Protein AF-A0A0G4FDH0-F1 (afdb_monomer)

Secondary structure (DSSP, 8-state):
---PPP--TTGGGS----------SSHHHHHHTT------HHHHHH-TTTEEEEEETTTTEEEEEESSPPPHHHHHHHHHH-TTT----SGGGTTTSS-EETTTEE-SEEEEEEESSHHHHHHSSSS-HHHHHHHHHHHTTS-SEEEEEEEETTTTEEEEEEEEEE-SHHHHHTT-S---S-EETTTTHHHHHHHT--EEEEE-HHHHHHHHHHBTTTBTT--EEEEEEE--S--B-TTHHHHHHHHTT--GGGEEEEESSBSSSS-EEEEEEETTS-EEEEEHHHHHH-SSTTS-TT--B-HHHHT-S-SS-TTSSEEEEE--GGG-PPPGGG--GGGGGGGG--EEEEE-SHHHHHHHHHHHHTTSEEE-GGG---HHHHHHH-HHHHHHHHHHHHHHHHHHHTTPPPPPPPPSSSTTGGG-----------

Radius of gyration: 21.49 Å; Cα contacts (8 Å, |Δi|>4): 899; chains: 1; bounding box: 55×59×64 Å

InterPro domains:
  IPR007516 Coenzyme F420 hydrogenase/dehydrogenase beta subunit, N-terminal [PF04422] (110-186)
  IPR007525 Coenzyme F420 hydrogenase/dehydrogenase beta subunit, C-terminal [PF04432] (199-371)
  IPR045220 Oxidoreductase FRHB/FDHB/HCAR-like [PTHR31332] (26-366)

Structure (mmCIF, N/CA/C/O backbone):
data_AF-A0A0G4FDH0-F1
#
_entry.id   AF-A0A0G4FDH0-F1
#
loop_
_atom_site.group_PDB
_atom_site.id
_atom_site.type_symbol
_atom_site.label_atom_id
_atom_site.label_alt_id
_atom_site.label_comp_id
_atom_site.label_asym_id
_atom_site.label_entity_id
_atom_site.label_seq_id
_atom_site.pdbx_PDB_ins_code
_atom_site.Cartn_x
_atom_site.Cartn_y
_atom_site.Cartn_z
_atom_site.occupancy
_atom_site.B_iso_or_equiv
_atom_site.auth_seq_id
_atom_site.auth_comp_id
_atom_site.auth_asym_id
_atom_site.auth_atom_id
_atom_site.pdbx_PDB_model_num
ATOM 1 N N . MET A 1 1 ? -11.238 37.321 -39.133 1.00 40.09 1 MET A N 1
ATOM 2 C CA . MET A 1 1 ? -10.818 36.558 -37.938 1.00 40.09 1 MET A CA 1
ATOM 3 C C . MET A 1 1 ? -11.557 35.235 -37.957 1.00 40.09 1 MET A C 1
ATOM 5 O O . MET A 1 1 ? -12.693 35.167 -37.505 1.00 40.09 1 MET A O 1
ATOM 9 N N . GLU A 1 2 ? -10.959 34.228 -38.586 1.00 30.53 2 GLU A N 1
ATOM 10 C CA . GLU A 1 2 ? -11.517 32.877 -38.632 1.00 30.53 2 GLU A CA 1
ATOM 11 C C . GLU A 1 2 ? -11.527 32.276 -37.223 1.00 30.53 2 GLU A C 1
ATOM 13 O O . GLU A 1 2 ? -10.532 32.328 -36.496 1.00 30.53 2 GLU A O 1
ATOM 18 N N . LYS A 1 3 ? -12.687 31.753 -36.818 1.00 33.53 3 LYS A N 1
ATOM 19 C CA . LYS A 1 3 ? -12.841 30.980 -35.588 1.00 33.53 3 LYS A CA 1
ATOM 20 C C . LYS A 1 3 ? -12.056 29.681 -35.770 1.00 33.53 3 LYS A C 1
ATOM 22 O O . LYS A 1 3 ? -12.441 28.863 -36.595 1.00 33.53 3 LYS A O 1
ATOM 27 N N . LYS A 1 4 ? -10.978 29.492 -35.004 1.00 33.50 4 LYS A N 1
ATOM 28 C CA . LYS A 1 4 ? -10.358 28.170 -34.849 1.00 33.50 4 LYS A CA 1
ATOM 29 C C . LYS A 1 4 ? -11.406 27.222 -34.266 1.00 33.50 4 LYS A C 1
ATOM 31 O O . LYS A 1 4 ? -11.895 27.463 -33.162 1.00 33.50 4 LYS A O 1
ATOM 36 N N . GLU A 1 5 ? -11.755 26.190 -35.022 1.00 34.03 5 GLU A N 1
ATOM 37 C CA . GLU A 1 5 ? -12.520 25.051 -34.523 1.00 34.03 5 GLU A CA 1
ATOM 38 C C . GLU A 1 5 ? -11.777 24.408 -33.337 1.00 34.03 5 GLU A C 1
ATOM 40 O O . GLU A 1 5 ? -10.538 24.430 -33.298 1.00 34.03 5 GLU A O 1
ATOM 45 N N . PRO A 1 6 ? -12.498 23.893 -32.326 1.00 35.50 6 PRO A N 1
ATOM 46 C CA . PRO A 1 6 ? -11.872 23.169 -31.233 1.00 35.50 6 PRO A CA 1
ATOM 47 C C . PRO A 1 6 ? -11.185 21.929 -31.808 1.00 35.50 6 PRO A C 1
ATOM 49 O O . PRO A 1 6 ? -11.806 21.153 -32.522 1.00 35.50 6 PRO A O 1
ATOM 52 N N . CYS A 1 7 ? -9.895 21.768 -31.512 1.00 33.84 7 CYS A N 1
ATOM 53 C CA . CYS A 1 7 ? -9.134 20.572 -31.856 1.00 33.84 7 CYS A CA 1
ATOM 54 C C . CYS A 1 7 ? -9.855 19.356 -31.258 1.00 33.84 7 CYS A C 1
ATOM 56 O O . CYS A 1 7 ? -9.921 19.219 -30.033 1.00 33.84 7 CYS A O 1
ATOM 58 N N . ASP A 1 8 ? -10.446 18.531 -32.124 1.00 35.34 8 ASP A N 1
ATOM 59 C CA . ASP A 1 8 ? -11.110 17.291 -31.746 1.00 35.34 8 ASP A CA 1
ATOM 60 C C . ASP A 1 8 ? -10.075 16.401 -31.043 1.00 35.34 8 ASP A C 1
ATOM 62 O O . ASP A 1 8 ? -9.034 16.053 -31.602 1.00 35.34 8 ASP A O 1
ATOM 66 N N . ILE A 1 9 ? -10.336 16.048 -29.782 1.00 39.31 9 ILE A N 1
ATOM 67 C CA . ILE A 1 9 ? -9.462 15.174 -28.980 1.00 39.31 9 ILE A CA 1
ATOM 68 C C . ILE A 1 9 ? -9.271 13.808 -29.670 1.00 39.31 9 ILE A C 1
ATOM 70 O O . ILE A 1 9 ? -8.259 13.147 -29.443 1.00 39.31 9 ILE A O 1
ATOM 74 N N . GLU A 1 10 ? -10.202 13.412 -30.545 1.00 34.97 10 GLU A N 1
ATOM 75 C CA . GLU A 1 10 ? -10.106 12.215 -31.387 1.00 34.97 10 GLU A CA 1
ATOM 76 C C . GLU A 1 10 ? -8.971 12.305 -32.427 1.00 34.97 10 GLU A C 1
ATOM 78 O O . GLU A 1 10 ? -8.273 11.312 -32.631 1.00 34.97 10 GLU A O 1
ATOM 83 N N . ASP A 1 11 ? -8.685 13.479 -33.000 1.00 32.25 11 ASP A N 1
ATOM 84 C CA . ASP A 1 11 ? -7.648 13.633 -34.037 1.00 32.25 11 ASP A CA 1
ATOM 85 C C . ASP A 1 11 ? -6.218 13.546 -33.477 1.00 32.25 11 ASP A C 1
ATOM 87 O O . ASP A 1 11 ? -5.291 13.120 -34.169 1.00 32.25 11 ASP A O 1
ATOM 91 N N . LEU A 1 12 ? -6.028 13.856 -32.189 1.00 36.91 12 LEU A N 1
ATOM 92 C CA . LEU A 1 12 ? -4.751 13.659 -31.488 1.00 36.91 12 LEU A CA 1
ATOM 93 C C . LEU A 1 12 ? -4.456 12.181 -31.168 1.00 36.91 12 LEU A C 1
ATOM 95 O O . LEU A 1 12 ? -3.330 11.852 -30.790 1.00 36.91 12 LEU A O 1
ATOM 99 N N . LEU A 1 13 ? -5.442 11.288 -31.310 1.00 39.12 13 LEU A N 1
ATOM 100 C CA . LEU A 1 13 ? -5.341 9.873 -30.936 1.00 39.12 13 LEU A CA 1
ATOM 101 C C . LEU A 1 13 ? -5.079 8.934 -32.131 1.00 39.12 13 LEU A C 1
ATOM 103 O O . LEU A 1 13 ? -4.803 7.754 -31.915 1.00 39.12 13 LEU A O 1
ATOM 107 N N . VAL A 1 14 ? -5.124 9.427 -33.378 1.00 35.28 14 VAL A N 1
ATOM 108 C CA . VAL A 1 14 ? -5.119 8.579 -34.594 1.00 35.28 14 VAL A CA 1
ATOM 109 C C . VAL A 1 14 ? -3.732 8.354 -35.219 1.00 35.28 14 VAL A C 1
ATOM 111 O O . VAL A 1 14 ? -3.574 7.470 -36.059 1.00 35.28 14 VAL A O 1
ATOM 114 N N . GLN A 1 15 ? -2.670 9.028 -34.775 1.00 33.00 15 GLN A N 1
ATOM 115 C CA . GLN A 1 15 ? -1.314 8.726 -35.263 1.00 33.00 15 GLN A CA 1
ATOM 116 C C . GLN A 1 15 ? -0.586 7.742 -34.336 1.00 33.00 15 GLN A C 1
ATOM 118 O O . GLN A 1 15 ? 0.333 8.102 -33.603 1.00 33.00 15 GLN A O 1
ATOM 123 N N . SER A 1 16 ? -0.991 6.466 -34.360 1.00 42.12 16 SER A N 1
ATOM 124 C CA . SER A 1 16 ? -0.258 5.398 -33.671 1.00 42.12 16 SER A CA 1
ATOM 125 C C . SER A 1 16 ? 1.023 5.050 -34.440 1.00 42.12 16 SER A C 1
ATOM 127 O O . SER A 1 16 ? 1.071 4.079 -35.199 1.00 42.12 16 SER A O 1
ATOM 129 N N . ALA A 1 17 ? 2.085 5.829 -34.242 1.00 39.44 17 ALA A N 1
ATOM 130 C CA . ALA A 1 17 ? 3.428 5.320 -34.483 1.00 39.44 17 ALA A CA 1
ATOM 131 C C . ALA A 1 17 ? 3.608 4.046 -33.635 1.00 39.44 17 ALA A C 1
ATOM 133 O O . ALA A 1 17 ? 3.237 4.019 -32.457 1.00 39.44 17 ALA A O 1
ATOM 134 N N . ALA A 1 18 ? 4.111 2.966 -34.236 1.00 45.34 18 ALA A N 1
ATOM 135 C CA . ALA A 1 18 ? 4.403 1.734 -33.513 1.00 45.34 18 ALA A CA 1
ATOM 136 C C . ALA A 1 18 ? 5.355 2.059 -32.350 1.00 45.34 18 ALA A C 1
ATOM 138 O O . ALA A 1 18 ? 6.485 2.484 -32.583 1.00 45.34 18 ALA A O 1
ATOM 139 N N . MET A 1 19 ? 4.895 1.905 -31.100 1.00 53.84 19 MET A N 1
ATOM 140 C CA . MET A 1 19 ? 5.760 2.154 -29.945 1.00 53.84 19 MET A CA 1
ATOM 141 C C . MET A 1 19 ? 6.961 1.197 -29.995 1.00 53.84 19 MET A C 1
ATOM 143 O O . MET A 1 19 ? 6.745 -0.005 -30.197 1.00 53.84 19 MET A O 1
ATOM 147 N N . PRO A 1 20 ? 8.194 1.677 -29.748 1.00 50.84 20 PRO A N 1
ATOM 148 C CA . PRO A 1 20 ? 9.354 0.807 -29.576 1.00 50.84 20 PRO A CA 1
ATOM 149 C C . PRO A 1 20 ? 9.032 -0.252 -28.514 1.00 50.84 20 PRO A C 1
ATOM 151 O O . PRO A 1 20 ? 8.584 0.075 -27.425 1.00 50.84 20 PRO A O 1
ATOM 154 N N . SER A 1 21 ? 9.159 -1.537 -28.831 1.00 58.28 21 SER A N 1
ATOM 155 C CA . SER A 1 21 ? 8.437 -2.607 -28.123 1.00 58.28 21 SER A CA 1
ATOM 156 C C . SER A 1 21 ? 9.218 -3.298 -27.003 1.00 58.28 21 SER A C 1
ATOM 158 O O . SER A 1 21 ? 8.852 -4.404 -26.600 1.00 58.28 21 SER A O 1
ATOM 160 N N . ARG A 1 22 ? 10.314 -2.714 -26.514 1.00 76.88 22 ARG A N 1
ATOM 161 C CA . ARG A 1 22 ? 11.180 -3.391 -25.544 1.00 76.88 22 ARG A CA 1
ATOM 162 C C . ARG A 1 22 ? 10.830 -2.980 -24.112 1.00 76.88 22 ARG A C 1
ATOM 164 O O . ARG A 1 22 ? 10.960 -1.818 -23.738 1.00 76.88 22 ARG A O 1
ATOM 171 N N . GLY A 1 23 ? 10.360 -3.947 -23.323 1.00 83.12 23 GLY A N 1
ATOM 172 C CA . GLY A 1 23 ? 10.324 -3.837 -21.862 1.00 83.12 23 GLY A CA 1
ATOM 173 C C . GLY A 1 23 ? 11.724 -4.019 -21.258 1.00 83.12 23 GLY A C 1
ATOM 174 O O . GLY A 1 23 ? 12.644 -4.397 -21.981 1.00 83.12 23 GLY A O 1
ATOM 175 N N . PRO A 1 24 ? 11.903 -3.768 -19.952 1.00 90.31 24 PRO A N 1
ATOM 176 C CA . PRO A 1 24 ? 13.207 -3.915 -19.308 1.00 90.31 24 PRO A CA 1
ATOM 177 C C . PRO A 1 24 ? 13.675 -5.380 -19.328 1.00 90.31 24 PRO A C 1
ATOM 179 O O . PRO A 1 24 ? 12.889 -6.284 -19.040 1.00 90.31 24 PRO A O 1
ATOM 182 N N . GLU A 1 25 ? 14.953 -5.608 -19.634 1.00 91.31 25 GLU A N 1
ATOM 183 C CA . GLU A 1 25 ? 15.584 -6.939 -19.685 1.00 91.31 25 GLU A CA 1
ATOM 184 C C . GLU A 1 25 ? 16.365 -7.295 -18.416 1.00 91.31 25 GLU A C 1
ATOM 186 O O . GLU A 1 25 ? 16.729 -8.456 -18.221 1.00 91.31 25 GLU A O 1
ATOM 191 N N . SER A 1 26 ? 16.589 -6.327 -17.524 1.00 95.12 26 SER A N 1
ATOM 192 C CA . SER A 1 26 ? 17.181 -6.559 -16.206 1.00 95.12 26 SER A CA 1
ATOM 193 C C . SER A 1 26 ? 16.546 -5.699 -15.115 1.00 95.12 26 SER A C 1
ATOM 195 O O . SER A 1 26 ? 15.910 -4.671 -15.375 1.00 95.12 26 SER A O 1
ATOM 197 N N . LEU A 1 27 ? 16.715 -6.112 -13.858 1.00 96.19 27 LEU A N 1
ATOM 198 C CA . LEU A 1 27 ? 16.288 -5.337 -12.697 1.00 96.19 27 LEU A CA 1
ATOM 199 C C . LEU A 1 27 ? 17.055 -4.008 -12.593 1.00 96.19 27 LEU A C 1
ATOM 201 O O . LEU A 1 27 ? 16.482 -2.998 -12.188 1.00 96.19 27 LEU A O 1
ATOM 205 N N . GLU A 1 28 ? 18.320 -3.982 -13.002 1.00 95.62 28 GLU A N 1
ATOM 206 C CA . GLU A 1 28 ? 19.133 -2.774 -13.123 1.00 95.62 28 GLU A CA 1
ATOM 207 C C . GLU A 1 28 ? 18.498 -1.792 -14.115 1.00 95.62 28 GLU A C 1
ATOM 209 O O . GLU A 1 28 ? 18.380 -0.611 -13.796 1.00 95.62 28 GLU A O 1
ATOM 214 N N . GLU A 1 29 ? 18.003 -2.274 -15.264 1.00 93.69 29 GLU A N 1
ATOM 215 C CA . GLU A 1 29 ? 17.314 -1.452 -16.269 1.00 93.69 29 GLU A CA 1
ATOM 216 C C . GLU A 1 29 ? 16.002 -0.864 -15.721 1.00 93.69 29 GLU A C 1
ATOM 218 O O . GLU A 1 29 ? 15.688 0.304 -15.961 1.00 93.69 29 GLU A O 1
ATOM 223 N N . VAL A 1 30 ? 15.258 -1.628 -14.907 1.00 94.50 30 VAL A N 1
ATOM 224 C CA . VAL A 1 30 ? 14.073 -1.124 -14.183 1.00 94.50 30 VAL A CA 1
ATOM 225 C C . VAL A 1 30 ? 14.446 0.037 -13.254 1.00 94.50 30 VAL A C 1
ATOM 227 O O . VAL A 1 30 ? 13.693 1.008 -13.130 1.00 94.50 30 VAL A O 1
ATOM 230 N N . VAL A 1 31 ? 15.577 -0.060 -12.555 1.00 93.88 31 VAL A N 1
ATOM 231 C CA . VAL A 1 31 ? 16.018 0.959 -11.593 1.00 93.88 31 VAL A CA 1
ATOM 232 C C . VAL A 1 31 ? 16.540 2.198 -12.309 1.00 93.88 31 VAL A C 1
ATOM 234 O O . VAL A 1 31 ? 16.057 3.296 -12.019 1.00 93.88 31 VAL A O 1
ATOM 237 N N . SER A 1 32 ? 17.470 2.029 -13.252 1.00 92.06 32 SER A N 1
ATOM 238 C CA . SER A 1 32 ? 18.110 3.127 -13.987 1.00 92.06 32 SER A CA 1
ATOM 239 C C . SER A 1 32 ? 17.118 3.913 -14.845 1.00 92.06 32 SER A C 1
ATOM 241 O O . SER A 1 32 ? 17.263 5.121 -15.001 1.00 92.06 32 SER A O 1
ATOM 243 N N . SER A 1 33 ? 16.047 3.262 -15.305 1.00 91.00 33 SER A N 1
ATOM 244 C CA . SER A 1 33 ? 14.969 3.895 -16.081 1.00 91.00 33 SER A CA 1
ATOM 245 C C . SER A 1 33 ? 13.869 4.504 -15.209 1.00 91.00 33 SER A C 1
ATOM 247 O O . SER A 1 33 ? 12.824 4.936 -15.690 1.00 91.00 33 SER A O 1
ATOM 249 N N . GLY A 1 34 ? 14.066 4.530 -13.888 1.00 90.31 34 GLY A N 1
ATOM 250 C CA . GLY A 1 34 ? 13.120 5.132 -12.955 1.00 90.31 34 GLY A CA 1
ATOM 251 C C . GLY A 1 34 ? 11.785 4.390 -12.865 1.00 90.31 34 GLY A C 1
ATOM 252 O O . GLY A 1 34 ? 10.801 4.988 -12.428 1.00 90.31 34 GLY A O 1
ATOM 253 N N . LEU A 1 35 ? 11.743 3.109 -13.251 1.00 92.38 35 LEU A N 1
ATOM 254 C CA . LEU A 1 35 ? 10.552 2.258 -13.231 1.00 92.38 35 LEU A CA 1
ATOM 255 C C . LEU A 1 35 ? 10.384 1.502 -11.904 1.00 92.38 35 LEU A C 1
ATOM 257 O O . LEU A 1 35 ? 9.320 0.942 -11.654 1.00 92.38 35 LEU A O 1
ATOM 261 N N . CYS A 1 36 ? 11.376 1.477 -11.015 1.00 93.94 36 CYS A N 1
ATOM 262 C CA . CYS A 1 36 ? 11.242 0.820 -9.710 1.00 93.94 36 CYS A CA 1
ATOM 263 C C . CYS A 1 36 ? 10.171 1.501 -8.825 1.00 93.94 36 CYS A C 1
ATOM 265 O O . CYS A 1 36 ? 10.196 2.718 -8.634 1.00 93.94 36 CYS A O 1
ATOM 267 N N . SER A 1 37 ? 9.245 0.712 -8.261 1.00 91.25 37 SER A N 1
ATOM 268 C CA . SER A 1 37 ? 8.183 1.178 -7.348 1.00 91.25 37 SER A CA 1
ATOM 269 C C . SER A 1 37 ? 8.516 1.030 -5.859 1.00 91.25 37 SER A C 1
ATOM 271 O O . SER A 1 37 ? 7.721 1.442 -5.019 1.00 91.25 37 SER A O 1
ATOM 273 N N . SER A 1 38 ? 9.692 0.498 -5.515 1.00 92.62 38 SER A N 1
ATOM 274 C CA . SER A 1 38 ? 10.130 0.230 -4.130 1.00 92.62 38 SER A CA 1
ATOM 275 C C . SER A 1 38 ? 9.380 -0.898 -3.395 1.00 92.62 38 SER A C 1
ATOM 277 O O . SER A 1 38 ? 9.448 -0.947 -2.180 1.00 92.62 38 SER A O 1
ATOM 279 N N . CYS A 1 39 ? 8.694 -1.823 -4.082 1.00 93.75 39 CYS A N 1
ATOM 280 C CA . CYS A 1 39 ? 7.846 -2.833 -3.413 1.00 93.75 39 CYS A CA 1
ATOM 281 C C . CYS A 1 39 ? 8.595 -3.865 -2.539 1.00 93.75 39 CYS A C 1
ATOM 283 O O . CYS A 1 39 ? 7.991 -4.433 -1.637 1.00 93.75 39 CYS A O 1
ATOM 285 N N . GLY A 1 40 ? 9.888 -4.117 -2.788 1.00 94.56 40 GLY A N 1
ATOM 286 C CA . GLY A 1 40 ? 10.702 -5.093 -2.039 1.00 94.56 40 GLY A CA 1
ATOM 287 C C . GLY A 1 40 ? 10.653 -6.537 -2.540 1.00 94.56 40 GLY A C 1
ATOM 288 O O . GLY A 1 40 ? 11.379 -7.387 -2.038 1.00 94.56 40 GLY A O 1
ATOM 289 N N . ALA A 1 41 ? 9.863 -6.827 -3.575 1.00 95.75 41 ALA A N 1
ATOM 290 C CA . ALA A 1 41 ? 9.663 -8.199 -4.040 1.00 95.75 41 ALA A CA 1
ATOM 291 C C . ALA A 1 41 ? 10.942 -8.878 -4.578 1.00 95.75 41 ALA A C 1
ATOM 293 O O . ALA A 1 41 ? 11.080 -10.093 -4.494 1.00 95.75 41 ALA A O 1
ATOM 294 N N . CYS A 1 42 ? 11.889 -8.107 -5.123 1.00 97.00 42 CYS A N 1
ATOM 295 C CA . CYS A 1 42 ? 13.158 -8.642 -5.629 1.00 97.00 42 CYS A CA 1
ATOM 296 C C . CYS A 1 42 ? 14.052 -9.207 -4.514 1.00 97.00 42 CYS A C 1
ATOM 298 O O . CYS A 1 42 ? 14.565 -10.311 -4.675 1.00 97.00 42 CYS A O 1
ATOM 300 N N . GLU A 1 43 ? 14.177 -8.504 -3.385 1.00 95.94 43 GLU A N 1
ATOM 301 C CA . GLU A 1 43 ? 14.879 -9.000 -2.194 1.00 95.94 43 GLU A CA 1
ATOM 302 C C . GLU A 1 43 ? 14.203 -10.261 -1.654 1.00 95.94 43 GLU A C 1
ATOM 304 O O . GLU A 1 43 ? 14.874 -11.257 -1.413 1.00 95.94 43 GLU A O 1
ATOM 309 N N . ALA A 1 44 ? 12.871 -10.273 -1.550 1.00 95.19 44 ALA A N 1
ATOM 310 C CA . ALA A 1 44 ? 12.152 -11.448 -1.062 1.00 95.19 44 ALA A CA 1
ATOM 311 C C . ALA A 1 44 ? 12.376 -12.703 -1.929 1.00 95.19 44 ALA A C 1
ATOM 313 O O . ALA A 1 44 ? 12.448 -13.813 -1.406 1.00 95.19 44 ALA A O 1
ATOM 314 N N . VAL A 1 45 ? 12.503 -12.546 -3.251 1.00 95.62 45 VAL A N 1
ATOM 315 C CA . VAL A 1 45 ? 12.707 -13.671 -4.180 1.00 95.62 45 VAL A CA 1
ATOM 316 C C . VAL A 1 45 ? 14.149 -14.162 -4.243 1.00 95.62 45 VAL A C 1
ATOM 318 O O . VAL A 1 45 ? 14.362 -15.357 -4.472 1.00 95.62 45 VAL A O 1
ATOM 321 N N . LEU A 1 46 ? 15.115 -13.248 -4.150 1.00 96.38 46 LEU A N 1
ATOM 322 C CA . LEU A 1 46 ? 16.534 -13.535 -4.383 1.00 96.38 46 LEU A CA 1
ATOM 323 C C . LEU A 1 46 ? 17.350 -13.668 -3.091 1.00 96.38 46 LEU A C 1
ATOM 325 O O . LEU A 1 46 ? 18.451 -14.212 -3.130 1.00 96.38 46 LEU A O 1
ATOM 329 N N . GLY A 1 47 ? 16.814 -13.193 -1.967 1.00 95.12 47 GLY A N 1
ATOM 330 C CA . GLY A 1 47 ? 17.512 -13.089 -0.693 1.00 95.12 47 GLY A CA 1
ATOM 331 C C . GLY A 1 47 ? 18.390 -11.837 -0.591 1.00 95.12 47 GLY A C 1
ATOM 332 O O . GLY A 1 47 ? 18.885 -11.310 -1.594 1.00 95.12 47 GLY A O 1
ATOM 333 N N . SER A 1 48 ? 18.619 -11.399 0.650 1.00 93.75 48 SER A N 1
ATOM 334 C CA . SER A 1 48 ? 19.428 -10.219 0.991 1.00 93.75 48 SER A CA 1
ATOM 335 C C . SER A 1 48 ? 20.875 -10.312 0.510 1.00 93.75 48 SER A C 1
ATOM 337 O O . SER A 1 48 ? 21.467 -9.283 0.210 1.00 93.75 48 SER A O 1
ATOM 339 N N . GLU A 1 49 ? 21.420 -11.525 0.375 1.00 95.19 49 GLU A N 1
ATOM 340 C CA . GLU A 1 49 ? 22.780 -11.782 -0.129 1.00 95.19 49 GLU A CA 1
ATOM 341 C C . GLU A 1 49 ? 22.944 -11.463 -1.621 1.00 95.19 49 GLU A C 1
ATOM 343 O O . GLU A 1 49 ? 24.055 -11.272 -2.111 1.00 95.19 49 GLU A O 1
ATOM 348 N N . ALA A 1 50 ? 21.845 -11.440 -2.378 1.00 96.75 50 ALA A N 1
ATOM 349 C CA . ALA A 1 50 ? 21.857 -11.077 -3.790 1.00 96.75 50 ALA A CA 1
ATOM 350 C C . ALA A 1 50 ? 21.446 -9.616 -3.977 1.00 96.75 50 ALA A C 1
ATOM 352 O O . ALA A 1 50 ? 22.125 -8.850 -4.667 1.00 96.75 50 ALA A O 1
ATOM 353 N N . VAL A 1 51 ? 20.324 -9.244 -3.356 1.00 96.75 51 VAL A N 1
ATOM 354 C CA . VAL A 1 51 ? 19.722 -7.919 -3.456 1.00 96.75 51 VAL A CA 1
ATOM 355 C C . VAL A 1 51 ? 19.115 -7.543 -2.116 1.00 96.75 51 VAL A C 1
ATOM 357 O O . VAL A 1 51 ? 18.278 -8.272 -1.597 1.00 96.75 51 VAL A O 1
ATOM 360 N N . SER A 1 52 ? 19.446 -6.358 -1.611 1.00 94.75 52 SER A N 1
ATOM 361 C CA . SER A 1 52 ? 18.778 -5.781 -0.439 1.00 94.75 52 SER A CA 1
ATOM 362 C C . SER A 1 52 ? 18.204 -4.410 -0.764 1.00 94.75 52 SER A C 1
ATOM 364 O O . SER A 1 52 ? 18.870 -3.600 -1.409 1.00 94.75 52 SER A O 1
ATOM 366 N N . MET A 1 53 ? 17.005 -4.111 -0.288 1.00 92.88 53 MET A N 1
ATOM 367 C CA . MET A 1 53 ? 16.391 -2.797 -0.393 1.00 92.88 53 MET A CA 1
ATOM 368 C C . MET A 1 53 ? 17.084 -1.823 0.565 1.00 92.88 53 MET A C 1
ATOM 370 O O . MET A 1 53 ? 17.004 -1.972 1.783 1.00 92.88 53 MET A O 1
ATOM 374 N N . GLN A 1 54 ? 17.742 -0.806 0.011 1.00 90.88 54 GLN A N 1
ATOM 375 C CA . GLN A 1 54 ? 18.480 0.213 0.761 1.00 90.88 54 GLN A CA 1
ATOM 376 C C . GLN A 1 54 ? 18.076 1.621 0.321 1.00 90.88 54 GLN A C 1
ATOM 378 O O . GLN A 1 54 ? 17.579 1.822 -0.793 1.00 90.88 54 GLN A O 1
ATOM 383 N N . PHE A 1 55 ? 18.272 2.600 1.202 1.00 88.44 55 PHE A N 1
ATOM 384 C CA . PHE A 1 55 ? 18.108 4.006 0.848 1.00 88.44 55 PHE A CA 1
ATOM 385 C C . PHE A 1 55 ? 19.216 4.430 -0.109 1.00 88.44 55 PHE A C 1
ATOM 387 O O . PHE A 1 55 ? 20.388 4.135 0.111 1.00 88.44 55 PHE A O 1
ATOM 394 N N . GLN A 1 56 ? 18.829 5.105 -1.187 1.00 87.69 56 GLN A N 1
ATOM 395 C CA . GLN A 1 56 ? 19.757 5.643 -2.171 1.00 87.69 56 GLN A CA 1
ATOM 396 C C . GLN A 1 56 ? 19.638 7.162 -2.255 1.00 87.69 56 GLN A C 1
ATOM 398 O O . GLN A 1 56 ? 18.559 7.712 -2.519 1.00 87.69 56 GLN A O 1
ATOM 403 N N . GLU A 1 57 ? 20.782 7.814 -2.074 1.00 86.56 57 GLU A N 1
ATOM 404 C CA . GLU A 1 57 ? 20.973 9.247 -2.272 1.00 86.56 57 GLU A CA 1
ATOM 405 C C . GLU A 1 57 ? 20.907 9.641 -3.760 1.00 86.56 57 GLU A C 1
ATOM 407 O O . GLU A 1 57 ? 21.122 8.798 -4.637 1.00 86.56 57 GLU A O 1
ATOM 412 N N . PRO A 1 58 ? 20.576 10.906 -4.095 1.00 83.75 58 PRO A N 1
ATOM 413 C CA . PRO A 1 58 ? 20.300 12.041 -3.197 1.00 83.75 58 PRO A CA 1
ATOM 414 C C . PRO A 1 58 ? 18.826 12.167 -2.757 1.00 83.75 58 PRO A C 1
ATOM 416 O O . PRO A 1 58 ? 18.416 13.181 -2.205 1.00 83.75 58 PRO A O 1
ATOM 419 N N . HIS A 1 59 ? 17.977 11.188 -3.092 1.00 84.12 59 HIS A N 1
ATOM 420 C CA . HIS A 1 59 ? 16.519 11.287 -2.906 1.00 84.12 59 HIS A CA 1
ATOM 421 C C . HIS A 1 59 ? 15.987 10.380 -1.786 1.00 84.12 59 HIS A C 1
ATOM 423 O O . HIS A 1 59 ? 14.770 10.174 -1.687 1.00 84.12 59 HIS A O 1
ATOM 429 N N . SER A 1 60 ? 16.891 9.758 -1.022 1.00 85.75 60 SER A N 1
ATOM 430 C CA . SER A 1 60 ? 16.612 8.755 0.010 1.00 85.75 60 SER A CA 1
ATOM 431 C C . SER A 1 60 ? 15.577 7.694 -0.421 1.00 85.75 60 SER A C 1
ATOM 433 O O . SER A 1 60 ? 14.704 7.244 0.323 1.00 85.75 60 SER A O 1
ATOM 435 N N . ARG A 1 61 ? 15.599 7.305 -1.703 1.00 87.44 61 ARG A N 1
ATOM 436 C CA . ARG A 1 61 ? 14.611 6.365 -2.253 1.00 87.44 61 ARG A CA 1
ATOM 437 C C . ARG A 1 61 ? 15.001 4.956 -1.862 1.00 87.44 61 ARG A C 1
ATOM 439 O O . ARG A 1 61 ? 16.139 4.559 -2.070 1.00 87.44 61 ARG A O 1
ATOM 446 N N . LEU A 1 62 ? 14.031 4.167 -1.413 1.00 89.31 62 LEU A N 1
ATOM 447 C CA . LEU A 1 62 ? 14.255 2.746 -1.196 1.00 89.31 62 LEU A CA 1
ATOM 448 C C . LEU A 1 62 ? 14.376 2.028 -2.553 1.00 89.31 62 LEU A C 1
ATOM 450 O O . LEU A 1 62 ? 13.445 2.041 -3.368 1.00 89.31 62 LEU A O 1
ATOM 454 N N . ARG A 1 63 ? 15.545 1.454 -2.834 1.00 93.38 63 ARG A N 1
ATOM 455 C CA . ARG A 1 63 ? 15.895 0.817 -4.112 1.00 93.38 63 ARG A CA 1
ATOM 456 C C . ARG A 1 63 ? 16.705 -0.458 -3.873 1.00 93.38 63 ARG A C 1
ATOM 458 O O . ARG A 1 63 ? 17.359 -0.563 -2.840 1.00 93.38 63 ARG A O 1
ATOM 465 N N . PRO A 1 64 ? 16.664 -1.427 -4.800 1.00 95.19 64 PRO A N 1
ATOM 466 C CA . PRO A 1 64 ? 17.522 -2.597 -4.698 1.00 95.19 64 PRO A CA 1
ATOM 467 C C . PRO A 1 64 ? 18.994 -2.180 -4.819 1.00 95.19 64 PRO A C 1
ATOM 469 O O . PRO A 1 64 ? 19.390 -1.511 -5.775 1.00 95.19 64 PRO A O 1
ATOM 472 N N . CYS A 1 65 ? 19.785 -2.574 -3.829 1.00 95.88 65 CYS A N 1
ATOM 473 C CA . CYS A 1 65 ? 21.239 -2.580 -3.848 1.00 95.88 65 CYS A CA 1
ATOM 474 C C . CYS A 1 65 ? 21.695 -3.998 -4.209 1.00 95.88 65 CYS A C 1
ATOM 476 O O . CYS A 1 65 ? 21.218 -4.962 -3.608 1.00 95.88 65 CYS A O 1
ATOM 478 N N . PHE A 1 66 ? 22.561 -4.120 -5.214 1.00 96.62 66 PHE A N 1
ATOM 479 C CA . PHE A 1 66 ? 23.009 -5.398 -5.764 1.00 96.62 66 PHE A CA 1
ATOM 480 C C . PHE A 1 66 ? 24.353 -5.776 -5.143 1.00 96.62 66 PHE A C 1
ATOM 482 O O . PHE A 1 66 ? 25.328 -5.044 -5.303 1.00 96.62 66 PHE A O 1
ATOM 489 N N . HIS A 1 67 ? 24.417 -6.928 -4.479 1.00 97.12 67 HIS A N 1
ATOM 490 C CA . HIS A 1 67 ? 25.647 -7.416 -3.830 1.00 97.12 67 HIS A CA 1
ATOM 491 C C . HIS A 1 67 ? 26.456 -8.349 -4.724 1.00 97.12 67 HIS A C 1
ATOM 493 O O . HIS A 1 67 ? 27.644 -8.576 -4.512 1.00 97.12 67 HIS A O 1
ATOM 499 N N . ARG A 1 68 ? 25.813 -8.870 -5.769 1.00 95.94 68 ARG A N 1
ATOM 500 C CA . ARG A 1 68 ? 26.446 -9.629 -6.842 1.00 95.94 68 ARG A CA 1
ATOM 501 C C . ARG A 1 68 ? 25.669 -9.462 -8.134 1.00 95.94 68 ARG A C 1
ATOM 503 O O . ARG A 1 68 ? 24.513 -9.041 -8.145 1.00 95.94 68 ARG A O 1
ATOM 510 N N . ARG A 1 69 ? 26.295 -9.881 -9.231 1.00 96.06 69 ARG A N 1
ATOM 511 C CA . ARG A 1 69 ? 25.608 -10.002 -10.513 1.00 96.06 69 ARG A CA 1
ATOM 512 C C . ARG A 1 69 ? 24.531 -11.087 -10.425 1.00 96.06 69 ARG A C 1
ATOM 514 O O . ARG A 1 69 ? 24.797 -12.195 -9.953 1.00 96.06 69 ARG A O 1
ATOM 521 N N . LEU A 1 70 ? 23.332 -10.760 -10.898 1.00 97.50 70 LEU A N 1
ATOM 522 C CA . LEU A 1 70 ? 22.237 -11.719 -11.028 1.00 97.50 70 LEU A CA 1
ATOM 523 C C . LEU A 1 70 ? 22.414 -12.568 -12.289 1.00 97.50 70 LEU A C 1
ATOM 525 O O . LEU A 1 70 ? 22.820 -12.054 -13.338 1.00 97.50 70 LEU A O 1
ATOM 529 N N . THR A 1 71 ? 22.097 -13.857 -12.199 1.00 97.69 71 THR A N 1
ATOM 530 C CA . THR A 1 71 ? 22.099 -14.750 -13.365 1.00 97.69 71 THR A CA 1
ATOM 531 C C . THR A 1 71 ? 20.931 -14.426 -14.308 1.00 97.69 71 THR A C 1
ATOM 533 O O . THR A 1 71 ? 19.944 -13.812 -13.884 1.00 97.69 71 THR A O 1
ATOM 536 N N . PRO A 1 72 ? 20.981 -14.841 -15.588 1.00 97.25 72 PRO A N 1
ATOM 537 C CA . PRO A 1 72 ? 19.848 -14.685 -16.504 1.00 97.25 72 PRO A CA 1
ATOM 538 C C . PRO A 1 72 ? 18.536 -15.283 -15.965 1.00 97.25 72 PRO A C 1
ATOM 540 O O . PRO A 1 72 ? 17.462 -14.704 -16.137 1.00 97.25 72 PRO A O 1
ATOM 543 N N . GLU A 1 73 ? 18.610 -16.414 -15.264 1.00 96.81 73 GLU A N 1
ATOM 544 C CA . GLU A 1 73 ? 17.460 -17.078 -14.646 1.00 96.81 73 GLU A CA 1
ATOM 545 C C . GLU A 1 73 ? 16.879 -16.248 -13.498 1.00 96.81 73 GLU A C 1
ATOM 547 O O . GLU A 1 73 ? 15.658 -16.108 -13.394 1.00 96.81 73 GLU A O 1
ATOM 552 N N . GLU A 1 74 ? 17.738 -15.664 -12.660 1.00 97.19 74 GLU A N 1
ATOM 553 C CA . GLU A 1 74 ? 17.332 -14.776 -11.570 1.00 97.19 74 GLU A CA 1
ATOM 554 C C . GLU A 1 74 ? 16.670 -13.510 -12.102 1.00 97.19 74 GLU A C 1
ATOM 556 O O . GLU A 1 74 ? 15.581 -13.166 -11.643 1.00 97.19 74 GLU A O 1
ATOM 561 N N . GLN A 1 75 ? 17.268 -12.877 -13.119 1.00 97.31 75 GLN A N 1
ATOM 562 C CA . GLN A 1 75 ? 16.705 -11.712 -13.808 1.00 97.31 75 GLN A CA 1
ATOM 563 C C . GLN A 1 75 ? 15.311 -12.022 -14.355 1.00 97.31 75 GLN A C 1
ATOM 565 O O . GLN A 1 75 ? 14.344 -11.319 -14.057 1.00 97.31 75 GLN A O 1
ATOM 570 N N . LYS A 1 76 ? 15.164 -13.137 -15.081 1.00 94.50 76 LYS A N 1
ATOM 571 C CA . LYS A 1 76 ? 13.870 -13.583 -15.611 1.00 94.50 76 LYS A CA 1
ATOM 572 C C . LYS A 1 76 ? 12.847 -13.825 -14.498 1.00 94.50 76 LYS A C 1
ATOM 574 O O . LYS A 1 76 ? 11.685 -13.439 -14.640 1.00 94.50 76 LYS A O 1
ATOM 579 N N . LYS A 1 77 ? 13.263 -14.448 -13.391 1.00 95.00 77 LYS A N 1
ATOM 580 C CA . LYS A 1 77 ? 12.399 -14.736 -12.237 1.00 95.00 77 LYS A CA 1
ATOM 581 C C . LYS A 1 77 ? 11.886 -13.449 -11.585 1.00 95.00 77 LYS A C 1
ATOM 583 O O . LYS A 1 77 ? 10.683 -13.343 -11.355 1.00 95.00 77 LYS A O 1
ATOM 588 N N . VAL A 1 78 ? 12.754 -12.466 -11.322 1.00 96.00 78 VAL A N 1
ATOM 589 C CA . VAL A 1 78 ? 12.333 -11.202 -10.690 1.00 96.00 78 VAL A CA 1
ATOM 590 C C . VAL A 1 78 ? 11.571 -10.284 -11.633 1.00 96.00 78 VAL A C 1
ATOM 592 O O . VAL A 1 78 ? 10.604 -9.657 -11.206 1.00 96.00 78 VAL A O 1
ATOM 595 N N . LEU A 1 79 ? 11.929 -10.222 -12.917 1.00 94.50 79 LEU A N 1
ATOM 596 C CA . LEU A 1 79 ? 11.197 -9.410 -13.892 1.00 94.50 79 LEU A CA 1
ATOM 597 C C . LEU A 1 79 ? 9.772 -9.911 -14.103 1.00 94.50 79 LEU A C 1
ATOM 599 O O . LEU A 1 79 ? 8.874 -9.095 -14.286 1.00 94.50 79 LEU A O 1
ATOM 603 N N . LYS A 1 80 ? 9.540 -11.226 -13.991 1.00 92.50 80 LYS A N 1
ATOM 604 C CA . LYS A 1 80 ? 8.192 -11.803 -14.061 1.00 92.50 80 LYS A CA 1
ATOM 605 C C . LYS A 1 80 ? 7.250 -11.219 -13.008 1.00 92.50 80 LYS A C 1
ATOM 607 O O . LYS A 1 80 ? 6.070 -11.047 -13.289 1.00 92.50 80 LYS A O 1
ATOM 612 N N . ILE A 1 81 ? 7.762 -10.917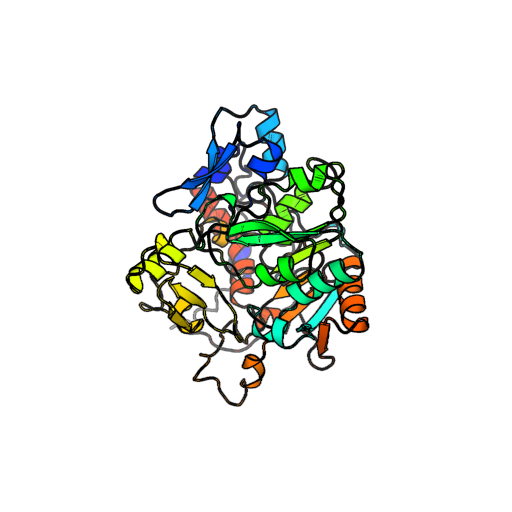 -11.815 1.00 94.38 81 ILE A N 1
ATOM 613 C CA . ILE A 1 81 ? 6.960 -10.348 -10.725 1.00 94.38 81 ILE A CA 1
ATOM 614 C C . ILE A 1 81 ? 7.071 -8.828 -10.625 1.00 94.38 81 ILE A C 1
ATOM 616 O O . ILE A 1 81 ? 6.227 -8.189 -10.007 1.00 94.38 81 ILE A O 1
ATOM 620 N N . CYS A 1 82 ? 8.101 -8.226 -11.219 1.00 95.25 82 CYS A N 1
ATOM 621 C CA . CYS A 1 82 ? 8.392 -6.817 -11.032 1.00 95.25 82 CYS A CA 1
ATOM 622 C C . CYS A 1 82 ? 7.282 -5.950 -11.645 1.00 95.25 82 CYS A C 1
ATOM 624 O O . CYS A 1 82 ? 7.115 -5.935 -12.868 1.00 95.25 82 CYS A O 1
ATOM 626 N N . PRO A 1 83 ? 6.590 -5.118 -10.844 1.00 93.12 83 PRO A N 1
ATOM 627 C CA . PRO A 1 83 ? 5.547 -4.249 -11.364 1.00 93.12 83 PRO A CA 1
ATOM 628 C C . PRO A 1 83 ? 6.141 -3.189 -12.296 1.00 93.12 83 PRO A C 1
ATOM 630 O O . PRO A 1 83 ? 5.398 -2.545 -13.017 1.00 93.12 83 PRO A O 1
ATOM 633 N N . GLY A 1 84 ? 7.457 -2.933 -12.250 1.00 92.62 84 GLY A N 1
ATOM 634 C CA . GLY A 1 84 ? 8.164 -2.047 -13.185 1.00 92.62 84 GLY A CA 1
ATOM 635 C C . GLY A 1 84 ? 8.435 -2.659 -14.554 1.00 92.62 84 GLY A C 1
ATOM 636 O O . GLY A 1 84 ? 8.707 -1.910 -15.481 1.00 92.62 84 GLY A O 1
ATOM 637 N N . ALA A 1 85 ? 8.321 -3.978 -14.686 1.00 90.62 85 ALA A N 1
ATOM 638 C CA . ALA A 1 85 ? 8.440 -4.680 -15.957 1.00 90.62 85 ALA A CA 1
ATOM 639 C C . ALA A 1 85 ? 7.061 -4.995 -16.547 1.00 90.62 85 ALA A C 1
ATOM 641 O O . ALA A 1 85 ? 6.824 -4.777 -17.735 1.00 90.62 85 ALA A O 1
ATOM 642 N N . PHE A 1 86 ? 6.126 -5.453 -15.710 1.00 86.75 86 PHE A N 1
ATOM 643 C CA . PHE A 1 86 ? 4.809 -5.888 -16.157 1.00 86.75 86 PHE A CA 1
ATOM 644 C C . PHE A 1 86 ? 3.707 -5.576 -15.138 1.00 86.75 86 PHE A C 1
ATOM 646 O O . PHE A 1 86 ? 3.880 -5.757 -13.934 1.00 86.75 86 PHE A O 1
ATOM 653 N N . VAL A 1 87 ? 2.554 -5.132 -15.638 1.00 85.88 87 VAL A N 1
ATOM 654 C CA . VAL A 1 87 ? 1.316 -4.957 -14.870 1.00 85.88 87 VAL A CA 1
ATOM 655 C C . VAL A 1 87 ? 0.191 -5.586 -15.680 1.00 85.88 87 VAL A C 1
ATOM 657 O O . VAL A 1 87 ? -0.051 -5.175 -16.812 1.00 85.88 87 VAL A O 1
ATOM 660 N N . GLY A 1 88 ? -0.458 -6.606 -15.118 1.00 77.00 88 GLY A N 1
ATOM 661 C CA . GLY A 1 88 ? -1.594 -7.266 -15.760 1.00 77.00 88 GLY A CA 1
ATOM 662 C C . GLY A 1 88 ? -2.816 -6.353 -15.875 1.00 77.00 88 GLY A C 1
ATOM 663 O O . GLY A 1 88 ? -2.908 -5.328 -15.197 1.00 77.00 88 GLY A O 1
ATOM 664 N N . GLY A 1 89 ? -3.750 -6.724 -16.749 1.00 75.62 89 GLY A N 1
ATOM 665 C CA . GLY A 1 89 ? -5.097 -6.166 -16.752 1.00 75.62 89 GLY A CA 1
ATOM 666 C C . GLY A 1 89 ? -6.080 -7.080 -16.016 1.00 75.62 89 GLY A C 1
ATOM 667 O O . GLY A 1 89 ? -5.701 -8.073 -15.392 1.00 75.62 89 GLY A O 1
ATOM 668 N N . GLN A 1 90 ? -7.365 -6.740 -16.118 1.00 73.75 90 GLN A N 1
ATOM 669 C CA . GLN A 1 90 ? -8.473 -7.480 -15.506 1.00 73.75 90 GLN A CA 1
ATOM 670 C C . GLN A 1 90 ? -9.103 -8.499 -16.477 1.00 73.75 90 GLN A C 1
ATOM 672 O O . GLN A 1 90 ? -10.291 -8.798 -16.378 1.00 73.75 90 GLN A O 1
ATOM 677 N N . GLU A 1 91 ? -8.352 -9.029 -17.449 1.00 67.25 91 GLU A N 1
ATOM 678 C CA . GLU A 1 91 ? -8.899 -9.904 -18.503 1.00 67.25 91 GLU A CA 1
ATOM 679 C C . GLU A 1 91 ? -9.559 -11.168 -17.934 1.00 67.25 91 GLU A C 1
ATOM 681 O O . GLU A 1 91 ? -10.571 -11.629 -18.458 1.00 67.25 91 GLU A O 1
ATOM 686 N N . GLY A 1 92 ? -9.020 -11.702 -16.833 1.00 64.94 92 GLY A N 1
ATOM 687 C CA . GLY A 1 92 ? -9.576 -12.866 -16.135 1.00 64.94 92 GLY A CA 1
ATOM 688 C C . GLY A 1 92 ? -10.877 -12.593 -15.371 1.00 64.94 92 GLY A C 1
ATOM 689 O O . GLY A 1 92 ? -11.504 -13.538 -14.909 1.00 64.94 92 GLY A O 1
ATOM 690 N N . MET A 1 93 ? -11.291 -11.327 -15.243 1.00 66.00 93 MET A N 1
ATOM 691 C CA . MET A 1 93 ? -12.507 -10.908 -14.530 1.00 66.00 93 MET A CA 1
ATOM 692 C C . MET A 1 93 ? -13.711 -10.719 -15.471 1.00 66.00 93 MET A C 1
ATOM 694 O O . MET A 1 93 ? -14.768 -10.233 -15.058 1.00 66.00 93 MET A O 1
ATOM 698 N N . ALA A 1 94 ? -13.567 -11.077 -16.752 1.00 61.12 94 ALA A N 1
ATOM 699 C CA . ALA A 1 94 ? -14.634 -10.974 -17.739 1.00 61.12 94 ALA A CA 1
ATOM 700 C C . ALA A 1 94 ? -15.883 -11.766 -17.301 1.00 61.12 94 ALA A C 1
ATOM 702 O O . ALA A 1 94 ? -15.797 -12.941 -16.953 1.00 61.12 94 ALA A O 1
ATOM 703 N N . GLY A 1 95 ? -17.049 -11.112 -17.314 1.00 61.75 95 GLY A N 1
ATOM 704 C CA . GLY A 1 95 ? -18.326 -11.708 -16.897 1.00 61.75 95 GLY A CA 1
ATOM 705 C C . GLY A 1 95 ? -18.584 -11.719 -15.385 1.00 61.75 95 GLY A C 1
ATOM 706 O O . GLY A 1 95 ? -19.696 -12.038 -14.981 1.00 61.75 95 GLY A O 1
ATOM 707 N N . MET A 1 96 ? -17.604 -11.337 -14.557 1.00 65.25 96 MET A N 1
ATOM 708 C CA . MET A 1 96 ? -17.772 -11.194 -13.101 1.00 65.25 96 MET A CA 1
ATOM 709 C C . MET A 1 96 ? -18.003 -9.742 -12.671 1.00 65.25 96 MET A C 1
ATOM 711 O O . MET A 1 96 ? -18.465 -9.502 -11.563 1.00 65.25 96 MET A O 1
ATOM 715 N N . VAL A 1 97 ? -17.678 -8.779 -13.537 1.00 69.62 97 VAL A N 1
ATOM 716 C CA . VAL A 1 97 ? -17.763 -7.338 -13.264 1.00 69.62 97 VAL A CA 1
ATOM 717 C C . VAL A 1 97 ? -18.947 -6.703 -13.990 1.00 69.62 97 VAL A C 1
ATOM 719 O O . VAL A 1 97 ? -19.249 -7.070 -15.126 1.00 69.62 97 VAL A O 1
ATOM 722 N N . HIS A 1 98 ? -19.599 -5.727 -13.354 1.00 60.00 98 HIS A N 1
ATOM 723 C CA . HIS A 1 98 ? -20.814 -5.086 -13.878 1.00 60.00 98 HIS A CA 1
ATOM 724 C C . HIS A 1 98 ? -20.590 -4.354 -15.202 1.00 60.00 98 HIS A C 1
ATOM 726 O O . HIS A 1 98 ? -21.462 -4.317 -16.067 1.00 60.00 98 HIS A O 1
ATOM 732 N N . THR A 1 99 ? -19.425 -3.739 -15.341 1.00 62.78 99 THR A N 1
ATOM 733 C CA . THR A 1 99 ? -19.115 -2.763 -16.382 1.00 62.78 99 THR A CA 1
ATOM 734 C C . THR A 1 99 ? -17.603 -2.581 -16.435 1.00 62.78 99 THR A C 1
ATOM 736 O O . THR A 1 99 ? -16.908 -2.855 -15.458 1.00 62.78 99 THR A O 1
ATOM 739 N N . ASN A 1 100 ? -17.072 -2.128 -17.570 1.00 64.00 100 ASN A N 1
ATOM 740 C CA . ASN A 1 100 ? -15.642 -1.864 -17.703 1.00 64.00 100 ASN A CA 1
ATOM 741 C C . ASN A 1 100 ? -15.403 -0.422 -18.142 1.00 64.00 100 ASN A C 1
ATOM 743 O O . ASN A 1 100 ? -15.410 -0.100 -19.331 1.00 64.00 100 ASN A O 1
ATOM 747 N N . ASP A 1 101 ? -15.278 0.455 -17.151 1.00 80.94 101 ASP A N 1
ATOM 748 C CA . ASP A 1 101 ? -14.955 1.857 -17.362 1.00 80.94 101 ASP A CA 1
ATOM 749 C C . ASP A 1 101 ? -13.461 2.021 -17.677 1.00 80.94 101 ASP A C 1
ATOM 751 O O . ASP A 1 101 ? -12.627 1.487 -16.946 1.00 80.94 101 ASP A O 1
ATOM 755 N N . PRO A 1 102 ? -13.084 2.792 -18.710 1.00 75.38 102 PRO A N 1
ATOM 756 C CA . PRO A 1 102 ? -11.687 2.918 -19.130 1.00 75.38 102 PRO A CA 1
ATOM 757 C C . PRO A 1 102 ? -10.779 3.618 -18.106 1.00 75.38 102 PRO A C 1
ATOM 759 O O . PRO A 1 102 ? -9.558 3.549 -18.238 1.00 75.38 102 PRO A O 1
ATOM 762 N N . VAL A 1 103 ? -11.343 4.322 -17.121 1.00 81.50 103 VAL A N 1
ATOM 763 C CA . VAL A 1 103 ? -10.592 5.012 -16.066 1.00 81.50 103 VAL A CA 1
ATOM 764 C C . VAL A 1 103 ? -10.643 4.225 -14.765 1.00 81.50 103 VAL A C 1
ATOM 766 O O . VAL A 1 103 ? -9.610 4.069 -14.110 1.00 81.50 103 VAL A O 1
ATOM 769 N N . VAL A 1 104 ? -11.840 3.785 -14.375 1.00 84.75 104 VAL A N 1
ATOM 770 C CA . VAL A 1 104 ? -12.108 3.166 -13.073 1.00 84.75 104 VAL A CA 1
ATOM 771 C C . VAL A 1 104 ? -11.831 1.662 -13.080 1.00 84.75 104 VAL A C 1
ATOM 773 O O . VAL A 1 104 ? -11.488 1.105 -12.034 1.00 84.75 104 VAL A O 1
ATOM 776 N N . GLY A 1 105 ? -11.917 1.015 -14.243 1.00 85.81 105 GLY A N 1
ATOM 777 C CA . GLY A 1 105 ? -11.817 -0.433 -14.412 1.00 85.81 105 GLY A CA 1
ATOM 778 C C . GLY A 1 105 ? -13.088 -1.169 -13.984 1.00 85.81 105 GLY A C 1
ATOM 779 O O . GLY A 1 105 ? -14.060 -0.568 -13.523 1.00 85.81 105 GLY A O 1
ATOM 780 N N . GLY A 1 106 ? -13.066 -2.493 -14.107 1.00 87.38 106 GLY A N 1
ATOM 781 C CA . GLY A 1 106 ? -14.159 -3.368 -13.698 1.00 87.38 106 GLY A CA 1
ATOM 782 C C . GLY A 1 106 ? -14.270 -3.540 -12.186 1.00 87.38 106 GLY A C 1
ATOM 783 O O . GLY A 1 106 ? -13.265 -3.533 -11.464 1.00 87.38 106 GLY A O 1
ATOM 784 N N . TYR A 1 107 ? -15.503 -3.697 -11.706 1.00 90.06 107 TYR A N 1
ATOM 785 C CA . TYR A 1 107 ? -15.829 -3.959 -10.306 1.00 90.06 107 TYR A CA 1
ATOM 786 C C . TYR A 1 107 ? -17.054 -4.876 -10.169 1.00 90.06 107 TYR A C 1
ATOM 788 O O . TYR A 1 107 ? -17.886 -4.956 -11.076 1.00 90.06 107 TYR A O 1
ATOM 796 N N . VAL A 1 108 ? -17.165 -5.535 -9.015 1.00 92.25 108 VAL A N 1
ATOM 797 C CA . VAL A 1 108 ? -18.312 -6.360 -8.600 1.00 92.25 108 VAL A CA 1
ATOM 798 C C . VAL A 1 108 ? -19.261 -5.585 -7.700 1.00 92.25 108 VAL A C 1
ATOM 800 O O . VAL A 1 108 ? -20.462 -5.723 -7.820 1.00 92.25 108 VAL A O 1
ATOM 803 N N . SER A 1 109 ? -18.764 -4.735 -6.806 1.00 93.00 109 SER A N 1
ATOM 804 C CA . SER A 1 109 ? -19.639 -3.830 -6.057 1.00 93.00 109 SER A CA 1
ATOM 805 C C . SER A 1 109 ? -18.897 -2.569 -5.641 1.00 93.00 109 SER A C 1
ATOM 807 O O . SER A 1 109 ? -17.674 -2.577 -5.482 1.00 93.00 109 SER A O 1
ATOM 809 N N . MET A 1 110 ? -19.641 -1.485 -5.463 1.00 94.50 110 MET A N 1
ATOM 810 C CA . MET A 1 110 ? -19.136 -0.207 -4.978 1.00 94.50 110 MET A CA 1
ATOM 811 C C . MET A 1 110 ? -19.984 0.247 -3.808 1.00 94.50 110 MET A C 1
ATOM 813 O O . MET A 1 110 ? -21.202 0.154 -3.870 1.00 94.50 110 MET A O 1
ATOM 817 N N . HIS A 1 111 ? -19.335 0.757 -2.770 1.00 96.56 111 HIS A N 1
ATOM 818 C CA . HIS A 1 111 ? -19.992 1.172 -1.539 1.00 96.56 111 HIS A CA 1
ATOM 819 C C . HIS A 1 111 ? -19.367 2.453 -1.004 1.00 96.56 111 HIS A C 1
ATOM 821 O O . HIS A 1 111 ? -18.203 2.749 -1.282 1.00 96.56 111 HIS A O 1
ATOM 827 N N . CYS A 1 112 ? -20.130 3.191 -0.207 1.00 96.56 112 CYS A N 1
ATOM 828 C CA . CYS A 1 112 ? -19.630 4.277 0.624 1.00 96.56 112 CYS A CA 1
ATOM 829 C C . CYS A 1 112 ? -19.790 3.861 2.083 1.00 96.56 112 CYS A C 1
ATOM 831 O O . CYS A 1 112 ? -20.848 3.356 2.443 1.00 96.56 112 CYS A O 1
ATOM 833 N N . GLY A 1 113 ? -18.771 4.048 2.918 1.00 96.38 113 GLY A N 1
ATOM 834 C CA . GLY A 1 113 ? -18.848 3.591 4.302 1.00 96.38 113 GLY A CA 1
ATOM 835 C C . GLY A 1 113 ? -17.665 3.986 5.174 1.00 96.38 113 GLY A C 1
ATOM 836 O O . GLY A 1 113 ? -16.785 4.747 4.762 1.00 96.38 113 GLY A O 1
ATOM 837 N N . HIS A 1 114 ? -17.649 3.467 6.397 1.00 97.12 114 HIS A N 1
ATOM 838 C CA . HIS A 1 114 ? -16.586 3.678 7.378 1.00 97.12 114 HIS A CA 1
ATOM 839 C C . HIS A 1 114 ? -16.487 2.512 8.374 1.00 97.12 114 HIS A C 1
ATOM 841 O O . HIS A 1 114 ? -17.384 1.682 8.477 1.00 97.12 114 HIS A O 1
ATOM 847 N N . ALA A 1 115 ? -15.393 2.453 9.133 1.00 97.44 115 ALA A N 1
ATOM 848 C CA . ALA A 1 115 ? -15.217 1.530 10.247 1.00 97.44 115 ALA A CA 1
ATOM 849 C C . ALA A 1 115 ? -16.277 1.783 11.324 1.00 97.44 115 ALA A C 1
ATOM 851 O O . ALA A 1 115 ? -16.510 2.937 11.694 1.00 97.44 115 ALA A O 1
ATOM 852 N N . ALA A 1 116 ? -16.894 0.721 11.838 1.00 97.50 116 ALA A N 1
ATOM 853 C CA . ALA A 1 116 ? -17.930 0.839 12.860 1.00 97.50 116 ALA A CA 1
ATOM 854 C C . ALA A 1 116 ? -17.378 1.327 14.208 1.00 97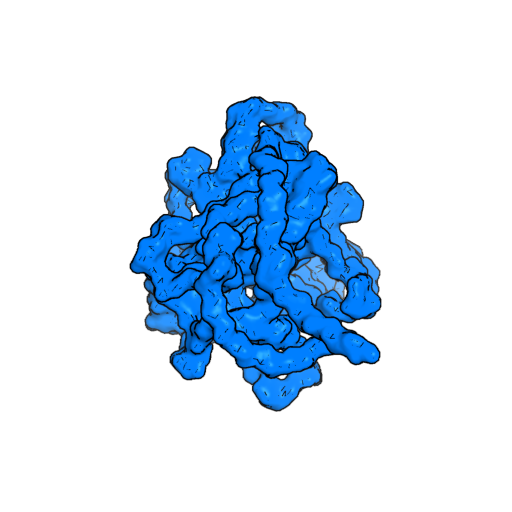.50 116 ALA A C 1
ATOM 856 O O . ALA A 1 116 ? -18.031 2.111 14.891 1.00 97.50 116 ALA A O 1
ATOM 857 N N . ASP A 1 117 ? -16.159 0.906 14.567 1.00 96.31 117 ASP A N 1
ATOM 858 C CA . ASP A 1 117 ? -15.457 1.371 15.765 1.00 96.31 117 ASP A CA 1
ATOM 859 C C . ASP A 1 117 ? -15.071 2.862 15.608 1.00 96.31 117 ASP A C 1
ATOM 861 O O . ASP A 1 117 ? -14.247 3.197 14.744 1.00 96.31 117 ASP A O 1
ATOM 865 N N . PRO A 1 118 ? -15.618 3.776 16.438 1.00 94.25 118 PRO A N 1
ATOM 866 C CA . PRO A 1 118 ? -15.340 5.208 16.324 1.00 94.25 118 PRO A CA 1
ATOM 867 C C . PRO A 1 118 ? -13.869 5.566 16.568 1.00 94.25 118 PRO A C 1
ATOM 869 O O . PRO A 1 118 ? -13.359 6.522 15.984 1.00 94.25 118 PRO A O 1
ATOM 872 N N . GLY A 1 119 ? -13.165 4.798 17.404 1.00 93.56 119 GLY A N 1
ATOM 873 C CA . GLY A 1 119 ? -11.742 4.980 17.669 1.00 93.56 119 GLY A CA 1
ATOM 874 C C . GLY A 1 119 ? -10.881 4.590 16.469 1.00 93.56 119 GLY A C 1
ATOM 875 O O . GLY A 1 119 ? -9.932 5.304 16.139 1.00 93.56 119 GLY A O 1
ATOM 876 N N . VAL A 1 120 ? -11.235 3.503 15.774 1.00 94.62 120 VAL A N 1
ATOM 877 C CA . VAL A 1 120 ? -10.606 3.121 14.497 1.00 94.62 120 VAL A CA 1
ATOM 878 C C . VAL A 1 120 ? -10.880 4.178 13.436 1.00 94.62 120 VAL A C 1
ATOM 880 O O . VAL A 1 120 ? -9.945 4.634 12.776 1.00 94.62 120 VAL A O 1
ATOM 883 N N . ARG A 1 121 ? -12.141 4.599 13.297 1.00 93.88 121 ARG A N 1
ATOM 884 C CA . ARG A 1 121 ? -12.558 5.625 12.336 1.00 93.88 121 ARG A CA 1
ATOM 885 C C . ARG A 1 121 ? -11.785 6.930 12.536 1.00 93.88 121 ARG A C 1
ATOM 887 O O . ARG A 1 121 ? -11.244 7.462 11.577 1.00 93.88 121 ARG A O 1
ATOM 894 N N . HIS A 1 122 ? -11.673 7.402 13.776 1.00 91.31 122 HIS A N 1
ATOM 895 C CA . HIS A 1 122 ? -10.966 8.641 14.093 1.00 91.31 122 HIS A CA 1
ATOM 896 C C . HIS A 1 122 ? -9.450 8.550 13.853 1.00 91.31 122 HIS A C 1
ATOM 898 O O . HIS A 1 122 ? -8.848 9.488 13.333 1.00 91.31 122 HIS A O 1
ATOM 904 N N . LYS A 1 123 ? -8.813 7.432 14.227 1.00 90.31 123 LYS A N 1
ATOM 905 C CA . LYS A 1 123 ? -7.355 7.256 14.086 1.00 90.31 123 LYS A CA 1
ATOM 906 C C . LYS A 1 123 ? -6.909 6.969 12.654 1.00 90.31 123 LYS A C 1
ATOM 908 O O . LYS A 1 123 ? -5.749 7.212 12.322 1.00 90.31 123 LYS A O 1
ATOM 913 N N . ALA A 1 124 ? -7.782 6.407 11.823 1.00 91.81 124 ALA A N 1
ATOM 914 C CA . ALA A 1 124 ? -7.470 6.118 10.434 1.00 91.81 124 ALA A CA 1
ATOM 915 C C . ALA A 1 124 ? -7.249 7.403 9.619 1.00 91.81 124 ALA A C 1
ATOM 917 O O . ALA A 1 124 ? -7.655 8.493 10.000 1.00 91.81 124 ALA A O 1
ATOM 918 N N . ALA A 1 125 ? -6.625 7.268 8.446 1.00 89.94 125 ALA A N 1
ATOM 919 C CA . ALA A 1 125 ? -6.392 8.406 7.551 1.00 89.94 125 ALA A CA 1
ATOM 920 C C . ALA A 1 125 ? -7.690 9.035 6.998 1.00 89.94 125 ALA A C 1
ATOM 922 O O . ALA A 1 125 ? -7.706 10.185 6.561 1.00 89.94 125 ALA A O 1
ATOM 923 N N . ALA A 1 126 ? -8.764 8.253 6.966 1.00 91.75 126 ALA A N 1
ATOM 924 C CA . ALA A 1 126 ? -10.097 8.634 6.519 1.00 91.75 126 ALA A CA 1
ATOM 925 C C . ALA A 1 126 ? -11.102 7.757 7.279 1.00 91.75 126 ALA A C 1
ATOM 927 O O . ALA A 1 126 ? -10.879 7.443 8.438 1.00 91.75 126 ALA A O 1
ATOM 928 N N . GLY A 1 127 ? -12.152 7.253 6.632 1.00 93.81 127 GLY A N 1
ATOM 929 C CA . GLY A 1 127 ? -13.158 6.402 7.277 1.00 93.81 127 GLY A CA 1
ATOM 930 C C . GLY A 1 127 ? -12.700 5.024 7.786 1.00 93.81 127 GLY A C 1
ATOM 931 O O . GLY A 1 127 ? -13.546 4.257 8.211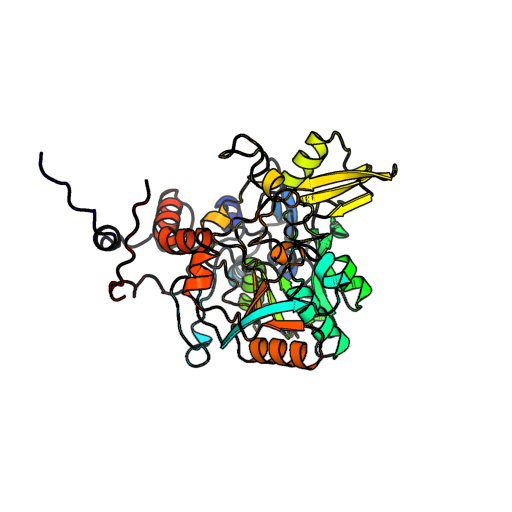 1.00 93.81 127 GLY A O 1
ATOM 932 N N . GLY A 1 128 ? -11.421 4.639 7.727 1.00 95.25 128 GLY A N 1
ATOM 933 C CA . GLY A 1 128 ? -10.941 3.383 8.337 1.00 95.25 128 GLY A CA 1
ATOM 934 C C . GLY A 1 128 ? -11.344 2.070 7.650 1.00 95.25 128 GLY A C 1
ATOM 935 O O . GLY A 1 128 ? -11.158 1.009 8.238 1.00 95.25 128 GLY A O 1
ATOM 936 N N . GLY A 1 129 ? -11.841 2.110 6.407 1.00 96.75 129 GLY A N 1
ATOM 937 C CA . GLY A 1 129 ? -12.356 0.923 5.706 1.00 96.75 129 GLY A CA 1
ATOM 938 C C . GLY A 1 129 ? -11.368 -0.248 5.604 1.00 96.75 129 GLY A C 1
ATOM 939 O O . GLY A 1 129 ? -11.738 -1.374 5.909 1.00 96.75 129 GLY A O 1
ATOM 940 N N . LEU A 1 130 ? -10.095 -0.010 5.251 1.00 97.25 130 LEU A N 1
ATOM 941 C CA . LEU A 1 130 ? -9.096 -1.094 5.190 1.00 97.25 130 LEU A CA 1
ATOM 942 C C . LEU A 1 130 ? -8.829 -1.723 6.555 1.00 97.25 130 LEU A C 1
ATOM 944 O O . LEU A 1 130 ? -8.713 -2.941 6.646 1.00 97.25 130 LEU A O 1
ATOM 948 N N . THR A 1 131 ? -8.745 -0.905 7.607 1.00 97.00 131 THR A N 1
ATOM 949 C CA . THR A 1 131 ? -8.546 -1.410 8.966 1.00 97.00 131 THR A CA 1
ATOM 950 C C . THR A 1 131 ? -9.742 -2.242 9.411 1.00 97.00 131 THR A C 1
ATOM 952 O O . THR A 1 131 ? -9.539 -3.313 9.964 1.00 97.00 131 THR A O 1
ATOM 955 N N . ALA A 1 132 ? -10.971 -1.793 9.140 1.00 98.19 132 ALA A N 1
ATOM 956 C CA . ALA A 1 132 ? -12.183 -2.543 9.469 1.00 98.19 132 ALA A CA 1
ATOM 957 C C . ALA A 1 132 ? -12.217 -3.913 8.776 1.00 98.19 132 ALA A C 1
ATOM 959 O O . ALA A 1 132 ? -12.419 -4.928 9.435 1.00 98.19 132 ALA A O 1
ATOM 960 N N . LEU A 1 133 ? -11.929 -3.955 7.470 1.00 98.69 133 LEU A N 1
ATOM 961 C CA . LEU A 1 133 ? -11.857 -5.210 6.716 1.00 98.69 133 LEU A CA 1
ATOM 962 C C . LEU A 1 133 ? -10.756 -6.135 7.256 1.00 98.69 133 LEU A C 1
ATOM 964 O O . LEU A 1 133 ? -10.971 -7.332 7.409 1.00 98.69 133 LEU A O 1
ATOM 968 N N . ALA A 1 134 ? -9.582 -5.591 7.575 1.00 98.38 134 ALA A N 1
ATOM 969 C CA . ALA A 1 134 ? -8.473 -6.367 8.119 1.00 98.38 134 ALA A CA 1
ATOM 970 C C . ALA A 1 134 ? -8.750 -6.897 9.537 1.00 98.38 134 ALA A C 1
ATOM 972 O O . ALA A 1 134 ? -8.385 -8.031 9.839 1.00 98.38 134 ALA A O 1
ATOM 973 N N . LEU A 1 135 ? -9.423 -6.110 10.383 1.00 98.12 135 LEU A N 1
ATOM 974 C CA . LEU A 1 135 ? -9.888 -6.549 11.700 1.00 98.12 135 LEU A CA 1
ATOM 975 C C . LEU A 1 135 ? -10.891 -7.688 11.564 1.00 98.12 135 LEU A C 1
ATOM 977 O O . LEU A 1 135 ? -10.699 -8.721 12.192 1.00 98.12 135 LEU A O 1
ATOM 981 N N . HIS A 1 136 ? -11.889 -7.540 10.689 1.00 98.62 136 HIS A N 1
ATOM 982 C CA . HIS A 1 136 ? -12.863 -8.594 10.425 1.00 98.62 136 HIS A CA 1
ATOM 983 C C . HIS A 1 136 ? -12.186 -9.901 10.000 1.00 98.62 136 HIS A C 1
ATOM 985 O O . HIS A 1 136 ? -12.508 -10.960 10.531 1.00 98.62 136 HIS A O 1
ATOM 991 N N . LEU A 1 137 ? -11.212 -9.839 9.085 1.00 98.75 137 LEU A N 1
ATOM 992 C CA . LEU A 1 137 ? -10.474 -11.018 8.624 1.00 98.75 137 LEU A CA 1
ATOM 993 C C . LEU A 1 137 ? -9.709 -11.732 9.751 1.00 98.75 137 LEU A C 1
ATOM 995 O O . LEU A 1 137 ? -9.678 -12.961 9.765 1.00 98.75 137 LEU A O 1
ATOM 999 N N . LEU A 1 138 ? -9.106 -10.981 10.680 1.00 98.44 138 LEU A N 1
ATOM 1000 C CA . LEU A 1 138 ? -8.410 -11.546 11.842 1.00 98.44 138 LEU A CA 1
ATOM 1001 C C . LEU A 1 138 ? -9.391 -12.108 12.880 1.00 98.44 138 LEU A C 1
ATOM 1003 O O . LEU A 1 138 ? -9.226 -13.235 13.335 1.00 98.44 138 LEU A O 1
ATOM 1007 N N . GLU A 1 139 ? -10.417 -11.340 13.252 1.00 97.88 139 GLU A N 1
ATOM 1008 C CA . GLU A 1 139 ? -11.371 -11.699 14.311 1.00 97.88 139 GLU A CA 1
ATOM 1009 C C . GLU A 1 139 ? -12.269 -12.881 13.911 1.00 97.88 139 GLU A C 1
ATOM 1011 O O . GLU A 1 139 ? -12.612 -13.708 14.754 1.00 97.88 139 GLU A O 1
ATOM 1016 N N . SER A 1 140 ? -12.604 -13.005 12.624 1.00 97.94 140 SER A N 1
ATOM 1017 C CA . SER A 1 140 ? -13.341 -14.157 12.079 1.00 97.94 140 SER A CA 1
ATOM 1018 C C . SER A 1 140 ? -12.474 -15.402 11.862 1.00 97.94 140 SER A C 1
ATOM 1020 O O . SER A 1 140 ? -13.009 -16.485 11.623 1.00 97.94 140 SER A O 1
ATOM 1022 N N . GLY A 1 141 ? -11.145 -15.267 11.911 1.00 97.88 141 GLY A N 1
ATOM 1023 C CA . GLY A 1 141 ? -10.208 -16.345 11.596 1.00 97.88 141 GLY A CA 1
ATOM 1024 C C . GLY A 1 141 ? -10.128 -16.706 10.107 1.00 97.88 141 GLY A C 1
ATOM 1025 O O . GLY A 1 141 ? -9.556 -17.742 9.769 1.00 97.88 141 GLY A O 1
ATOM 1026 N N . GLU A 1 142 ? -10.667 -15.879 9.199 1.00 98.31 142 GLU A N 1
ATOM 1027 C CA . GLU A 1 142 ? -10.512 -16.075 7.747 1.00 98.31 142 GLU A CA 1
ATOM 1028 C C . GLU A 1 142 ? -9.045 -15.985 7.294 1.00 98.31 142 GLU A C 1
ATOM 1030 O O . GLU A 1 142 ? -8.667 -16.566 6.271 1.00 98.31 142 GLU A O 1
ATOM 1035 N N . VAL A 1 143 ? -8.221 -15.259 8.054 1.00 98.69 143 VAL A N 1
ATOM 1036 C CA . VAL A 1 143 ? -6.761 -15.236 7.931 1.00 98.69 143 VAL A CA 1
ATOM 1037 C C . VAL A 1 143 ? -6.114 -15.288 9.314 1.00 98.69 143 VAL A C 1
ATOM 1039 O O . VAL A 1 143 ? -6.695 -14.869 10.309 1.00 98.69 143 VAL A O 1
ATOM 1042 N N . GLN A 1 144 ? -4.881 -15.778 9.370 1.00 98.62 144 GLN A N 1
ATOM 1043 C CA . GLN A 1 144 ? -4.064 -15.840 10.582 1.00 98.62 144 GLN A CA 1
ATOM 1044 C C . GLN A 1 144 ? -3.207 -14.584 10.764 1.00 98.62 144 GLN A C 1
ATOM 1046 O O . GLN A 1 144 ? -2.824 -14.252 11.885 1.00 98.62 144 GLN A O 1
ATOM 1051 N N . CYS A 1 145 ? -2.882 -13.884 9.673 1.00 98.06 145 CYS A N 1
ATOM 1052 C CA . CYS A 1 145 ? -2.114 -12.650 9.742 1.00 98.06 145 CYS A CA 1
ATOM 1053 C C . CYS A 1 145 ? -2.418 -11.672 8.598 1.00 98.06 145 CYS A C 1
ATOM 1055 O O . CYS A 1 145 ? -2.912 -12.032 7.528 1.00 98.06 145 CYS A O 1
ATOM 1057 N N . ILE A 1 146 ? -2.098 -10.403 8.836 1.00 98.06 146 ILE A N 1
ATOM 1058 C CA . ILE A 1 146 ? -2.160 -9.319 7.858 1.00 98.06 146 ILE A CA 1
ATOM 1059 C C . ILE A 1 146 ? -0.736 -8.854 7.578 1.00 98.06 146 ILE A C 1
ATOM 1061 O O . ILE A 1 146 ? -0.028 -8.450 8.500 1.00 98.06 146 ILE A O 1
ATOM 1065 N N . VAL A 1 147 ? -0.330 -8.862 6.311 1.00 96.38 147 VAL A N 1
ATOM 1066 C CA . VAL A 1 147 ? 0.916 -8.244 5.848 1.00 96.38 147 VAL A CA 1
ATOM 1067 C C . VAL A 1 147 ? 0.607 -6.831 5.369 1.00 96.38 147 VAL A C 1
ATOM 1069 O O . VAL A 1 147 ? -0.220 -6.648 4.479 1.00 96.38 147 VAL A O 1
ATOM 1072 N N . HIS A 1 148 ? 1.228 -5.813 5.959 1.00 94.31 148 HIS A N 1
ATOM 1073 C CA . HIS A 1 148 ? 0.949 -4.407 5.642 1.00 94.31 148 HIS A CA 1
ATOM 1074 C C . HIS A 1 148 ? 2.129 -3.494 5.987 1.00 94.31 148 HIS A C 1
ATOM 1076 O O . HIS A 1 148 ? 3.134 -3.933 6.542 1.00 94.31 148 HIS A O 1
ATOM 1082 N N . ALA A 1 149 ? 2.041 -2.220 5.603 1.00 89.50 149 ALA A N 1
ATOM 1083 C CA . ALA A 1 149 ? 3.105 -1.250 5.842 1.00 89.50 149 ALA A CA 1
ATOM 1084 C C . ALA A 1 149 ? 3.037 -0.673 7.266 1.00 89.50 149 ALA A C 1
ATOM 1086 O O . ALA A 1 149 ? 2.006 -0.153 7.677 1.00 89.50 149 ALA A O 1
ATOM 1087 N N . ASN A 1 150 ? 4.161 -0.661 7.983 1.00 82.50 150 ASN A N 1
ATOM 1088 C CA . ASN A 1 150 ? 4.277 -0.107 9.343 1.00 82.50 150 ASN A CA 1
ATOM 1089 C C . ASN A 1 150 ? 5.612 0.651 9.522 1.00 82.50 150 ASN A C 1
ATOM 1091 O O . ASN A 1 150 ? 6.458 0.470 8.646 1.00 82.50 150 ASN A O 1
ATOM 1095 N N . PRO A 1 151 ? 5.890 1.456 10.586 1.00 71.75 151 PRO A N 1
ATOM 1096 C CA . PRO A 1 151 ? 7.247 1.927 10.831 1.00 71.75 151 PRO A CA 1
ATOM 1097 C C . PRO A 1 151 ? 8.184 0.730 10.867 1.00 71.75 151 PRO A C 1
ATOM 1099 O O . PRO A 1 151 ? 7.877 -0.302 11.473 1.00 71.75 151 PRO A O 1
ATOM 1102 N N . SER A 1 152 ? 9.277 0.842 10.127 1.00 64.44 152 SER A N 1
ATOM 1103 C CA . SER A 1 152 ? 10.131 -0.306 9.878 1.00 64.44 152 SER A CA 1
ATOM 1104 C C . SER A 1 152 ? 10.943 -0.663 11.116 1.00 64.44 152 SER A C 1
ATOM 1106 O O . SER A 1 152 ? 11.721 0.156 11.603 1.00 64.44 152 SER A O 1
ATOM 1108 N N . VAL A 1 153 ? 10.862 -1.920 11.554 1.00 55.00 153 VAL A N 1
ATOM 1109 C CA . VAL A 1 153 ? 11.860 -2.492 12.473 1.00 55.00 153 VAL A CA 1
ATOM 1110 C C . VAL A 1 153 ? 13.208 -2.715 11.776 1.00 55.00 153 VAL A C 1
ATOM 1112 O O . VAL A 1 153 ? 14.244 -2.703 12.435 1.00 55.00 153 VAL A O 1
ATOM 1115 N N . TYR A 1 154 ? 13.215 -2.856 10.442 1.00 55.81 154 TYR A N 1
ATOM 1116 C CA . TYR A 1 154 ? 14.424 -3.108 9.651 1.00 55.81 154 TYR A CA 1
ATOM 1117 C C . TYR A 1 154 ? 15.332 -1.880 9.543 1.00 55.81 154 TYR A C 1
ATOM 1119 O O . TYR A 1 154 ? 16.549 -2.022 9.488 1.00 55.81 154 TYR A O 1
ATOM 1127 N N . TYR A 1 155 ? 14.752 -0.676 9.516 1.00 57.34 155 TYR A N 1
ATOM 1128 C CA . TYR A 1 155 ? 15.503 0.555 9.239 1.00 57.34 155 TYR A CA 1
ATOM 1129 C C . TYR A 1 155 ? 15.837 1.380 10.488 1.00 57.34 155 TYR A C 1
ATOM 1131 O O . TYR A 1 155 ? 16.567 2.355 10.363 1.00 57.34 155 TYR A O 1
ATOM 1139 N N . ARG A 1 156 ? 15.337 0.995 11.679 1.00 58.78 156 ARG A N 1
ATOM 1140 C CA . ARG A 1 156 ? 15.470 1.767 12.939 1.00 58.78 156 ARG A CA 1
ATOM 1141 C C . ARG A 1 156 ? 15.188 3.269 12.756 1.00 58.78 156 ARG A C 1
ATOM 1143 O O . ARG A 1 156 ? 15.817 4.112 13.380 1.00 58.78 156 ARG A O 1
ATOM 1150 N N . ASP A 1 157 ? 14.224 3.575 11.896 1.00 68.81 157 ASP A N 1
ATOM 1151 C CA . ASP A 1 157 ? 13.849 4.925 11.497 1.00 68.81 157 ASP A CA 1
ATOM 1152 C C . ASP A 1 157 ? 12.320 4.999 11.475 1.00 68.81 157 ASP A C 1
ATOM 1154 O O . ASP A 1 157 ? 11.665 4.329 10.672 1.00 68.81 157 ASP A O 1
ATOM 1158 N N . LEU A 1 158 ? 11.756 5.805 12.379 1.00 71.44 158 LEU A N 1
ATOM 1159 C CA . LEU A 1 158 ? 10.309 5.977 12.542 1.00 71.44 158 LEU A CA 1
ATOM 1160 C C . LEU A 1 158 ? 9.656 6.688 11.352 1.00 71.44 158 LEU A C 1
ATOM 1162 O O . LEU A 1 158 ? 8.442 6.593 11.161 1.00 71.44 158 LEU A O 1
ATOM 1166 N N . THR A 1 159 ? 10.455 7.369 10.532 1.00 71.88 159 THR A N 1
ATOM 1167 C CA . THR A 1 159 ? 9.996 8.034 9.314 1.00 71.88 159 THR A CA 1
ATOM 1168 C C . THR A 1 159 ? 9.945 7.095 8.106 1.00 71.88 159 THR A C 1
ATOM 1170 O O . THR A 1 159 ? 9.225 7.347 7.132 1.00 71.88 159 THR A O 1
ATOM 1173 N N . SER A 1 160 ? 10.652 5.967 8.197 1.00 74.00 160 SER A N 1
ATOM 1174 C CA . SER A 1 160 ? 10.660 4.896 7.209 1.00 74.00 160 SER A CA 1
ATOM 1175 C C . SER A 1 160 ? 9.634 3.822 7.539 1.00 74.00 160 SER A C 1
ATOM 1177 O O . SER A 1 160 ? 9.282 3.572 8.689 1.00 74.00 160 SER A O 1
ATOM 1179 N N . SER A 1 161 ? 9.139 3.150 6.507 1.00 74.88 161 SER A N 1
ATOM 1180 C CA . SER A 1 161 ? 8.143 2.094 6.640 1.00 74.88 161 SER A CA 1
ATOM 1181 C C . SER A 1 161 ? 8.645 0.778 6.045 1.00 74.88 161 SER A C 1
ATOM 1183 O O . SER A 1 161 ? 9.316 0.731 5.018 1.00 74.88 161 SER A O 1
ATOM 1185 N N . GLY A 1 162 ? 8.362 -0.315 6.733 1.00 75.12 162 GLY A N 1
ATOM 1186 C CA . GLY A 1 162 ? 8.728 -1.668 6.336 1.00 75.12 162 GLY A CA 1
ATOM 1187 C C . GLY A 1 162 ? 7.487 -2.536 6.230 1.00 75.12 162 GLY A C 1
ATOM 1188 O O . GLY A 1 162 ? 6.368 -2.079 6.482 1.00 75.12 162 GLY A O 1
ATOM 1189 N N . SER A 1 163 ? 7.698 -3.794 5.869 1.00 86.50 163 SER A N 1
ATOM 1190 C CA . SER A 1 163 ? 6.675 -4.817 6.040 1.00 86.50 163 SER A CA 1
ATOM 1191 C C . SER A 1 163 ? 6.455 -5.106 7.526 1.00 86.50 163 SER A C 1
ATOM 1193 O O . SER A 1 163 ? 7.412 -5.185 8.300 1.00 86.50 163 SER A O 1
ATOM 1195 N N . ARG A 1 164 ? 5.195 -5.270 7.926 1.00 88.56 164 ARG A N 1
ATOM 1196 C CA . ARG A 1 164 ? 4.788 -5.827 9.215 1.00 88.56 164 ARG A CA 1
ATOM 1197 C C . ARG A 1 164 ? 3.792 -6.942 8.989 1.00 88.56 164 ARG A C 1
ATOM 1199 O O . ARG A 1 164 ? 2.886 -6.821 8.169 1.00 88.56 164 ARG A O 1
ATOM 1206 N N . VAL A 1 165 ? 3.940 -7.981 9.797 1.00 94.31 165 VAL A N 1
ATOM 1207 C CA . VAL A 1 165 ? 2.977 -9.066 9.929 1.00 94.31 165 VAL A CA 1
ATOM 1208 C C . VAL A 1 165 ? 2.242 -8.860 11.247 1.00 94.31 165 VAL A C 1
ATOM 1210 O O . VAL A 1 165 ? 2.853 -8.979 12.306 1.00 94.31 165 VAL A O 1
ATOM 1213 N N . SER A 1 166 ? 0.961 -8.506 11.183 1.00 95.38 166 SER A N 1
ATOM 1214 C CA . SER A 1 166 ? 0.103 -8.352 12.362 1.00 95.38 166 SER A CA 1
ATOM 1215 C C . SER A 1 166 ? -0.808 -9.564 12.507 1.00 95.38 166 SER A C 1
ATOM 1217 O O . SER A 1 166 ? -1.489 -9.941 11.556 1.00 95.38 166 SER A O 1
ATOM 1219 N N . ARG A 1 167 ? -0.818 -10.162 13.696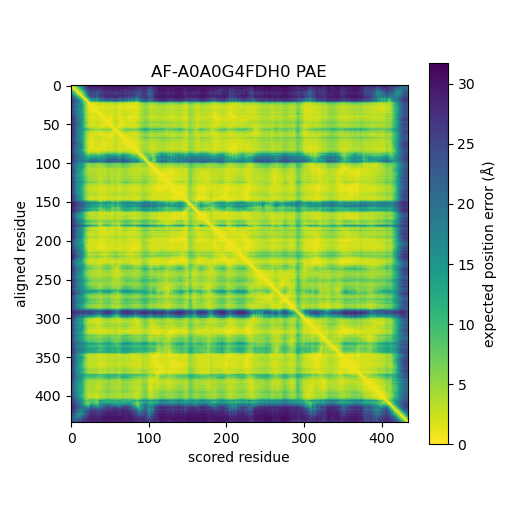 1.00 96.69 167 ARG A N 1
ATOM 1220 C CA . ARG A 1 167 ? -1.632 -11.322 14.087 1.00 96.69 167 ARG A CA 1
ATOM 1221 C C . ARG A 1 167 ? -2.703 -10.964 15.110 1.00 96.69 167 ARG A C 1
ATOM 1223 O O . ARG A 1 167 ? -3.669 -11.702 15.253 1.00 96.69 167 ARG A O 1
ATOM 1230 N N . THR A 1 168 ? -2.553 -9.837 15.806 1.00 96.31 168 THR A N 1
ATOM 1231 C CA . THR A 1 168 ? -3.555 -9.347 16.762 1.00 96.31 168 THR A CA 1
ATOM 1232 C C . THR A 1 168 ? -4.143 -8.003 16.346 1.00 96.31 168 THR A C 1
ATOM 1234 O O . THR A 1 168 ? -3.572 -7.266 15.533 1.00 96.31 168 THR A O 1
ATOM 1237 N N . LYS A 1 169 ? -5.284 -7.660 16.953 1.00 95.19 169 LYS A N 1
ATOM 1238 C CA . LYS A 1 169 ? -5.920 -6.346 16.826 1.00 95.19 169 LYS A CA 1
ATOM 1239 C C . LYS A 1 169 ? -4.947 -5.229 17.187 1.00 95.19 169 LYS A C 1
ATOM 1241 O O . LYS A 1 169 ? -4.789 -4.289 16.419 1.00 95.19 169 LYS A O 1
ATOM 1246 N N . GLU A 1 170 ? -4.250 -5.338 18.309 1.00 93.81 170 GLU A N 1
ATOM 1247 C CA . GLU A 1 170 ? -3.303 -4.330 18.796 1.00 93.81 170 GLU A CA 1
ATOM 1248 C C . GLU A 1 170 ? -2.151 -4.140 17.806 1.00 93.81 170 GLU A C 1
ATOM 1250 O O . GLU A 1 170 ? -1.764 -3.011 17.498 1.00 93.81 170 GLU A O 1
ATOM 1255 N N . GLU A 1 171 ? -1.634 -5.239 17.250 1.00 93.38 171 GLU A N 1
ATOM 1256 C CA . GLU A 1 171 ? -0.582 -5.184 16.244 1.00 93.38 171 GLU A CA 1
ATOM 1257 C C . GLU A 1 171 ? -1.052 -4.544 14.939 1.00 93.38 171 GLU A C 1
ATOM 1259 O O . GLU A 1 171 ? -0.283 -3.827 14.296 1.00 93.38 171 GLU A O 1
ATOM 1264 N N . LEU A 1 172 ? -2.286 -4.814 14.511 1.00 93.94 172 LEU A N 1
ATOM 1265 C CA . LEU A 1 172 ? -2.870 -4.211 13.315 1.00 93.94 172 LEU A CA 1
ATOM 1266 C C . LEU A 1 172 ? -3.130 -2.715 13.534 1.00 93.94 172 LEU A C 1
ATOM 1268 O O . LEU A 1 172 ? -2.710 -1.884 12.728 1.00 93.94 172 LEU A O 1
ATOM 1272 N N . LEU A 1 173 ? -3.757 -2.362 14.659 1.00 91.75 173 LEU A N 1
ATOM 1273 C CA . LEU A 1 173 ? -4.064 -0.981 15.029 1.00 91.75 173 LEU A CA 1
ATOM 1274 C C . LEU A 1 173 ? -2.795 -0.136 15.192 1.00 91.75 173 LEU A C 1
ATOM 1276 O O . LEU A 1 173 ? -2.778 1.036 14.817 1.00 91.75 173 LEU A O 1
ATOM 1280 N N . GLY A 1 174 ? -1.708 -0.740 15.678 1.00 86.56 174 GLY A N 1
ATOM 1281 C CA . GLY A 1 174 ? -0.401 -0.095 15.781 1.00 86.56 174 GLY A CA 1
ATOM 1282 C C . GLY A 1 174 ? 0.230 0.296 14.439 1.00 86.56 174 GLY A C 1
ATOM 1283 O O . GLY A 1 174 ? 1.240 0.995 14.454 1.00 86.56 174 GLY A O 1
ATOM 1284 N N . GLY A 1 175 ? -0.326 -0.142 13.301 1.00 82.19 175 GLY A N 1
ATOM 1285 C CA . GLY A 1 175 ? 0.121 0.263 11.964 1.00 82.19 175 GLY A CA 1
ATOM 1286 C C . GLY A 1 175 ? -0.885 1.015 11.113 1.00 82.19 175 GLY A C 1
ATOM 1287 O O . GLY A 1 175 ? -0.653 1.197 9.921 1.00 82.19 175 GLY A O 1
ATOM 1288 N N . MET A 1 176 ? -1.971 1.501 11.712 1.00 86.88 176 MET A N 1
ATOM 1289 C CA . MET A 1 176 ? -2.932 2.344 11.005 1.00 86.88 176 MET A CA 1
ATOM 1290 C C . MET A 1 176 ? -2.325 3.654 10.495 1.00 86.88 176 MET A C 1
ATOM 1292 O O . MET A 1 176 ? -1.389 4.213 11.069 1.00 86.88 176 MET A O 1
ATOM 1296 N N . GLY A 1 177 ? -2.960 4.183 9.449 1.00 86.31 177 GLY A N 1
ATOM 1297 C CA . GLY A 1 177 ? -2.625 5.464 8.836 1.00 86.31 177 GLY A CA 1
ATOM 1298 C C . GLY A 1 177 ? -1.929 5.297 7.489 1.00 86.31 177 GLY A C 1
ATOM 1299 O O . GLY A 1 177 ? -1.209 4.331 7.238 1.00 86.31 177 GLY A O 1
ATOM 1300 N N . SER A 1 178 ? -2.159 6.253 6.592 1.00 87.81 178 SER A N 1
ATOM 1301 C CA . SER A 1 178 ? -1.453 6.308 5.309 1.00 87.81 178 SER A CA 1
ATOM 1302 C C . SER A 1 178 ? 0.024 6.562 5.553 1.00 87.81 178 SER A C 1
ATOM 1304 O O . SER A 1 178 ? 0.347 7.311 6.458 1.00 87.81 178 SER A O 1
ATOM 1306 N N . ARG A 1 179 ? 0.920 5.995 4.742 1.00 85.75 179 ARG A N 1
ATOM 1307 C CA . ARG A 1 179 ? 2.373 6.199 4.859 1.00 85.75 179 ARG A CA 1
ATOM 1308 C C . ARG A 1 179 ? 2.926 6.741 3.551 1.00 85.75 179 ARG A C 1
ATOM 1310 O O . ARG A 1 179 ? 2.948 6.040 2.539 1.00 85.75 179 ARG A O 1
ATOM 1317 N N . TYR A 1 180 ? 3.372 7.994 3.572 1.00 82.31 180 TYR A N 1
ATOM 1318 C CA . TYR A 1 180 ? 3.865 8.702 2.388 1.00 82.31 180 TYR A CA 1
ATOM 1319 C C . TYR A 1 180 ? 5.396 8.713 2.323 1.00 82.31 180 TYR A C 1
ATOM 1321 O O . TYR A 1 180 ? 5.990 9.715 1.958 1.00 82.31 180 TYR A O 1
ATOM 1329 N N . ALA A 1 181 ? 6.057 7.609 2.677 1.00 73.62 181 ALA A N 1
ATOM 1330 C CA . ALA A 1 181 ? 7.511 7.495 2.565 1.00 73.62 181 ALA A CA 1
ATOM 1331 C C . ALA A 1 181 ? 7.970 6.050 2.394 1.00 73.62 181 ALA A C 1
ATOM 1333 O O . ALA A 1 181 ? 7.185 5.121 2.570 1.00 73.62 181 ALA A O 1
ATOM 1334 N N . ARG A 1 182 ? 9.251 5.904 2.022 1.00 78.69 182 ARG A N 1
ATOM 1335 C CA . ARG A 1 182 ? 10.110 4.702 2.053 1.00 78.69 182 ARG A CA 1
ATOM 1336 C C . ARG A 1 182 ? 9.406 3.428 2.564 1.00 78.69 182 ARG A C 1
ATOM 1338 O O . ARG A 1 182 ? 9.405 3.189 3.756 1.00 78.69 182 ARG A O 1
ATOM 1345 N N . THR A 1 183 ? 8.796 2.633 1.685 1.00 84.06 183 THR A N 1
ATOM 1346 C CA . THR A 1 183 ? 8.001 1.443 2.023 1.00 84.06 183 THR A CA 1
ATOM 1347 C C . THR A 1 183 ? 8.296 0.333 1.028 1.00 84.06 183 THR A C 1
ATOM 1349 O O . THR A 1 183 ? 8.031 0.526 -0.162 1.00 84.06 183 THR A O 1
ATOM 1352 N N . ALA A 1 184 ? 8.746 -0.816 1.535 1.00 89.50 184 ALA A N 1
ATOM 1353 C CA . ALA A 1 184 ? 8.853 -2.092 0.828 1.00 89.50 184 ALA A CA 1
ATOM 1354 C C . ALA A 1 184 ? 8.003 -3.156 1.540 1.00 89.50 184 ALA A C 1
ATOM 1356 O O . ALA A 1 184 ? 8.507 -3.939 2.339 1.00 89.50 184 ALA A O 1
ATOM 1357 N N . VAL A 1 185 ? 6.693 -3.171 1.275 1.00 92.06 185 VAL A N 1
ATOM 1358 C CA . VAL A 1 185 ? 5.750 -4.040 2.008 1.00 92.06 185 VAL A CA 1
ATOM 1359 C C . VAL A 1 185 ? 5.950 -5.530 1.713 1.00 92.06 185 VAL A C 1
ATOM 1361 O O . VAL A 1 185 ? 5.545 -6.375 2.499 1.00 92.06 185 VAL A O 1
ATOM 1364 N N . LEU A 1 186 ? 6.582 -5.866 0.585 1.00 94.31 186 LEU A N 1
ATOM 1365 C CA . LEU A 1 186 ? 6.884 -7.252 0.232 1.00 94.31 186 LEU A CA 1
ATOM 1366 C C . LEU A 1 186 ? 8.258 -7.697 0.732 1.00 94.31 186 LEU A C 1
ATOM 1368 O O . LEU A 1 186 ? 8.632 -8.845 0.510 1.00 94.31 186 LEU A O 1
ATOM 1372 N N . GLN A 1 187 ? 9.018 -6.827 1.403 1.00 89.25 187 GLN A N 1
ATOM 1373 C CA . GLN A 1 187 ? 10.219 -7.262 2.108 1.00 89.25 187 GLN A CA 1
ATOM 1374 C C . GLN A 1 187 ? 9.812 -8.292 3.176 1.00 89.25 187 GLN A C 1
ATOM 1376 O O . GLN A 1 187 ? 8.872 -8.056 3.929 1.00 89.25 187 GLN A O 1
ATOM 1381 N N . GLY A 1 188 ? 10.454 -9.463 3.194 1.00 87.31 188 GLY A N 1
ATOM 1382 C CA . GLY A 1 188 ? 10.110 -10.549 4.124 1.00 87.31 188 GLY A CA 1
ATOM 1383 C C . GLY A 1 188 ? 8.830 -11.336 3.798 1.00 87.31 188 GLY A C 1
ATOM 1384 O O . GLY A 1 188 ? 8.474 -12.234 4.555 1.00 87.31 188 GLY A O 1
ATOM 1385 N N . ILE A 1 189 ? 8.140 -11.079 2.673 1.00 93.81 189 ILE A N 1
ATOM 1386 C CA . ILE A 1 189 ? 6.916 -11.836 2.318 1.00 93.81 189 ILE A CA 1
ATOM 1387 C C . ILE A 1 189 ? 7.175 -13.345 2.180 1.00 93.81 189 ILE A C 1
ATOM 1389 O O . ILE A 1 189 ? 6.293 -14.154 2.461 1.00 93.81 189 ILE A O 1
ATOM 1393 N N . SER A 1 190 ? 8.391 -13.731 1.783 1.00 92.69 190 SER A N 1
ATOM 1394 C CA . SER A 1 190 ? 8.797 -15.134 1.664 1.00 92.69 190 SER A CA 1
ATOM 1395 C C . SER A 1 190 ? 8.709 -15.882 2.992 1.00 92.69 190 SER A C 1
ATOM 1397 O O . SER A 1 190 ? 8.325 -17.044 2.982 1.00 92.69 190 SER A O 1
ATOM 1399 N N . ASP A 1 191 ? 8.973 -15.227 4.125 1.00 93.06 191 ASP A N 1
ATOM 1400 C CA . ASP A 1 191 ? 8.900 -15.866 5.444 1.00 93.06 191 ASP A CA 1
ATOM 1401 C C . ASP A 1 191 ? 7.451 -16.203 5.817 1.00 93.06 191 ASP A C 1
ATOM 1403 O O . ASP A 1 191 ? 7.177 -17.286 6.329 1.00 93.06 191 ASP A O 1
ATOM 1407 N N . VAL A 1 192 ? 6.508 -15.315 5.479 1.00 94.94 192 VAL A N 1
ATOM 1408 C CA . VAL A 1 192 ? 5.062 -15.543 5.660 1.00 94.94 192 VAL A CA 1
ATOM 1409 C C . VAL A 1 192 ? 4.563 -16.654 4.738 1.00 94.94 192 VAL A C 1
ATOM 1411 O O . VAL A 1 192 ? 3.761 -17.492 5.131 1.00 94.94 192 VAL A O 1
ATOM 1414 N N . ILE A 1 193 ? 5.055 -16.699 3.499 1.00 95.62 193 ILE A N 1
ATOM 1415 C CA . ILE A 1 193 ? 4.711 -17.779 2.567 1.00 95.62 193 ILE A CA 1
ATOM 1416 C C . ILE A 1 193 ? 5.249 -19.122 3.083 1.00 95.62 193 ILE A C 1
ATOM 1418 O O . ILE A 1 193 ? 4.531 -20.119 3.060 1.00 95.62 193 ILE A O 1
ATOM 1422 N N . CYS A 1 194 ? 6.489 -19.151 3.577 1.00 94.81 194 CYS A N 1
ATOM 1423 C CA . CYS A 1 194 ? 7.125 -20.350 4.118 1.00 94.81 194 CYS A CA 1
ATOM 1424 C C . CYS A 1 194 ? 6.507 -20.823 5.441 1.00 94.81 194 CYS A C 1
ATOM 1426 O O . CYS A 1 194 ? 6.541 -22.023 5.708 1.00 94.81 194 CYS A O 1
ATOM 1428 N N . SER A 1 195 ? 5.932 -19.928 6.255 1.00 95.75 195 SER A N 1
ATOM 1429 C CA . SER A 1 195 ? 5.219 -20.323 7.479 1.00 95.75 195 SER A CA 1
ATOM 1430 C C . SER A 1 195 ? 3.927 -21.090 7.184 1.00 95.75 195 SER A C 1
ATOM 1432 O O . SER A 1 195 ? 3.422 -21.799 8.053 1.00 95.75 195 SER A O 1
ATOM 1434 N N . GLY A 1 196 ? 3.399 -20.976 5.959 1.00 96.06 196 GLY A N 1
ATOM 1435 C CA . GLY A 1 196 ? 2.147 -21.604 5.545 1.00 96.06 196 GLY A CA 1
ATOM 1436 C C . GLY A 1 196 ? 0.902 -20.936 6.133 1.00 96.06 196 GLY A C 1
ATOM 1437 O O . GLY A 1 196 ? -0.200 -21.446 5.933 1.00 96.06 196 GLY A O 1
ATOM 1438 N N . GLU A 1 197 ? 1.049 -19.807 6.830 1.00 96.81 197 GLU A N 1
ATOM 1439 C CA . GLU A 1 197 ? -0.073 -19.067 7.404 1.00 96.81 197 GLU A CA 1
ATOM 1440 C C . GLU A 1 197 ? -1.010 -18.539 6.308 1.00 96.81 197 GLU A C 1
ATOM 1442 O O . GLU A 1 197 ? -0.570 -18.032 5.273 1.00 96.81 197 GLU A O 1
ATOM 1447 N N . LEU A 1 198 ? -2.320 -18.623 6.546 1.00 98.19 198 LEU A N 1
ATOM 1448 C CA . LEU A 1 198 ? -3.311 -17.901 5.750 1.00 98.19 198 LEU A CA 1
ATOM 1449 C C . LEU A 1 198 ? -3.158 -16.406 6.015 1.00 98.19 198 LEU A C 1
ATOM 1451 O O . LEU A 1 198 ? -3.250 -15.977 7.164 1.00 98.19 198 LEU A O 1
ATOM 1455 N N . PHE A 1 199 ? -2.960 -15.601 4.975 1.00 98.56 199 PHE A N 1
ATOM 1456 C CA . PHE A 1 199 ? -2.734 -14.168 5.156 1.00 98.56 199 PHE A CA 1
ATOM 1457 C C . PHE A 1 199 ? -3.512 -13.299 4.178 1.00 98.56 199 PHE A C 1
ATOM 1459 O O . PHE A 1 199 ? -3.827 -13.711 3.061 1.00 98.56 199 PHE A O 1
ATOM 1466 N N . ALA A 1 200 ? -3.776 -12.060 4.580 1.00 98.50 200 ALA A N 1
ATOM 1467 C CA . ALA A 1 200 ? -4.158 -10.993 3.662 1.00 98.50 200 ALA A CA 1
ATOM 1468 C C . ALA A 1 200 ? -3.013 -9.988 3.508 1.00 98.50 200 ALA A C 1
ATOM 1470 O O . ALA A 1 200 ? -2.248 -9.759 4.443 1.00 98.50 200 ALA A O 1
ATOM 1471 N N . LEU A 1 201 ? -2.895 -9.377 2.332 1.00 98.25 201 LEU A N 1
ATOM 1472 C CA . LEU A 1 201 ? -1.917 -8.327 2.051 1.00 98.25 201 LEU A CA 1
ATOM 1473 C C . LEU A 1 201 ? -2.635 -6.990 1.870 1.00 98.25 201 LEU A C 1
ATOM 1475 O O . LEU A 1 201 ? -3.532 -6.886 1.037 1.00 98.25 201 LEU A O 1
ATOM 1479 N N . ILE A 1 202 ? -2.187 -5.961 2.587 1.00 97.62 202 ILE A N 1
ATOM 1480 C CA . ILE A 1 202 ? -2.587 -4.568 2.378 1.00 97.62 202 ILE A CA 1
ATOM 1481 C C . ILE A 1 202 ? -1.404 -3.805 1.790 1.00 97.62 202 ILE A C 1
ATOM 1483 O O . ILE A 1 202 ? -0.357 -3.672 2.425 1.00 97.62 202 ILE A O 1
ATOM 1487 N N . GLY A 1 203 ? -1.563 -3.272 0.582 1.00 95.31 203 GLY A N 1
ATOM 1488 C CA . GLY A 1 203 ? -0.479 -2.567 -0.101 1.00 95.31 203 GLY A CA 1
ATOM 1489 C C . GLY A 1 203 ? -0.956 -1.532 -1.108 1.00 95.31 203 GLY A C 1
ATOM 1490 O O . GLY A 1 203 ? -2.145 -1.405 -1.405 1.00 95.31 203 GLY A O 1
ATOM 1491 N N . LYS A 1 204 ? -0.012 -0.779 -1.677 1.00 94.56 204 LYS A N 1
ATOM 1492 C CA . LYS A 1 204 ? -0.299 0.100 -2.819 1.00 94.56 204 LYS A CA 1
ATOM 1493 C C . LYS A 1 204 ? -0.606 -0.764 -4.048 1.00 94.56 204 LYS A C 1
ATOM 1495 O O . LYS A 1 204 ? -0.153 -1.909 -4.105 1.00 94.56 204 LYS A O 1
ATOM 1500 N N . PRO A 1 205 ? -1.256 -0.218 -5.091 1.00 95.06 205 PRO A N 1
ATOM 1501 C CA . PRO A 1 205 ? -1.519 -0.968 -6.317 1.00 95.06 205 PRO A CA 1
ATOM 1502 C C . PRO A 1 205 ? -0.267 -1.652 -6.884 1.00 95.06 205 PRO A C 1
ATOM 1504 O O . PRO A 1 205 ? -0.309 -2.808 -7.285 1.00 95.06 205 PRO A O 1
ATOM 1507 N N . CYS A 1 206 ? 0.893 -0.990 -6.856 1.00 94.44 206 CYS A N 1
ATOM 1508 C CA . CYS A 1 206 ? 2.148 -1.578 -7.328 1.00 94.44 206 CYS A CA 1
ATOM 1509 C C . CYS A 1 206 ? 2.663 -2.752 -6.471 1.00 94.44 206 CYS A C 1
ATOM 1511 O O . CYS A 1 206 ? 3.334 -3.623 -7.021 1.00 94.44 206 CYS A O 1
ATOM 1513 N N . ASP A 1 207 ? 2.344 -2.801 -5.176 1.00 95.69 207 ASP A N 1
ATOM 1514 C CA . ASP A 1 207 ? 2.670 -3.929 -4.295 1.00 95.69 207 ASP A CA 1
ATOM 1515 C C . ASP A 1 207 ? 1.748 -5.119 -4.600 1.00 95.69 207 ASP A C 1
ATOM 1517 O O . ASP A 1 207 ? 2.218 -6.238 -4.798 1.00 95.69 207 ASP A O 1
ATOM 1521 N N . ILE A 1 208 ? 0.445 -4.857 -4.753 1.00 96.88 208 ILE A N 1
ATOM 1522 C CA . ILE A 1 208 ? -0.544 -5.873 -5.140 1.00 96.88 208 ILE A CA 1
ATOM 1523 C C . ILE A 1 208 ? -0.207 -6.481 -6.502 1.00 96.88 208 ILE A C 1
ATOM 1525 O O . ILE A 1 208 ? -0.204 -7.699 -6.643 1.00 96.88 208 ILE A O 1
ATOM 1529 N N . ASN A 1 209 ? 0.170 -5.659 -7.485 1.00 95.19 209 ASN A N 1
ATOM 1530 C CA . ASN A 1 209 ? 0.618 -6.145 -8.792 1.00 95.19 209 ASN A CA 1
ATOM 1531 C C . ASN A 1 209 ? 1.813 -7.102 -8.680 1.00 95.19 209 ASN A C 1
ATOM 1533 O O . ASN A 1 209 ? 1.833 -8.139 -9.338 1.00 95.19 209 ASN A O 1
ATOM 1537 N N . ALA A 1 210 ? 2.795 -6.782 -7.834 1.00 95.56 210 ALA A N 1
ATOM 1538 C CA . ALA A 1 210 ? 3.958 -7.641 -7.632 1.00 95.56 210 ALA A CA 1
ATOM 1539 C C . ALA A 1 210 ? 3.589 -8.985 -6.981 1.00 95.56 210 ALA A C 1
ATOM 1541 O O . ALA A 1 210 ? 4.123 -10.032 -7.358 1.00 95.56 210 ALA A O 1
ATOM 1542 N N . MET A 1 211 ? 2.646 -8.959 -6.036 1.00 96.38 211 MET A N 1
ATOM 1543 C CA . MET A 1 211 ? 2.105 -10.167 -5.421 1.00 96.38 211 MET A CA 1
ATOM 1544 C C . MET A 1 211 ? 1.357 -11.020 -6.455 1.00 96.38 211 MET A C 1
ATOM 1546 O O . MET A 1 211 ? 1.720 -12.173 -6.679 1.00 96.38 211 MET A O 1
ATOM 1550 N N . VAL A 1 212 ? 0.389 -10.436 -7.166 1.00 94.69 212 VAL A N 1
ATOM 1551 C CA . VAL A 1 212 ? -0.429 -11.122 -8.181 1.00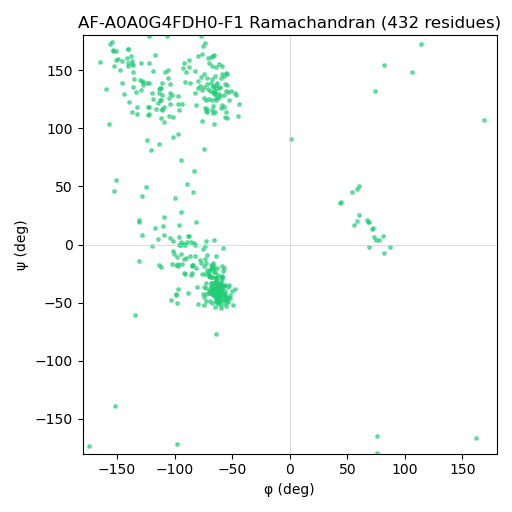 94.69 212 VAL A CA 1
ATOM 1552 C C . VAL A 1 212 ? 0.425 -11.741 -9.283 1.00 94.69 212 VAL A C 1
ATOM 1554 O O . VAL A 1 212 ? 0.243 -12.912 -9.607 1.00 94.69 212 VAL A O 1
ATOM 1557 N N . ASN A 1 213 ? 1.407 -11.007 -9.814 1.00 93.12 213 ASN A N 1
ATOM 1558 C CA . ASN A 1 213 ? 2.282 -11.504 -10.879 1.00 93.12 213 ASN A CA 1
ATOM 1559 C C . ASN A 1 213 ? 3.056 -12.781 -10.485 1.00 93.12 213 ASN A C 1
ATOM 1561 O O . ASN A 1 213 ? 3.437 -13.575 -11.350 1.00 93.12 213 ASN A O 1
ATOM 1565 N N . GLY A 1 214 ? 3.332 -12.974 -9.191 1.00 92.31 214 GLY A N 1
ATOM 1566 C CA . GLY A 1 214 ? 4.063 -14.138 -8.696 1.00 92.31 214 GLY A CA 1
ATOM 1567 C C . GLY A 1 214 ? 3.187 -15.273 -8.172 1.00 92.31 214 GLY A C 1
ATOM 1568 O O . GLY A 1 214 ? 3.704 -16.389 -8.054 1.00 92.31 214 GLY A O 1
ATOM 1569 N N . LEU A 1 215 ? 1.900 -15.037 -7.884 1.00 92.44 215 LEU A N 1
ATOM 1570 C CA . LEU A 1 215 ? 0.988 -16.060 -7.360 1.00 92.44 215 LEU A CA 1
ATOM 1571 C C . LEU A 1 215 ? 0.958 -17.292 -8.276 1.00 92.44 215 LEU A C 1
ATOM 1573 O O . LEU A 1 215 ? 1.010 -17.192 -9.503 1.00 92.44 215 LEU A O 1
ATOM 1577 N N . GLY A 1 216 ? 0.973 -18.480 -7.669 1.00 86.75 216 GLY A N 1
ATOM 1578 C CA . GLY A 1 216 ? 0.990 -19.758 -8.389 1.00 86.75 216 GLY A CA 1
ATOM 1579 C C . GLY A 1 216 ? 2.283 -20.070 -9.159 1.00 86.75 216 GLY A C 1
ATOM 1580 O O . GLY A 1 216 ? 2.391 -21.147 -9.745 1.00 86.75 216 GLY A O 1
ATOM 1581 N N . SER A 1 217 ? 3.287 -19.180 -9.169 1.00 90.56 217 SER A N 1
ATOM 1582 C CA . SER A 1 217 ? 4.531 -19.416 -9.913 1.00 90.56 217 SER A CA 1
ATOM 1583 C C . SER A 1 217 ? 5.818 -19.107 -9.156 1.00 90.56 217 SER A C 1
ATOM 1585 O O . SER A 1 217 ? 6.624 -20.015 -8.978 1.00 90.56 217 SER A O 1
ATOM 1587 N N . VAL A 1 218 ? 6.034 -17.868 -8.723 1.00 92.19 218 VAL A N 1
ATOM 1588 C CA . VAL A 1 218 ? 7.178 -17.491 -7.878 1.00 92.19 218 VAL A CA 1
ATOM 1589 C C . VAL A 1 218 ? 6.813 -17.669 -6.407 1.00 92.19 218 VAL A C 1
ATOM 1591 O O . VAL A 1 218 ? 7.584 -18.255 -5.656 1.00 92.19 218 VAL A O 1
ATOM 1594 N N . TRP A 1 219 ? 5.597 -17.270 -6.038 1.00 92.81 219 TRP A N 1
ATOM 1595 C CA . TRP A 1 219 ? 5.006 -17.440 -4.712 1.00 92.81 219 TRP A CA 1
ATOM 1596 C C . TRP A 1 219 ? 4.259 -18.780 -4.616 1.00 92.81 219 TRP A C 1
ATOM 1598 O O . TRP A 1 219 ? 3.065 -18.827 -4.319 1.00 92.81 219 TRP A O 1
ATOM 1608 N N . LYS A 1 220 ? 4.920 -19.892 -4.968 1.00 89.94 220 LYS A N 1
ATOM 1609 C CA . LYS A 1 220 ? 4.299 -21.225 -4.846 1.00 89.94 220 LYS A CA 1
ATOM 1610 C C . LYS A 1 220 ? 4.022 -21.532 -3.377 1.00 89.94 220 LYS A C 1
ATOM 1612 O O . LYS A 1 220 ? 4.889 -21.312 -2.542 1.00 89.94 220 LYS A O 1
ATOM 1617 N N . GLY A 1 221 ? 2.830 -22.051 -3.089 1.00 89.06 221 GLY A N 1
ATOM 1618 C CA . GLY A 1 221 ? 2.396 -22.340 -1.719 1.00 89.06 221 GLY A CA 1
ATOM 1619 C C . GLY A 1 221 ? 1.954 -21.110 -0.921 1.00 89.06 221 GLY A C 1
ATOM 1620 O O . GLY A 1 221 ? 1.625 -21.251 0.248 1.00 89.06 221 GLY A O 1
ATOM 1621 N N . ALA A 1 222 ? 1.917 -19.916 -1.527 1.00 94.12 222 ALA A N 1
ATOM 1622 C CA . ALA A 1 222 ? 1.402 -18.733 -0.853 1.00 94.12 222 ALA A CA 1
ATOM 1623 C C . ALA A 1 222 ? -0.091 -18.887 -0.543 1.00 94.12 222 ALA A C 1
ATOM 1625 O O . ALA A 1 222 ? -0.928 -18.872 -1.446 1.00 94.12 222 ALA A O 1
ATOM 1626 N N . ASN A 1 223 ? -0.412 -18.945 0.747 1.00 95.62 223 ASN A N 1
ATOM 1627 C CA . ASN A 1 223 ? -1.771 -18.969 1.281 1.00 95.62 223 ASN A CA 1
ATOM 1628 C C . ASN A 1 223 ? -2.351 -17.544 1.403 1.00 95.62 223 ASN A C 1
ATOM 1630 O O . ASN A 1 223 ? -2.943 -17.165 2.412 1.00 95.62 223 ASN A O 1
ATOM 1634 N N . CYS A 1 224 ? -2.159 -16.729 0.359 1.00 97.44 224 CYS A N 1
ATOM 1635 C CA . CYS A 1 224 ? -2.689 -15.370 0.300 1.00 97.44 224 CYS A CA 1
ATOM 1636 C C . CYS A 1 224 ? -4.188 -15.426 0.005 1.00 97.44 224 CYS A C 1
ATOM 1638 O O . CYS A 1 224 ? -4.593 -15.730 -1.118 1.00 97.44 224 CYS A O 1
ATOM 1640 N N . ARG A 1 225 ? -5.008 -15.157 1.020 1.00 97.75 225 ARG A N 1
ATOM 1641 C CA . ARG A 1 225 ? -6.460 -15.194 0.899 1.00 97.75 225 ARG A CA 1
ATOM 1642 C C . ARG A 1 225 ? -6.977 -13.921 0.249 1.00 97.75 225 ARG A C 1
ATOM 1644 O O . ARG A 1 225 ? -7.721 -14.044 -0.708 1.00 97.75 225 ARG A O 1
ATOM 1651 N N . TYR A 1 226 ? -6.585 -12.741 0.731 1.00 98.44 226 TYR A N 1
ATOM 1652 C CA . TYR A 1 226 ? -7.118 -11.460 0.253 1.00 98.44 226 TYR A CA 1
ATOM 1653 C C . TYR A 1 226 ? -6.022 -10.456 -0.103 1.00 98.44 226 TYR A C 1
ATOM 1655 O O . TYR A 1 226 ? -5.032 -10.306 0.615 1.00 98.44 226 TYR A O 1
ATOM 1663 N N . LEU A 1 227 ? -6.253 -9.711 -1.179 1.00 98.50 227 LEU A N 1
ATOM 1664 C CA . LEU A 1 227 ? -5.438 -8.586 -1.622 1.00 98.50 227 LEU A CA 1
ATOM 1665 C C . LEU A 1 227 ? -6.232 -7.291 -1.447 1.00 98.50 227 LEU A C 1
ATOM 1667 O O . LEU A 1 227 ? -7.180 -7.027 -2.182 1.00 98.50 227 LEU A O 1
ATOM 1671 N N . LEU A 1 228 ? -5.850 -6.460 -0.486 1.00 98.56 228 LEU A N 1
ATOM 1672 C CA . LEU A 1 228 ? -6.523 -5.199 -0.188 1.00 98.56 228 LEU A CA 1
ATOM 1673 C C . LEU A 1 228 ? -5.622 -4.027 -0.583 1.00 98.56 228 LEU A C 1
ATOM 1675 O O . LEU A 1 228 ? -4.412 -4.044 -0.353 1.00 98.56 228 LEU A O 1
ATOM 1679 N N . SER A 1 229 ? -6.191 -2.985 -1.182 1.00 97.50 229 SER A N 1
ATOM 1680 C CA . SER A 1 229 ? -5.403 -1.840 -1.637 1.00 97.50 229 SER A CA 1
ATOM 1681 C C . SER A 1 229 ? -6.048 -0.500 -1.339 1.00 97.50 229 SER A C 1
ATOM 1683 O O . SER A 1 229 ? -7.247 -0.389 -1.102 1.00 97.50 229 SER A O 1
ATOM 1685 N N . ILE A 1 230 ? -5.227 0.541 -1.388 1.00 95.19 230 ILE A N 1
ATOM 1686 C CA . ILE A 1 230 ? -5.689 1.922 -1.493 1.00 95.19 230 ILE A CA 1
ATOM 1687 C C . ILE A 1 230 ? -5.773 2.339 -2.964 1.00 95.19 230 ILE A C 1
ATOM 1689 O O . ILE A 1 230 ? -5.003 1.854 -3.797 1.00 95.19 230 ILE A O 1
ATOM 1693 N N . SER A 1 231 ? -6.604 3.331 -3.291 1.00 93.00 231 SER A N 1
ATOM 1694 C CA . SER A 1 231 ? -6.309 4.153 -4.473 1.00 93.00 231 SER A CA 1
ATOM 1695 C C . SER A 1 231 ? -5.041 4.963 -4.212 1.00 93.00 231 SER A C 1
ATOM 1697 O O . SER A 1 231 ? -4.933 5.629 -3.182 1.00 93.00 231 SER A O 1
ATOM 1699 N N . CYS A 1 232 ? -4.089 4.958 -5.140 1.00 92.12 232 CYS A N 1
ATOM 1700 C CA . CYS A 1 232 ? -2.831 5.674 -4.961 1.00 92.12 232 CYS A CA 1
ATOM 1701 C C . CYS A 1 232 ? -2.747 6.863 -5.922 1.00 92.12 232 CYS A C 1
ATOM 1703 O O . CYS A 1 23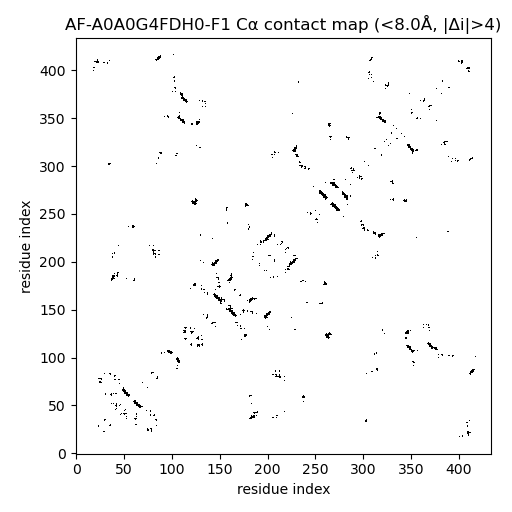2 ? -2.686 6.691 -7.142 1.00 92.12 232 CYS A O 1
ATOM 1705 N N . GLY A 1 233 ? -2.716 8.082 -5.379 1.00 86.88 233 GLY A N 1
ATOM 1706 C CA . GLY A 1 233 ? -2.467 9.300 -6.153 1.00 86.88 233 GLY A CA 1
ATOM 1707 C C . GLY A 1 233 ? -1.060 9.275 -6.741 1.00 86.88 233 GLY A C 1
ATOM 1708 O O . GLY A 1 233 ? -0.848 8.966 -7.917 1.00 86.88 233 GLY A O 1
ATOM 1709 N N . MET A 1 234 ? -0.074 9.540 -5.895 1.00 85.44 234 MET A N 1
ATOM 1710 C CA . MET A 1 234 ? 1.344 9.413 -6.201 1.00 85.44 234 MET A CA 1
ATOM 1711 C C . MET A 1 234 ? 2.085 9.051 -4.916 1.00 85.44 234 MET A C 1
ATOM 1713 O O . MET A 1 234 ? 1.580 9.241 -3.813 1.00 85.44 234 MET A O 1
ATOM 1717 N N . TYR A 1 235 ? 3.281 8.501 -5.070 1.00 83.38 235 TYR A N 1
ATOM 1718 C CA . TYR A 1 235 ? 4.129 8.125 -3.954 1.00 83.38 235 TYR A CA 1
ATOM 1719 C C . TYR A 1 235 ? 5.373 9.016 -3.980 1.00 83.38 235 TYR A C 1
ATOM 1721 O O . TYR A 1 235 ? 6.040 9.070 -5.030 1.00 83.38 235 TYR A O 1
ATOM 1729 N N . PRO A 1 236 ? 5.651 9.768 -2.901 1.00 84.25 236 PRO A N 1
ATOM 1730 C CA . PRO A 1 236 ? 6.771 10.684 -2.912 1.00 84.25 236 PRO A CA 1
ATOM 1731 C C . PRO A 1 236 ? 8.111 9.932 -2.810 1.00 84.25 236 PRO A C 1
ATOM 1733 O O . PRO A 1 236 ? 8.167 8.699 -2.685 1.00 84.25 236 PRO A O 1
ATOM 1736 N N . ASP A 1 237 ? 9.219 10.651 -2.952 1.00 82.19 237 ASP A N 1
ATOM 1737 C CA . ASP A 1 237 ? 10.540 10.126 -2.635 1.00 82.19 237 ASP A CA 1
ATOM 1738 C C . ASP A 1 237 ? 10.787 10.098 -1.123 1.00 82.19 237 ASP A C 1
ATOM 1740 O O . ASP A 1 237 ? 9.901 10.386 -0.322 1.00 82.19 237 ASP A O 1
ATOM 1744 N N . GLY A 1 238 ? 11.965 9.630 -0.714 1.00 81.38 238 GLY A N 1
ATOM 1745 C CA . GLY A 1 238 ? 12.234 9.422 0.700 1.00 81.38 238 GLY A CA 1
ATOM 1746 C C . GLY A 1 238 ? 12.648 10.673 1.455 1.00 81.38 238 GLY A C 1
ATOM 1747 O O . GLY A 1 238 ? 12.877 10.549 2.648 1.00 81.38 238 GLY A O 1
ATOM 1748 N N . THR A 1 239 ? 12.749 11.837 0.807 1.00 85.00 239 THR A N 1
ATOM 1749 C CA . THR A 1 239 ? 13.204 13.079 1.462 1.00 85.00 239 THR A CA 1
ATOM 1750 C C . THR A 1 239 ? 12.090 13.816 2.198 1.00 85.00 239 THR A C 1
ATOM 1752 O O . THR A 1 239 ? 12.356 14.690 3.017 1.00 85.00 239 THR A O 1
ATOM 1755 N N . THR A 1 240 ? 10.827 13.501 1.895 1.00 84.38 240 THR A N 1
ATOM 1756 C CA . THR A 1 240 ? 9.655 14.165 2.473 1.00 84.38 240 THR A CA 1
ATOM 1757 C C . THR A 1 240 ? 9.645 14.179 4.010 1.00 84.38 240 THR A C 1
ATOM 1759 O O . THR A 1 240 ? 9.446 15.264 4.559 1.00 84.38 240 THR A O 1
ATOM 1762 N N . PRO A 1 241 ? 9.868 13.057 4.728 1.00 83.44 241 PRO A N 1
ATOM 1763 C CA . PRO A 1 241 ? 9.928 13.109 6.187 1.00 83.44 241 PRO A CA 1
ATOM 1764 C C . PRO A 1 241 ? 11.105 13.939 6.706 1.00 83.44 241 PRO A C 1
ATOM 1766 O O . PRO A 1 241 ? 10.914 14.739 7.617 1.00 83.44 241 PRO A O 1
ATOM 1769 N N . ASP A 1 242 ? 12.290 13.810 6.102 1.00 84.44 242 ASP A N 1
ATOM 1770 C CA . ASP A 1 242 ? 13.488 14.539 6.543 1.00 84.44 242 ASP A CA 1
ATOM 1771 C C . ASP A 1 242 ? 13.276 16.053 6.440 1.00 84.44 242 ASP A C 1
ATOM 1773 O O . ASP A 1 242 ? 13.607 16.806 7.350 1.00 84.44 242 ASP A O 1
ATOM 1777 N N . LYS A 1 243 ? 12.650 16.508 5.349 1.00 85.12 243 LYS A N 1
ATOM 1778 C CA . LYS A 1 243 ? 12.303 17.919 5.139 1.00 85.12 243 LYS A CA 1
ATOM 1779 C C . LYS A 1 243 ? 11.307 18.435 6.170 1.00 85.12 243 LYS A C 1
ATOM 1781 O O . LYS A 1 243 ? 11.419 19.585 6.588 1.00 85.12 243 LYS A O 1
ATOM 1786 N N . PHE A 1 244 ? 10.339 17.609 6.572 1.00 85.69 244 PHE A N 1
ATOM 1787 C CA . PHE A 1 244 ? 9.406 17.970 7.638 1.00 85.69 244 PHE A CA 1
ATOM 1788 C C . PHE A 1 244 ? 10.145 18.141 8.971 1.00 85.69 244 PHE A C 1
ATOM 1790 O O . PHE A 1 244 ? 10.011 19.176 9.621 1.00 85.69 244 PHE A O 1
ATOM 1797 N N . LEU A 1 245 ? 10.983 17.170 9.343 1.00 88.12 245 LEU A N 1
ATOM 1798 C CA . LEU A 1 245 ? 11.786 17.247 10.564 1.00 88.12 245 LEU A CA 1
ATOM 1799 C C . LEU A 1 245 ? 12.718 18.470 10.550 1.00 88.12 245 LEU A C 1
ATOM 1801 O O . LEU A 1 245 ? 12.753 19.231 11.516 1.00 88.12 245 LEU A O 1
ATOM 1805 N N . GLN A 1 246 ? 13.378 18.735 9.419 1.00 88.62 246 GLN A N 1
ATOM 1806 C CA . GLN A 1 246 ? 14.242 19.900 9.229 1.00 88.62 246 GLN A CA 1
ATOM 1807 C C . GLN A 1 246 ? 13.483 21.227 9.383 1.00 88.62 246 GLN A C 1
ATOM 1809 O O . GLN A 1 246 ? 13.982 22.145 10.036 1.00 88.62 246 GLN A O 1
ATOM 1814 N N . MET A 1 247 ? 12.272 21.337 8.822 1.00 86.38 247 MET A N 1
ATOM 1815 C CA . MET A 1 247 ? 11.427 22.535 8.935 1.00 86.38 247 MET A CA 1
ATOM 1816 C C . MET A 1 247 ? 11.115 22.877 10.397 1.00 86.38 247 MET A C 1
ATOM 1818 O O . MET A 1 247 ? 11.098 24.051 10.771 1.00 86.38 247 MET A O 1
ATOM 1822 N N . HIS A 1 248 ? 10.926 21.852 11.228 1.00 88.19 248 HIS A N 1
ATOM 1823 C CA . HIS A 1 248 ? 10.645 21.995 12.654 1.00 88.19 248 HIS A CA 1
ATOM 1824 C C . HIS A 1 248 ? 11.892 21.918 13.548 1.00 88.19 248 HIS A C 1
ATOM 1826 O O . HIS A 1 248 ? 11.761 22.045 14.765 1.00 88.19 248 HIS A O 1
ATOM 1832 N N . LYS A 1 249 ? 13.093 21.781 12.962 1.00 91.88 249 LYS A N 1
ATOM 1833 C CA . LYS A 1 249 ? 14.376 21.633 13.674 1.00 91.88 249 LYS A CA 1
ATOM 1834 C C . LYS A 1 249 ? 14.349 20.472 14.679 1.00 91.88 249 LYS A C 1
ATOM 1836 O O . LYS A 1 249 ? 14.740 20.635 15.833 1.00 91.88 249 LYS A O 1
ATOM 1841 N N . ILE A 1 250 ? 13.817 19.333 14.239 1.00 90.56 250 ILE A N 1
ATOM 1842 C CA . ILE A 1 250 ? 13.732 18.090 15.008 1.00 90.56 250 ILE A CA 1
ATOM 1843 C C . ILE A 1 250 ? 14.795 17.135 14.469 1.00 90.56 250 ILE A C 1
ATOM 1845 O O . ILE A 1 250 ? 14.810 16.851 13.273 1.00 90.56 250 ILE A O 1
ATOM 1849 N N . GLU A 1 251 ? 15.650 16.619 15.345 1.00 88.38 251 GLU A N 1
ATOM 1850 C CA . GLU A 1 251 ? 16.574 15.542 14.990 1.00 88.38 251 GLU A CA 1
ATOM 1851 C C . GLU A 1 251 ? 15.822 14.207 14.937 1.00 88.38 251 GLU A C 1
ATOM 1853 O O . GLU A 1 251 ? 14.899 13.960 15.720 1.00 88.38 251 GLU A O 1
ATOM 1858 N N . SER A 1 252 ? 16.196 13.326 14.009 1.00 84.25 252 SER A N 1
ATOM 1859 C CA . SER A 1 252 ? 15.487 12.056 13.792 1.00 84.25 252 SER A CA 1
ATOM 1860 C C . SER A 1 252 ? 15.473 11.161 15.039 1.00 84.25 252 SER A C 1
ATOM 1862 O O . SER A 1 252 ? 14.495 10.468 15.317 1.00 84.25 252 SER A O 1
ATOM 1864 N N . GLU A 1 253 ? 16.531 11.245 15.839 1.00 86.94 253 GLU A N 1
ATOM 1865 C CA . GLU A 1 253 ? 16.756 10.525 17.082 1.00 86.94 253 GLU A CA 1
ATOM 1866 C C . GLU A 1 253 ? 15.856 11.020 18.217 1.00 86.94 253 GLU A C 1
ATOM 1868 O O . GLU A 1 253 ? 15.613 10.274 19.168 1.00 86.94 253 GLU A O 1
ATOM 1873 N N . ASP A 1 254 ? 15.347 12.250 18.127 1.00 89.88 254 ASP A N 1
ATOM 1874 C CA . ASP A 1 254 ? 14.448 12.841 19.117 1.00 89.88 254 ASP A CA 1
ATOM 1875 C C . ASP A 1 254 ? 12.979 12.496 18.857 1.00 89.88 254 ASP A C 1
ATOM 1877 O O . ASP A 1 254 ? 12.132 12.752 19.717 1.00 89.88 254 ASP A O 1
ATOM 1881 N N . VAL A 1 255 ? 12.658 11.899 17.705 1.00 88.69 255 VAL A N 1
ATOM 1882 C CA . VAL A 1 255 ? 11.302 11.459 17.362 1.00 88.69 255 VAL A CA 1
ATOM 1883 C C . VAL A 1 255 ? 10.917 10.253 18.222 1.00 88.69 255 VAL A C 1
ATOM 1885 O O . VAL A 1 255 ? 11.606 9.235 18.249 1.00 88.69 255 VAL A O 1
ATOM 1888 N N . GLU A 1 256 ? 9.791 10.361 18.923 1.00 88.31 256 GLU A N 1
ATOM 1889 C CA . GLU A 1 256 ? 9.165 9.255 19.656 1.00 88.31 256 GLU A CA 1
ATOM 1890 C C . GLU A 1 256 ? 8.024 8.638 18.844 1.00 88.31 256 GLU A C 1
ATOM 1892 O O . GLU A 1 256 ? 7.914 7.416 18.743 1.00 88.31 256 GLU A O 1
ATOM 1897 N N . THR A 1 257 ? 7.202 9.475 18.206 1.00 87.25 257 THR A N 1
ATOM 1898 C CA . THR A 1 257 ? 6.147 9.018 17.297 1.00 87.25 257 THR A CA 1
ATOM 1899 C C . THR A 1 257 ? 6.127 9.849 16.021 1.00 87.25 257 THR A C 1
ATOM 1901 O O . THR A 1 257 ? 6.337 11.061 16.051 1.00 87.25 257 THR A O 1
ATOM 1904 N N . PHE A 1 258 ? 5.867 9.184 14.893 1.00 87.25 258 PHE A N 1
ATOM 1905 C CA . PHE A 1 258 ? 5.679 9.818 13.590 1.00 87.25 258 PHE A CA 1
ATOM 1906 C C . PHE A 1 258 ? 4.431 9.234 12.921 1.00 87.25 258 PHE A C 1
ATOM 1908 O O . PHE A 1 258 ? 4.401 8.060 12.534 1.00 87.25 258 PHE A O 1
ATOM 1915 N N . GLN A 1 259 ? 3.396 10.053 12.770 1.00 87.12 259 GLN A N 1
ATOM 1916 C CA . GLN A 1 259 ? 2.133 9.680 12.146 1.00 87.12 259 GLN A CA 1
ATOM 1917 C C . GLN A 1 259 ? 1.929 10.493 10.873 1.00 87.12 259 GLN A C 1
ATOM 1919 O O . GLN A 1 259 ? 1.793 11.705 10.903 1.00 87.12 259 GLN A O 1
ATOM 1924 N N . TRP A 1 260 ? 1.877 9.817 9.732 1.00 85.12 260 TRP A N 1
ATOM 1925 C CA . TRP A 1 260 ? 1.737 10.462 8.425 1.00 85.12 260 TRP A CA 1
ATOM 1926 C C . TRP A 1 260 ? 0.346 11.028 8.154 1.00 85.12 260 TRP A C 1
ATOM 1928 O O . TRP A 1 260 ? 0.247 12.043 7.475 1.00 85.12 260 TRP A O 1
ATOM 1938 N N . ARG A 1 261 ? -0.712 10.336 8.597 1.00 88.19 261 ARG A N 1
ATOM 1939 C CA . ARG A 1 261 ? -2.096 10.797 8.463 1.00 88.19 261 ARG A CA 1
ATOM 1940 C C . ARG A 1 261 ? -3.031 10.112 9.450 1.00 88.19 261 ARG A C 1
ATOM 1942 O O . ARG A 1 261 ? -2.996 8.883 9.539 1.00 88.19 261 ARG A O 1
ATOM 1949 N N . GLY A 1 262 ? -3.887 10.882 10.113 1.00 88.06 262 GLY A N 1
ATOM 1950 C CA . GLY A 1 262 ? -4.918 10.373 11.021 1.00 88.06 262 GLY A CA 1
ATOM 1951 C C . GLY A 1 262 ? -5.455 11.445 11.970 1.00 88.06 262 GLY A C 1
ATOM 1952 O O . GLY A 1 262 ? -5.191 12.629 11.780 1.00 88.06 262 GLY A O 1
ATOM 1953 N N . ASN A 1 263 ? -6.177 11.011 13.005 1.00 86.44 263 ASN A N 1
ATOM 1954 C CA . ASN A 1 263 ? -6.806 11.866 14.025 1.00 86.44 263 ASN A CA 1
ATOM 1955 C C . ASN A 1 263 ? -7.826 12.847 13.420 1.00 86.44 263 ASN A C 1
ATOM 1957 O O . ASN A 1 263 ? -7.802 14.057 13.652 1.00 86.44 263 ASN A O 1
ATOM 1961 N N . GLY A 1 264 ? -8.733 12.297 12.613 1.00 84.50 264 GLY A N 1
ATOM 1962 C CA . GLY A 1 264 ? -9.725 13.026 11.828 1.00 84.50 264 GLY A CA 1
ATOM 1963 C C . GLY A 1 264 ? -9.488 12.894 10.325 1.00 84.50 264 GLY A C 1
ATOM 1964 O O . GLY A 1 264 ? -8.482 12.350 9.873 1.00 84.50 264 GLY A O 1
ATOM 1965 N N . CYS A 1 265 ? -10.431 13.399 9.534 1.00 86.19 265 CYS A N 1
ATOM 1966 C CA . CYS A 1 265 ? -10.336 13.404 8.080 1.00 86.19 265 CYS A CA 1
ATOM 1967 C C . CYS A 1 265 ? -10.460 14.848 7.558 1.00 86.19 265 CYS A C 1
ATOM 1969 O O . CYS A 1 265 ? -11.483 15.487 7.805 1.00 86.19 265 CYS A O 1
ATOM 1971 N N . PRO A 1 266 ? -9.433 15.391 6.873 1.00 81.50 266 PRO A N 1
ATOM 1972 C CA . PRO A 1 266 ? -8.167 14.744 6.489 1.00 81.50 266 PRO A CA 1
ATOM 1973 C C . PRO A 1 266 ? -7.158 14.504 7.626 1.00 81.50 266 PRO A C 1
ATOM 1975 O O . PRO A 1 266 ? -6.245 13.699 7.436 1.00 81.50 266 PRO A O 1
ATOM 1978 N N . GLY A 1 267 ? -7.344 15.177 8.768 1.00 83.69 267 GLY A N 1
ATOM 1979 C CA . GLY A 1 267 ? -6.537 15.000 9.979 1.00 83.69 267 GLY A CA 1
ATOM 1980 C C . GLY A 1 267 ? -5.150 15.647 9.922 1.00 83.69 267 GLY A C 1
ATOM 1981 O O . GLY A 1 267 ? -4.871 16.484 9.060 1.00 83.69 267 GLY A O 1
ATOM 1982 N N . ASP A 1 268 ? -4.289 15.253 10.859 1.00 83.38 268 ASP A N 1
ATOM 1983 C CA . ASP A 1 268 ? -2.889 15.688 10.920 1.00 83.38 268 ASP A CA 1
ATOM 1984 C C . ASP A 1 268 ? -2.073 15.034 9.798 1.00 83.38 268 ASP A C 1
ATOM 1986 O O . ASP A 1 268 ? -2.295 13.866 9.484 1.00 83.38 268 ASP A O 1
ATOM 1990 N N . CYS A 1 269 ? -1.110 15.745 9.203 1.00 85.94 269 CYS A N 1
ATOM 1991 C CA . CYS A 1 269 ? -0.243 15.225 8.145 1.00 85.94 269 CYS A CA 1
ATOM 1992 C C . CYS A 1 269 ? 1.097 15.985 8.028 1.00 85.94 269 CYS A C 1
ATOM 1994 O O . CYS A 1 269 ? 1.136 17.038 7.400 1.00 85.94 269 CYS A O 1
ATOM 1996 N N . PRO A 1 270 ? 2.224 15.432 8.511 1.00 87.12 270 PRO A N 1
ATOM 1997 C CA . PRO A 1 270 ? 2.317 14.451 9.581 1.00 87.12 270 PRO A CA 1
ATOM 1998 C C . PRO A 1 270 ? 2.114 15.103 10.963 1.00 87.12 270 PRO A C 1
ATOM 2000 O O . PRO A 1 270 ? 2.220 16.319 11.121 1.00 87.12 270 PRO A O 1
ATOM 2003 N N . GLY A 1 271 ? 1.853 14.269 11.966 1.00 88.25 271 GLY A N 1
ATOM 2004 C CA . GLY A 1 271 ? 2.003 14.569 13.387 1.00 88.25 271 GLY A CA 1
ATOM 2005 C C . GLY A 1 271 ? 3.258 13.892 13.950 1.00 88.25 271 GLY A C 1
ATOM 2006 O O . GLY A 1 271 ? 3.550 12.740 13.620 1.00 88.25 271 GLY A O 1
ATOM 2007 N N . VAL A 1 272 ? 4.006 14.600 14.793 1.00 90.06 272 VAL A N 1
ATOM 2008 C CA . VAL A 1 272 ? 5.248 14.147 15.428 1.00 90.06 272 VAL A CA 1
ATOM 2009 C C . VAL A 1 272 ? 5.224 14.487 16.910 1.00 90.06 272 VAL A C 1
ATOM 2011 O O . VAL A 1 272 ? 4.969 15.632 17.279 1.00 90.06 272 VAL A O 1
ATOM 2014 N N . VAL A 1 273 ? 5.550 13.508 17.752 1.00 91.44 273 VAL A N 1
ATOM 2015 C CA . VAL A 1 273 ? 5.834 13.727 19.177 1.00 91.44 273 VAL A CA 1
ATOM 2016 C C . VAL A 1 273 ? 7.304 13.421 19.424 1.00 91.44 273 VAL A C 1
ATOM 2018 O O . VAL A 1 273 ? 7.801 12.382 18.983 1.00 91.44 273 VAL A O 1
ATOM 2021 N N . THR A 1 274 ? 8.008 14.331 20.092 1.00 92.31 274 THR A N 1
ATOM 2022 C CA . THR A 1 274 ? 9.405 14.141 20.492 1.00 92.31 274 THR A CA 1
ATOM 2023 C C . THR A 1 274 ? 9.499 13.440 21.842 1.00 92.31 274 THR A C 1
ATOM 2025 O O . THR A 1 274 ? 8.606 13.574 22.674 1.00 92.31 274 THR A O 1
ATOM 2028 N N . LYS A 1 275 ? 10.646 12.820 22.132 1.00 92.44 275 LYS A N 1
ATOM 2029 C CA . LYS A 1 275 ? 10.963 12.219 23.444 1.00 92.44 275 LYS A CA 1
ATOM 2030 C C . LYS A 1 275 ? 10.911 13.209 24.616 1.00 92.44 275 LYS A C 1
ATOM 2032 O O . LYS A 1 275 ? 10.840 12.810 25.772 1.00 92.44 275 LYS A O 1
ATOM 2037 N N . SER A 1 276 ? 10.976 14.512 24.329 1.00 93.75 276 SER A N 1
ATOM 2038 C CA . SER A 1 276 ? 10.791 15.589 25.313 1.00 93.75 276 SER A CA 1
ATOM 2039 C C . SER A 1 276 ? 9.322 15.975 25.535 1.00 93.75 276 SER A C 1
ATOM 2041 O O . SER A 1 276 ? 9.049 16.911 26.284 1.00 93.75 276 SER A O 1
ATOM 2043 N N . GLY A 1 277 ? 8.379 15.291 24.882 1.00 93.56 277 GLY A N 1
ATOM 2044 C CA . GLY A 1 277 ? 6.940 15.533 24.969 1.00 93.56 277 GLY A CA 1
ATOM 2045 C C . GLY A 1 277 ? 6.427 16.681 24.093 1.00 93.56 277 GLY A C 1
ATOM 2046 O O . GLY A 1 277 ? 5.259 17.056 24.202 1.00 93.56 277 GLY A O 1
ATOM 2047 N N . LYS A 1 278 ? 7.260 17.269 23.221 1.00 94.25 278 LYS A N 1
ATOM 2048 C CA . LYS A 1 278 ? 6.808 18.324 22.299 1.00 94.25 278 LYS A CA 1
ATOM 2049 C C . LYS A 1 278 ? 6.054 17.697 21.135 1.00 94.25 278 LYS A C 1
ATOM 2051 O O . LYS A 1 278 ? 6.511 16.713 20.566 1.00 94.25 278 LYS A O 1
ATOM 2056 N N . SER A 1 279 ? 4.927 18.296 20.766 1.00 92.81 279 SER A N 1
ATOM 2057 C CA . SER A 1 279 ? 4.097 17.842 19.649 1.00 92.81 279 SER A CA 1
ATOM 2058 C C . SER A 1 279 ? 4.119 18.856 18.510 1.00 92.81 279 SER A C 1
ATOM 2060 O O . SER A 1 279 ? 3.980 20.057 18.740 1.00 92.81 279 SER A O 1
ATOM 2062 N N . PHE A 1 280 ? 4.276 18.364 17.286 1.00 90.94 280 PHE A N 1
ATOM 2063 C CA . PHE A 1 280 ? 4.273 19.135 16.048 1.00 90.94 280 PHE A CA 1
ATOM 2064 C C . PHE A 1 280 ? 3.300 18.476 15.077 1.00 90.94 280 PHE A C 1
ATOM 2066 O O . PHE A 1 280 ? 3.347 17.265 14.900 1.00 90.94 280 PHE A O 1
ATOM 2073 N N . ALA A 1 281 ? 2.426 19.247 14.441 1.00 89.06 281 ALA A N 1
ATOM 2074 C CA . ALA A 1 281 ? 1.502 18.729 13.439 1.00 89.06 281 ALA A CA 1
ATOM 2075 C C . ALA A 1 281 ? 1.235 19.787 12.369 1.00 89.06 281 ALA A C 1
ATOM 2077 O O . ALA A 1 281 ? 1.273 20.986 12.654 1.00 89.06 281 ALA A O 1
ATOM 2078 N N . MET A 1 282 ? 0.950 19.336 11.149 1.00 87.44 282 MET A N 1
ATOM 2079 C CA . MET A 1 282 ? 0.456 20.172 10.054 1.00 87.44 282 MET A CA 1
ATOM 2080 C C . MET A 1 282 ? -0.922 19.694 9.600 1.00 87.44 282 MET A C 1
ATOM 2082 O O . MET A 1 282 ? -1.215 18.501 9.653 1.00 87.44 282 MET A O 1
ATOM 2086 N N . ASP A 1 283 ? -1.758 20.614 9.123 1.00 87.31 283 ASP A N 1
ATOM 2087 C CA . ASP A 1 283 ? -2.983 20.255 8.407 1.00 87.31 283 ASP A CA 1
ATOM 2088 C C . ASP A 1 283 ? -2.627 19.596 7.061 1.00 87.31 283 ASP A C 1
ATOM 2090 O O . ASP A 1 283 ? -1.667 19.982 6.388 1.00 87.31 283 ASP A O 1
ATOM 2094 N N . TYR A 1 284 ? -3.403 18.589 6.654 1.00 87.19 284 TYR A N 1
ATOM 2095 C CA . TYR A 1 284 ? -3.208 17.878 5.387 1.00 87.19 284 TYR A CA 1
ATOM 2096 C C . TYR A 1 284 ? -3.148 18.798 4.171 1.00 87.19 284 TYR A C 1
ATOM 2098 O O . TYR A 1 284 ? -2.285 18.618 3.307 1.00 87.19 284 TYR A O 1
ATOM 2106 N N . VAL A 1 285 ? -4.064 19.762 4.073 1.00 85.81 285 VAL A N 1
ATOM 2107 C CA . VAL A 1 285 ? -4.108 20.659 2.919 1.00 85.81 285 VAL A CA 1
ATOM 2108 C C . VAL A 1 285 ? -2.859 21.524 2.925 1.00 85.81 285 VAL A C 1
ATOM 2110 O O . VAL A 1 285 ? -2.216 21.641 1.884 1.00 85.81 285 VAL A O 1
ATOM 2113 N N . ASP A 1 286 ? -2.446 22.040 4.083 1.00 84.50 286 ASP A N 1
ATOM 2114 C CA . ASP A 1 286 ? -1.212 22.817 4.202 1.00 84.50 286 ASP A CA 1
ATOM 2115 C C . ASP A 1 286 ? 0.005 22.001 3.775 1.00 84.50 286 ASP A C 1
ATOM 2117 O O . ASP A 1 286 ? 0.764 22.449 2.920 1.00 84.50 286 ASP A O 1
ATOM 2121 N N . PHE A 1 287 ? 0.157 20.770 4.265 1.00 83.88 287 PHE A N 1
ATOM 2122 C CA . PHE A 1 287 ? 1.279 19.896 3.918 1.00 83.88 287 PHE A CA 1
ATOM 2123 C C . PHE A 1 287 ? 1.408 19.655 2.406 1.00 83.88 287 PHE A C 1
ATOM 2125 O O . PHE A 1 287 ? 2.503 19.729 1.835 1.00 83.88 287 PHE A O 1
ATOM 2132 N N . TRP A 1 288 ? 0.281 19.431 1.724 1.00 79.31 288 TRP A N 1
ATOM 2133 C CA . TRP A 1 288 ? 0.252 19.240 0.274 1.00 79.31 288 TRP A CA 1
ATOM 2134 C C . TRP A 1 288 ? 0.094 20.541 -0.524 1.00 79.31 288 TRP A C 1
ATOM 2136 O O . TRP A 1 288 ? 0.060 20.486 -1.750 1.00 79.31 288 TRP A O 1
ATOM 2146 N N . THR A 1 289 ? 0.035 21.713 0.098 1.00 73.75 289 THR A N 1
ATOM 2147 C CA . THR A 1 289 ? -0.035 22.995 -0.628 1.00 73.75 289 THR A CA 1
ATOM 2148 C C . THR A 1 289 ? 1.013 24.007 -0.176 1.00 73.75 289 THR A C 1
ATOM 2150 O O . THR A 1 289 ? 0.987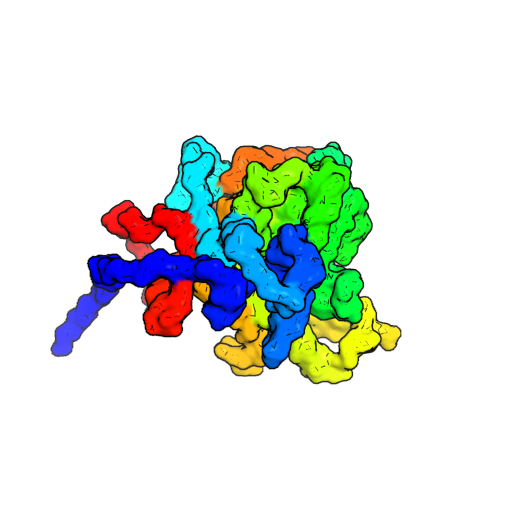 25.142 -0.665 1.00 73.75 289 THR A O 1
ATOM 2153 N N . VAL A 1 290 ? 1.967 23.587 0.677 1.00 61.75 290 VAL A N 1
ATOM 2154 C CA . VAL A 1 290 ? 3.051 24.435 1.199 1.00 61.75 290 VAL A CA 1
ATOM 2155 C C . VAL A 1 290 ? 3.641 25.270 0.060 1.00 61.75 290 VAL A C 1
ATOM 2157 O O . VAL A 1 290 ? 4.108 24.703 -0.935 1.00 61.75 290 VAL A O 1
ATOM 2160 N N . PRO A 1 291 ? 3.611 26.610 0.168 1.00 53.34 291 PRO A N 1
ATOM 2161 C CA . PRO A 1 291 ? 4.125 27.485 -0.865 1.00 53.34 291 PRO A CA 1
ATOM 2162 C C . PRO A 1 291 ? 5.586 27.181 -1.238 1.00 53.34 291 PRO A C 1
ATOM 2164 O O . PRO A 1 291 ? 6.384 26.831 -0.367 1.00 53.34 291 PRO A O 1
ATOM 2167 N N . PRO A 1 292 ? 5.957 27.371 -2.515 1.00 49.62 292 PRO A N 1
ATOM 2168 C CA . PRO A 1 292 ? 5.095 27.847 -3.596 1.00 49.62 292 PRO A CA 1
ATOM 2169 C C . PRO A 1 292 ? 4.112 26.760 -4.063 1.00 49.62 292 PRO A C 1
ATOM 2171 O O . PRO A 1 292 ? 4.511 25.625 -4.291 1.00 49.62 292 PRO A O 1
ATOM 2174 N N . ARG A 1 293 ? 2.829 27.120 -4.258 1.00 45.84 293 ARG A N 1
ATOM 2175 C CA . ARG A 1 293 ? 1.679 26.213 -4.515 1.00 45.84 293 ARG A CA 1
ATOM 2176 C C . ARG A 1 293 ? 1.800 25.297 -5.755 1.00 45.84 293 ARG A C 1
ATOM 2178 O O . ARG A 1 293 ? 0.939 24.453 -5.959 1.00 45.84 293 ARG A O 1
ATOM 2185 N N . ASN A 1 294 ? 2.873 25.422 -6.542 1.00 43.53 294 ASN A N 1
ATOM 2186 C CA . ASN A 1 294 ? 3.203 24.569 -7.696 1.00 43.53 294 ASN A CA 1
ATOM 2187 C C . ASN A 1 294 ? 4.555 23.827 -7.565 1.00 43.53 294 ASN A C 1
ATOM 2189 O O . ASN A 1 294 ? 4.927 23.070 -8.457 1.00 43.53 294 ASN A O 1
ATOM 2193 N N . HIS A 1 295 ? 5.282 24.037 -6.462 1.00 50.22 295 HIS A N 1
ATOM 2194 C CA . HIS A 1 295 ? 6.610 23.492 -6.166 1.00 50.22 295 HIS A CA 1
ATOM 2195 C C . HIS A 1 295 ? 6.824 23.372 -4.648 1.00 50.22 295 HIS A C 1
ATOM 2197 O O . HIS A 1 295 ? 7.863 23.793 -4.137 1.00 50.22 295 HIS A O 1
ATOM 2203 N N . SER A 1 296 ? 5.842 22.841 -3.908 1.00 57.97 296 SER A N 1
ATOM 2204 C CA . SER A 1 296 ? 6.062 22.536 -2.491 1.00 57.97 296 SER A CA 1
ATOM 2205 C C . SER A 1 296 ? 7.343 21.711 -2.371 1.00 57.97 296 SER A C 1
ATOM 2207 O O . SER A 1 296 ? 7.535 20.733 -3.099 1.00 57.97 296 SER A O 1
ATOM 2209 N N . ILE A 1 297 ? 8.226 22.099 -1.451 1.00 57.88 297 ILE A N 1
ATOM 2210 C CA . ILE A 1 297 ? 9.481 21.379 -1.193 1.00 57.88 297 ILE A CA 1
ATOM 2211 C C . ILE A 1 297 ? 9.231 19.903 -0.821 1.00 57.88 297 ILE A C 1
ATOM 2213 O O . ILE A 1 297 ? 10.115 19.057 -0.980 1.00 57.88 297 ILE A O 1
ATOM 2217 N N . LEU A 1 298 ? 8.004 19.590 -0.389 1.00 64.25 298 LEU A N 1
ATOM 2218 C CA . LEU A 1 298 ? 7.525 18.271 0.017 1.00 64.25 298 LEU A CA 1
ATOM 2219 C C . LEU A 1 298 ? 6.878 17.476 -1.138 1.00 64.25 298 LEU A C 1
ATOM 2221 O O . LEU A 1 298 ? 6.691 16.267 -1.015 1.00 64.25 298 LEU A O 1
ATOM 2225 N N . HIS A 1 299 ? 6.588 18.115 -2.282 1.00 69.56 299 HIS A N 1
ATOM 2226 C CA . HIS A 1 299 ? 6.008 17.494 -3.487 1.00 69.56 299 HIS A CA 1
ATOM 2227 C C . HIS A 1 299 ? 7.065 16.829 -4.375 1.00 69.56 299 HIS A C 1
ATOM 2229 O O . HIS A 1 299 ? 7.287 17.197 -5.532 1.00 69.56 299 HIS A O 1
ATOM 2235 N N . THR A 1 300 ? 7.734 15.814 -3.843 1.00 76.81 300 THR A N 1
ATOM 2236 C CA . THR A 1 300 ? 8.763 15.069 -4.570 1.00 76.81 300 THR A CA 1
ATOM 2237 C C . THR A 1 300 ? 8.234 13.745 -5.098 1.00 76.81 300 THR A C 1
ATOM 2239 O O . THR A 1 300 ? 8.288 12.733 -4.424 1.00 76.81 300 THR A O 1
ATOM 2242 N N . TRP A 1 301 ? 7.729 13.689 -6.328 1.00 83.50 301 TRP A N 1
ATOM 2243 C CA . TRP A 1 301 ? 7.141 12.450 -6.860 1.00 83.50 301 TRP A CA 1
ATOM 2244 C C . TRP A 1 301 ? 8.159 11.514 -7.510 1.00 83.50 301 TRP A C 1
ATOM 2246 O O . TRP A 1 301 ? 8.991 11.940 -8.314 1.00 83.50 301 TRP A O 1
ATOM 2256 N N . GLN A 1 302 ? 8.030 10.206 -7.269 1.00 86.19 302 GLN A N 1
ATOM 2257 C CA . GLN A 1 302 ? 8.825 9.229 -8.015 1.00 86.19 302 GLN A CA 1
ATOM 2258 C C . GLN A 1 302 ? 8.415 9.205 -9.489 1.00 86.19 302 GLN A C 1
ATOM 2260 O O . GLN A 1 302 ? 7.225 9.162 -9.812 1.00 86.19 302 GLN A O 1
ATOM 2265 N N . TRP A 1 303 ? 9.408 9.161 -10.383 1.00 86.31 303 TRP A N 1
ATOM 2266 C CA . TRP A 1 303 ? 9.187 9.121 -11.832 1.00 86.31 303 TRP A CA 1
ATOM 2267 C C . TRP A 1 303 ? 8.210 8.011 -12.241 1.00 86.31 303 TRP A C 1
ATOM 2269 O O . TRP A 1 303 ? 7.216 8.280 -12.917 1.00 86.31 303 TRP A O 1
ATOM 2279 N N . ARG A 1 304 ? 8.394 6.797 -11.702 1.00 88.38 304 ARG A N 1
ATOM 2280 C CA . ARG A 1 304 ? 7.484 5.659 -11.883 1.00 88.38 304 ARG A CA 1
ATOM 2281 C C . ARG A 1 304 ? 6.006 6.000 -11.664 1.00 88.38 304 ARG A C 1
ATOM 2283 O O . ARG A 1 304 ? 5.160 5.496 -12.394 1.00 88.38 304 ARG A O 1
ATOM 2290 N N . CYS A 1 305 ? 5.666 6.852 -10.695 1.00 89.62 305 CYS A N 1
ATOM 2291 C CA . CYS A 1 305 ? 4.269 7.186 -10.387 1.00 89.62 305 CYS A CA 1
ATOM 2292 C C . CYS A 1 305 ? 3.584 7.972 -11.513 1.00 89.62 305 CYS A C 1
ATOM 2294 O O . CYS A 1 305 ? 2.366 7.866 -11.688 1.00 89.62 305 CYS A O 1
ATOM 2296 N N . LYS A 1 306 ? 4.360 8.728 -12.303 1.00 86.31 306 LYS A N 1
ATOM 2297 C CA . LYS A 1 306 ? 3.866 9.442 -13.489 1.00 86.31 306 LYS A CA 1
ATOM 2298 C C . LYS A 1 306 ? 3.498 8.483 -14.619 1.00 86.31 306 LYS A C 1
ATOM 2300 O O . LYS A 1 306 ? 2.615 8.815 -15.401 1.00 86.31 306 LYS A O 1
ATOM 2305 N N . LEU A 1 307 ? 4.141 7.318 -14.653 1.00 86.38 307 LEU A N 1
ATOM 2306 C CA . LEU A 1 307 ? 3.983 6.262 -15.654 1.00 86.38 307 LEU A CA 1
ATOM 2307 C C . LEU A 1 307 ? 3.156 5.077 -15.136 1.00 86.38 307 LEU A C 1
ATOM 2309 O O . LEU A 1 307 ? 3.100 4.039 -15.788 1.00 86.38 307 LEU A O 1
ATOM 2313 N N . CYS A 1 308 ? 2.587 5.181 -13.929 1.00 87.00 308 CYS A N 1
ATOM 2314 C CA . CYS A 1 308 ? 2.006 4.037 -13.238 1.00 87.00 308 CYS A CA 1
ATOM 2315 C C . CYS A 1 308 ? 0.705 3.596 -13.913 1.00 87.00 308 CYS A C 1
ATOM 2317 O O . CYS A 1 308 ? -0.255 4.360 -13.851 1.00 87.00 308 CYS A O 1
ATOM 2319 N N . PRO A 1 309 ? 0.654 2.394 -14.511 1.00 84.31 309 PRO A N 1
ATOM 2320 C CA . PRO A 1 309 ? -0.505 1.919 -15.265 1.00 84.31 309 PRO A CA 1
ATOM 2321 C C . PRO A 1 309 ? -1.726 1.599 -14.393 1.00 84.31 309 PRO A C 1
ATOM 2323 O O . PRO A 1 309 ? -2.850 1.695 -14.870 1.00 84.31 309 PRO A O 1
ATOM 2326 N N . ASP A 1 310 ? -1.503 1.242 -13.127 1.00 89.19 310 ASP A N 1
ATOM 2327 C CA . ASP A 1 310 ? -2.547 0.877 -12.175 1.00 89.19 310 ASP A CA 1
ATOM 2328 C C . ASP A 1 310 ? -2.491 1.787 -10.951 1.00 89.19 310 ASP A C 1
ATOM 2330 O O . ASP A 1 310 ? -1.485 1.863 -10.244 1.00 89.19 310 ASP A O 1
ATOM 2334 N N . TYR A 1 311 ? -3.576 2.515 -10.735 1.00 87.50 311 TYR A N 1
ATOM 2335 C CA . TYR A 1 311 ? -3.690 3.530 -9.700 1.00 87.50 311 TYR A CA 1
ATOM 2336 C C . TYR A 1 311 ? -4.950 3.422 -8.847 1.00 87.50 311 TYR A C 1
ATOM 2338 O O . TYR A 1 311 ? -5.011 4.014 -7.768 1.00 87.50 311 TYR A O 1
ATOM 2346 N N . LEU A 1 312 ? -5.922 2.635 -9.305 1.00 91.31 312 LEU A N 1
ATOM 2347 C CA . LEU A 1 312 ? -7.136 2.298 -8.570 1.00 91.31 312 LEU A CA 1
ATOM 2348 C C . LEU A 1 312 ? -7.126 0.834 -8.125 1.00 91.31 312 LEU A C 1
ATOM 2350 O O . LEU A 1 312 ? -8.200 0.273 -7.932 1.00 91.31 312 LEU A O 1
ATOM 2354 N N . GLY A 1 313 ? -5.949 0.212 -8.002 1.00 93.00 313 GLY A N 1
ATOM 2355 C CA . GLY A 1 313 ? -5.792 -1.145 -7.474 1.00 93.00 313 GLY A CA 1
ATOM 2356 C C . GLY A 1 313 ? -6.574 -2.179 -8.276 1.00 93.00 313 GLY A C 1
ATOM 2357 O O . GLY A 1 313 ? -7.316 -2.965 -7.698 1.00 93.00 313 GLY A O 1
ATOM 2358 N N . MET A 1 314 ? -6.462 -2.154 -9.604 1.00 90.12 314 MET A N 1
ATOM 2359 C CA . MET A 1 314 ? -7.273 -2.992 -10.500 1.00 90.12 314 MET A CA 1
ATOM 2360 C C . MET A 1 314 ? -7.115 -4.497 -10.240 1.00 90.12 314 MET A C 1
ATOM 2362 O O . MET A 1 314 ? -8.053 -5.250 -10.489 1.00 90.12 314 MET A O 1
ATOM 2366 N N . GLN A 1 315 ? -5.959 -4.911 -9.715 1.00 91.75 315 GLN A N 1
ATOM 2367 C CA . GLN A 1 315 ? -5.647 -6.306 -9.388 1.00 91.75 315 GLN A CA 1
ATOM 2368 C C . GLN A 1 315 ? -5.939 -6.697 -7.925 1.00 91.75 315 GLN A C 1
ATOM 2370 O O . GLN A 1 315 ? -5.655 -7.827 -7.539 1.00 91.75 315 GLN A O 1
ATOM 2375 N N . ALA A 1 316 ? -6.427 -5.778 -7.086 1.00 95.94 316 ALA A N 1
ATOM 2376 C CA . ALA A 1 316 ? -6.803 -6.087 -5.702 1.00 95.94 316 ALA A CA 1
ATOM 2377 C C . ALA A 1 316 ? -8.187 -6.745 -5.646 1.00 95.94 316 ALA A C 1
ATOM 2379 O O . ALA A 1 316 ? -8.960 -6.582 -6.578 1.00 95.94 316 ALA A O 1
ATOM 2380 N N . ASP A 1 317 ? -8.533 -7.415 -4.548 1.00 97.19 317 ASP A N 1
ATOM 2381 C CA . ASP A 1 317 ? -9.899 -7.875 -4.269 1.00 97.19 317 ASP A CA 1
ATOM 2382 C C . ASP A 1 317 ? -10.801 -6.720 -3.834 1.00 97.19 317 ASP A C 1
ATOM 2384 O O . ASP A 1 317 ? -11.944 -6.607 -4.281 1.00 97.19 317 ASP A O 1
ATOM 2388 N N . VAL A 1 318 ? -10.276 -5.844 -2.973 1.00 98.44 318 VAL A N 1
ATOM 2389 C CA . VAL A 1 318 ? -10.974 -4.657 -2.471 1.00 98.44 318 VAL A CA 1
ATOM 2390 C C . VAL A 1 318 ? -10.034 -3.463 -2.487 1.00 98.44 318 VAL A C 1
ATOM 2392 O O . VAL A 1 318 ? -8.883 -3.545 -2.055 1.00 98.44 318 VAL A O 1
ATOM 2395 N N . VAL A 1 319 ? -10.542 -2.333 -2.965 1.00 97.50 319 VAL A N 1
ATOM 2396 C CA . VAL A 1 319 ? -9.836 -1.055 -2.988 1.00 97.50 319 VAL A CA 1
ATOM 2397 C C . VAL A 1 319 ? -10.608 -0.044 -2.167 1.00 97.50 319 VAL A C 1
ATOM 2399 O O . VAL A 1 319 ? -11.803 0.138 -2.375 1.00 97.50 319 VAL A O 1
ATOM 2402 N N . VAL A 1 320 ? -9.920 0.645 -1.267 1.00 97.06 320 VAL A N 1
ATOM 2403 C CA . VAL A 1 320 ? -10.497 1.721 -0.461 1.00 97.06 320 VAL A CA 1
ATOM 2404 C C . VAL A 1 320 ? -9.892 3.053 -0.885 1.00 97.06 320 VAL A C 1
ATOM 2406 O O . VAL A 1 320 ? -8.679 3.163 -1.075 1.00 97.06 320 VAL A O 1
ATOM 2409 N N . MET A 1 321 ? -10.723 4.074 -1.062 1.00 93.88 321 MET A N 1
ATOM 2410 C CA . MET A 1 321 ? -10.280 5.383 -1.538 1.00 93.88 321 MET A CA 1
ATOM 2411 C C . MET A 1 321 ? -10.907 6.535 -0.767 1.00 93.88 321 MET A C 1
ATOM 2413 O O . MET A 1 321 ? -12.060 6.462 -0.336 1.00 93.88 321 MET A O 1
ATOM 2417 N N . ASP A 1 322 ? -10.138 7.618 -0.650 1.00 92.06 322 ASP A N 1
ATOM 2418 C CA . ASP A 1 322 ? -10.671 8.916 -0.255 1.00 92.06 322 ASP A CA 1
ATOM 2419 C C . ASP A 1 322 ? -11.726 9.356 -1.278 1.00 92.06 322 ASP A C 1
ATOM 2421 O O . ASP A 1 322 ? -11.586 9.150 -2.487 1.00 92.06 322 ASP A O 1
ATOM 2425 N N . CYS A 1 323 ? -12.781 9.998 -0.801 1.00 89.25 323 CYS A N 1
ATOM 2426 C CA . CYS A 1 323 ? -13.913 10.401 -1.626 1.00 89.25 323 CYS A CA 1
ATOM 2427 C C . CYS A 1 323 ? -14.224 11.887 -1.439 1.00 89.25 323 CYS A C 1
ATOM 2429 O O . CYS A 1 323 ? -15.385 12.280 -1.357 1.00 89.25 323 CYS A O 1
ATOM 2431 N N . TRP A 1 324 ? -13.206 12.741 -1.373 1.00 88.88 324 TRP A N 1
ATOM 2432 C CA . TRP A 1 324 ? -13.434 14.184 -1.386 1.00 88.88 324 TRP A CA 1
ATOM 2433 C C . TRP A 1 324 ? -13.879 14.642 -2.779 1.00 88.88 324 TRP A C 1
ATOM 2435 O O . TRP A 1 324 ? -13.300 14.198 -3.779 1.00 88.88 324 TRP A O 1
ATOM 2445 N N . PRO A 1 325 ? -14.873 15.539 -2.878 1.00 87.19 325 PRO A N 1
ATOM 2446 C CA . PRO A 1 325 ? -15.201 16.214 -4.129 1.00 87.19 325 PRO A CA 1
ATOM 2447 C C . PRO A 1 325 ? -13.940 16.747 -4.821 1.00 87.19 325 PRO A C 1
ATOM 2449 O O . PRO A 1 325 ? -13.117 17.406 -4.191 1.00 87.19 325 PRO A O 1
ATOM 2452 N N . ARG A 1 326 ? -13.761 16.422 -6.109 1.00 86.69 326 ARG A N 1
ATOM 2453 C CA . ARG A 1 326 ? -12.623 16.864 -6.942 1.00 86.69 326 ARG A CA 1
ATOM 2454 C C . ARG A 1 326 ? -11.221 16.529 -6.412 1.00 86.69 326 ARG A C 1
ATOM 2456 O O . ARG A 1 326 ? -10.244 17.065 -6.923 1.00 86.69 326 ARG A O 1
ATOM 2463 N N . SER A 1 327 ? -11.098 15.603 -5.456 1.00 84.88 327 SER A N 1
ATOM 2464 C CA . SER A 1 327 ? -9.861 15.363 -4.694 1.00 84.88 327 SER A CA 1
ATOM 2465 C C . SER A 1 327 ? -9.372 16.590 -3.906 1.00 84.88 327 SER A C 1
ATOM 2467 O O . SER A 1 327 ? -8.179 16.702 -3.635 1.00 84.88 327 SER A O 1
ATOM 2469 N N . GLU A 1 328 ? -10.273 17.506 -3.550 1.00 85.44 328 GLU A N 1
ATOM 2470 C CA . GLU A 1 328 ? -9.972 18.765 -2.863 1.00 85.44 328 GLU A CA 1
ATOM 2471 C C . GLU A 1 328 ? -10.592 18.729 -1.451 1.00 85.44 328 GLU A C 1
ATOM 2473 O O . GLU A 1 328 ? -11.741 19.145 -1.253 1.00 85.44 328 GLU A O 1
ATOM 2478 N N . PRO A 1 329 ? -9.891 18.172 -0.445 1.00 86.75 329 PRO A N 1
ATOM 2479 C CA . PRO A 1 329 ? -10.329 18.313 0.937 1.00 86.75 329 PRO A CA 1
ATOM 2480 C C . PRO A 1 329 ? -10.283 19.778 1.388 1.00 86.75 329 PRO A C 1
ATOM 2482 O O . PRO A 1 329 ? -9.480 20.567 0.892 1.00 86.75 329 PRO A O 1
ATOM 2485 N N . GLU A 1 330 ? -11.136 20.128 2.346 1.00 85.06 330 GLU A N 1
ATOM 2486 C CA . GLU A 1 330 ? -11.067 21.414 3.043 1.00 85.06 330 GLU A CA 1
ATOM 2487 C C . GLU A 1 330 ? -10.137 21.330 4.254 1.00 85.06 330 GLU A C 1
ATOM 2489 O O . GLU A 1 330 ? -9.954 20.260 4.839 1.00 85.06 330 GLU A O 1
ATOM 2494 N N . HIS A 1 331 ? -9.553 22.472 4.629 1.00 84.19 331 HIS A N 1
ATOM 2495 C CA . HIS A 1 331 ? -8.770 22.583 5.857 1.00 84.19 331 HIS A CA 1
ATOM 2496 C C . HIS A 1 331 ? -9.620 22.162 7.052 1.00 84.19 331 HIS A C 1
ATOM 2498 O O . HIS A 1 331 ? -10.782 22.578 7.168 1.00 84.19 331 HIS A O 1
ATOM 2504 N N . ARG A 1 332 ? -9.026 21.406 7.981 1.00 78.50 332 ARG A N 1
ATOM 2505 C CA . ARG A 1 332 ? -9.729 20.890 9.163 1.00 78.50 332 ARG A CA 1
ATOM 2506 C C . ARG A 1 332 ? -10.458 21.997 9.921 1.00 78.50 332 ARG A C 1
ATOM 2508 O O . ARG A 1 332 ? -11.616 21.828 10.301 1.00 78.50 332 ARG A O 1
ATOM 2515 N N . ASP A 1 333 ? -9.807 23.141 10.098 1.00 78.44 333 ASP A N 1
ATOM 2516 C CA . ASP A 1 333 ? -10.302 24.234 10.940 1.00 78.44 333 ASP A CA 1
ATOM 2517 C C . ASP A 1 333 ? -11.137 25.268 10.160 1.00 78.44 333 ASP A C 1
ATOM 2519 O O . ASP A 1 333 ? -11.640 26.229 10.734 1.00 78.44 333 ASP A O 1
ATOM 2523 N N . SER A 1 334 ? -11.335 25.070 8.852 1.00 81.88 334 SER A N 1
ATOM 2524 C CA . SER A 1 334 ? -12.125 25.970 7.991 1.00 81.88 334 SER A CA 1
ATOM 2525 C C . SER A 1 334 ? -13.149 25.236 7.124 1.00 81.88 334 SER A C 1
ATOM 2527 O O . SER A 1 334 ? -13.621 25.783 6.129 1.00 81.88 334 SER A O 1
ATOM 2529 N N . MET A 1 335 ? -13.504 24.003 7.498 1.00 82.19 335 MET A N 1
ATOM 2530 C CA . MET A 1 335 ? -14.477 23.218 6.748 1.00 82.19 335 MET A CA 1
ATOM 2531 C C . MET A 1 335 ? -15.871 23.845 6.791 1.00 82.19 335 MET A C 1
ATOM 2533 O O . MET A 1 335 ? -16.389 24.199 7.853 1.00 82.19 335 MET A O 1
ATOM 2537 N N . THR A 1 336 ? -16.475 23.960 5.616 1.00 84.88 336 THR A N 1
ATOM 2538 C CA . THR A 1 336 ? -17.789 24.555 5.395 1.00 84.88 336 THR A CA 1
ATOM 2539 C C . THR A 1 336 ? -18.906 23.714 6.025 1.00 84.88 336 THR A C 1
ATOM 2541 O O . THR A 1 336 ? -18.780 22.491 6.135 1.00 84.88 336 THR A O 1
ATOM 2544 N N . PRO A 1 337 ? -20.052 24.321 6.401 1.00 84.75 337 PRO A N 1
ATOM 2545 C CA . PRO A 1 337 ? -21.181 23.575 6.961 1.00 84.75 337 PRO A CA 1
ATOM 2546 C C . PRO A 1 337 ? -21.680 22.439 6.057 1.00 84.75 337 PRO A C 1
ATOM 2548 O O . PRO A 1 337 ? -22.051 21.379 6.553 1.00 84.75 337 PRO A O 1
ATOM 2551 N N . SER A 1 338 ? -21.636 22.622 4.733 1.00 82.06 338 SER A N 1
ATOM 2552 C CA . SER A 1 338 ? -22.031 21.603 3.750 1.00 82.06 338 SER A CA 1
ATOM 2553 C C . SER A 1 338 ? -21.101 20.388 3.719 1.00 82.06 338 SER A C 1
ATOM 2555 O O . SER A 1 338 ? -21.513 19.327 3.254 1.00 82.06 338 SER A O 1
ATOM 2557 N N . ARG A 1 339 ? -19.867 20.521 4.218 1.00 81.25 339 ARG A N 1
ATOM 2558 C CA . ARG A 1 339 ? -18.865 19.449 4.266 1.00 81.25 339 ARG A CA 1
ATOM 2559 C C . ARG A 1 339 ? -18.497 19.027 5.680 1.00 81.25 339 ARG A C 1
ATOM 2561 O O . ARG A 1 339 ? -17.658 18.153 5.839 1.00 81.25 339 ARG A O 1
ATOM 2568 N N . ALA A 1 340 ? -19.155 19.565 6.709 1.00 78.38 340 ALA A N 1
ATOM 2569 C CA . ALA A 1 340 ? -18.846 19.280 8.110 1.00 78.38 340 ALA A CA 1
ATOM 2570 C C . ALA A 1 340 ? -18.816 17.774 8.439 1.00 78.38 340 ALA A C 1
ATOM 2572 O O . ALA A 1 340 ? -17.959 17.349 9.208 1.00 78.38 340 ALA A O 1
ATOM 2573 N N . GLY A 1 341 ? -19.677 16.964 7.809 1.00 76.50 341 GLY A N 1
ATOM 2574 C CA . GLY A 1 341 ? -19.686 15.506 7.986 1.00 76.50 341 GLY A CA 1
ATOM 2575 C C . GLY A 1 341 ? -18.408 14.797 7.514 1.00 76.50 341 GLY A C 1
ATOM 2576 O O . GLY A 1 341 ? -18.117 13.699 7.979 1.00 76.50 341 GLY A O 1
ATOM 2577 N N . GLU A 1 342 ? -17.604 15.413 6.640 1.00 80.00 342 GLU A N 1
ATOM 2578 C CA . GLU A 1 342 ? -16.334 14.834 6.191 1.00 80.00 342 GLU A CA 1
ATOM 2579 C C . GLU A 1 342 ? -15.309 14.720 7.333 1.00 80.00 342 GLU A C 1
ATOM 2581 O O . GLU A 1 342 ? -14.422 13.878 7.227 1.00 80.00 342 GLU A O 1
ATOM 2586 N N . ARG A 1 343 ? -15.461 15.473 8.443 1.00 79.69 343 ARG A N 1
ATOM 2587 C CA . ARG A 1 343 ? -14.565 15.433 9.628 1.00 79.69 343 ARG A CA 1
ATOM 2588 C C . ARG A 1 343 ? -14.457 14.029 10.205 1.00 79.69 343 ARG A C 1
ATOM 2590 O O . ARG A 1 343 ? -13.368 13.607 10.595 1.00 79.69 343 ARG A O 1
ATOM 2597 N N . ASP A 1 344 ? -15.584 13.324 10.235 1.00 79.94 344 ASP A N 1
ATOM 2598 C CA . ASP A 1 344 ? -15.672 11.975 10.783 1.00 79.94 344 ASP A CA 1
ATOM 2599 C C . ASP A 1 344 ? -15.040 10.946 9.836 1.00 79.94 344 ASP A C 1
ATOM 2601 O O . ASP A 1 344 ? -14.714 9.837 10.245 1.00 79.94 344 ASP A O 1
ATOM 2605 N N . GLY A 1 345 ? -14.859 11.299 8.561 1.00 86.31 345 GLY A N 1
ATOM 2606 C CA . GLY A 1 345 ? -14.274 10.448 7.537 1.00 86.31 345 GLY A CA 1
ATOM 2607 C C . GLY A 1 345 ? -15.220 9.345 7.068 1.00 86.31 345 GLY A C 1
ATOM 2608 O O . GLY A 1 345 ? -15.812 8.602 7.849 1.00 86.31 345 GLY A O 1
ATOM 2609 N N . TRP A 1 346 ? -15.330 9.198 5.758 1.00 91.00 346 TRP A N 1
ATOM 2610 C CA . TRP A 1 346 ? -15.852 8.004 5.101 1.00 91.00 346 TRP A CA 1
ATOM 2611 C C . TRP A 1 346 ? -15.010 7.745 3.855 1.00 91.00 346 TRP A C 1
ATOM 2613 O O . TRP A 1 346 ? -14.156 8.554 3.483 1.00 91.00 346 TRP A O 1
ATOM 2623 N N . VAL A 1 347 ? -15.186 6.578 3.259 1.00 94.81 347 VAL A N 1
ATOM 2624 C CA . VAL A 1 347 ? -14.398 6.112 2.121 1.00 94.81 347 VAL A CA 1
ATOM 2625 C C . VAL A 1 347 ? -15.303 5.467 1.095 1.00 94.81 347 VAL A C 1
ATOM 2627 O O . VAL A 1 347 ? -16.384 4.976 1.423 1.00 94.81 347 VAL A O 1
ATOM 2630 N N . TYR A 1 348 ? -14.825 5.413 -0.141 1.00 96.06 348 TYR A N 1
ATOM 2631 C CA . TYR A 1 348 ? -15.384 4.490 -1.115 1.00 96.06 348 TYR A CA 1
ATOM 2632 C C . TYR A 1 348 ? -14.652 3.168 -1.086 1.00 96.06 348 TYR A C 1
ATOM 2634 O O . TYR A 1 348 ? -13.429 3.123 -0.962 1.00 96.06 348 TYR A O 1
ATOM 2642 N N . ILE A 1 349 ? -15.429 2.101 -1.210 1.00 97.50 349 ILE A N 1
ATOM 2643 C CA . ILE A 1 349 ? -14.983 0.720 -1.146 1.00 97.50 349 ILE A CA 1
ATOM 2644 C C . ILE A 1 349 ? -15.400 0.066 -2.456 1.00 97.50 349 ILE A C 1
ATOM 2646 O O . ILE A 1 349 ? -16.585 -0.094 -2.740 1.00 97.50 349 ILE A O 1
ATOM 2650 N N . VAL A 1 350 ? -14.415 -0.278 -3.275 1.00 95.69 350 VAL A N 1
ATOM 2651 C CA . VAL A 1 350 ? -14.601 -0.896 -4.586 1.00 95.69 350 VAL A CA 1
ATOM 2652 C C . VAL A 1 350 ? -14.147 -2.343 -4.489 1.00 95.69 350 VAL A C 1
ATOM 2654 O O . VAL A 1 350 ? -12.949 -2.623 -4.444 1.00 95.69 350 VAL A O 1
ATOM 2657 N N . ALA A 1 351 ? -15.099 -3.269 -4.464 1.00 95.94 351 ALA A N 1
ATOM 2658 C CA . ALA A 1 351 ? -14.811 -4.688 -4.581 1.00 95.94 351 ALA A CA 1
ATOM 2659 C C . ALA A 1 351 ? -14.618 -5.041 -6.058 1.00 95.94 351 ALA A C 1
ATOM 2661 O O . ALA A 1 351 ? -15.514 -4.847 -6.881 1.00 95.94 351 ALA A O 1
ATOM 2662 N N . ARG A 1 352 ? -13.438 -5.549 -6.405 1.00 93.19 352 ARG A N 1
ATOM 2663 C CA . ARG A 1 352 ? -13.048 -5.919 -7.774 1.00 93.19 352 ARG A CA 1
ATOM 2664 C C . ARG A 1 352 ? -13.356 -7.374 -8.102 1.00 93.19 352 ARG A C 1
ATOM 2666 O O . ARG A 1 352 ? -13.517 -7.697 -9.274 1.00 93.19 352 ARG A O 1
ATOM 2673 N N . THR A 1 353 ? -13.439 -8.225 -7.081 1.00 93.88 353 THR A N 1
ATOM 2674 C CA . THR A 1 353 ? -13.679 -9.665 -7.211 1.00 93.88 353 THR A CA 1
ATOM 2675 C C . THR A 1 353 ? -14.930 -10.079 -6.427 1.00 93.88 353 THR A C 1
ATOM 2677 O O . THR A 1 353 ? -15.298 -9.401 -5.461 1.00 93.88 353 THR A O 1
ATOM 2680 N N . PRO A 1 354 ? -15.592 -11.198 -6.787 1.00 94.62 354 PRO A N 1
ATOM 2681 C CA . PRO A 1 354 ? -16.714 -11.727 -6.005 1.00 94.62 354 PRO A CA 1
ATOM 2682 C C . PRO A 1 354 ? -16.315 -12.036 -4.562 1.00 94.62 354 PRO A C 1
ATOM 2684 O O . PRO A 1 354 ? -17.071 -11.787 -3.628 1.00 94.62 354 PRO A O 1
ATOM 2687 N N . GLN A 1 355 ? -15.083 -12.509 -4.375 1.00 95.69 355 GLN A N 1
ATOM 2688 C CA . GLN A 1 355 ? -14.510 -12.736 -3.060 1.00 95.69 355 GLN A CA 1
ATOM 2689 C C . GLN A 1 355 ? -14.370 -11.431 -2.258 1.00 95.69 355 GLN A C 1
ATOM 2691 O O . GLN A 1 355 ? -14.745 -11.399 -1.087 1.00 95.69 355 GLN A O 1
ATOM 2696 N N . GLY A 1 356 ? -13.864 -10.360 -2.874 1.00 97.69 356 GLY A N 1
ATOM 2697 C CA . GLY A 1 356 ? -13.796 -9.044 -2.242 1.00 97.69 356 GLY A CA 1
ATOM 2698 C C . GLY A 1 356 ? -15.178 -8.487 -1.898 1.00 97.69 356 GLY A C 1
ATOM 2699 O O . GLY A 1 356 ? -15.360 -7.920 -0.826 1.00 97.69 356 GLY A O 1
ATOM 2700 N N . SER A 1 357 ? -16.171 -8.698 -2.767 1.00 97.50 357 SER A N 1
ATOM 2701 C CA . SER A 1 357 ? -17.555 -8.266 -2.525 1.00 97.50 357 SER A CA 1
ATOM 2702 C C . SER A 1 357 ? -18.167 -9.010 -1.337 1.00 97.50 357 SER A C 1
ATOM 2704 O O . SER A 1 357 ? -18.701 -8.379 -0.427 1.00 97.50 357 SER A O 1
ATOM 2706 N N . GLY A 1 358 ? -17.977 -10.332 -1.278 1.00 98.31 358 GLY A N 1
ATOM 2707 C CA . GLY A 1 358 ? -18.408 -11.144 -0.143 1.00 98.31 358 GLY A CA 1
ATOM 2708 C C . GLY A 1 358 ? -17.715 -10.762 1.168 1.00 98.31 358 GLY A C 1
ATOM 2709 O O . GLY A 1 358 ? -18.349 -10.809 2.215 1.00 98.31 358 GLY A O 1
ATOM 2710 N N . LEU A 1 359 ? -16.439 -10.359 1.132 1.00 98.75 359 LEU A N 1
ATOM 2711 C CA . LEU A 1 359 ? -15.747 -9.839 2.317 1.00 98.75 359 LEU A CA 1
ATOM 2712 C C . LEU A 1 359 ? -16.392 -8.541 2.824 1.00 98.75 359 LEU A C 1
ATOM 2714 O O . LEU A 1 359 ? -16.617 -8.405 4.021 1.00 98.75 359 LEU A O 1
ATOM 2718 N N . VAL A 1 360 ? -16.709 -7.596 1.933 1.00 98.69 360 VAL A N 1
ATOM 2719 C CA . VAL A 1 360 ? -17.368 -6.342 2.334 1.00 98.69 360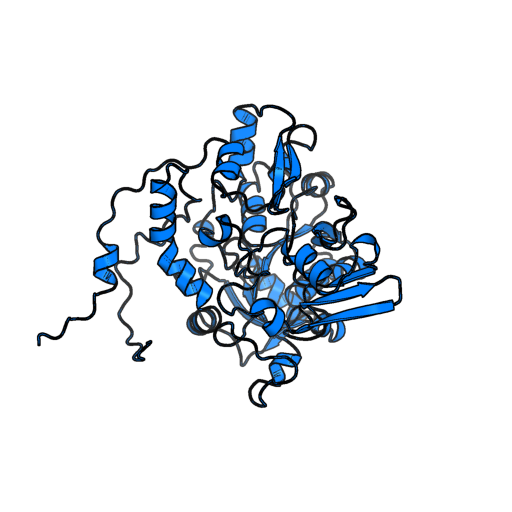 VAL A CA 1
ATOM 2720 C C . VAL A 1 360 ? -18.731 -6.616 2.975 1.00 98.69 360 VAL A C 1
ATOM 2722 O O . VAL A 1 360 ? -19.012 -6.054 4.029 1.00 98.69 360 VAL A O 1
ATOM 2725 N N . GLN A 1 361 ? -19.528 -7.516 2.391 1.00 98.38 361 GLN A N 1
ATOM 2726 C CA . GLN A 1 361 ? -20.833 -7.910 2.937 1.00 98.38 361 GLN A CA 1
ATOM 2727 C C . GLN A 1 361 ? -20.705 -8.546 4.324 1.00 98.38 361 GLN A C 1
ATOM 2729 O O . GLN A 1 361 ? -21.352 -8.098 5.261 1.00 98.38 361 GLN A O 1
ATOM 2734 N N . ARG A 1 362 ? -19.808 -9.527 4.501 1.00 98.62 362 ARG A N 1
ATOM 2735 C CA . ARG A 1 362 ? -19.604 -10.158 5.817 1.00 98.62 362 ARG A CA 1
ATOM 2736 C C . ARG A 1 362 ? -19.085 -9.177 6.867 1.00 98.62 362 ARG A C 1
ATOM 2738 O O . ARG A 1 362 ? -19.461 -9.278 8.032 1.00 98.62 362 ARG A O 1
ATOM 2745 N N . ALA A 1 363 ? -18.247 -8.218 6.474 1.00 98.62 363 ALA A N 1
ATOM 2746 C CA . ALA A 1 363 ? -17.760 -7.182 7.380 1.00 98.62 363 ALA A CA 1
ATOM 2747 C C . ALA A 1 363 ? -18.882 -6.229 7.836 1.00 98.62 363 ALA A C 1
ATOM 2749 O O . ALA A 1 363 ? -18.891 -5.814 9.000 1.00 98.62 363 ALA A O 1
ATOM 2750 N N . GLU A 1 364 ? -19.816 -5.902 6.941 1.00 98.56 364 GLU A N 1
ATOM 2751 C CA . GLU A 1 364 ? -21.029 -5.139 7.250 1.00 98.56 364 GLU A CA 1
ATOM 2752 C C . GLU A 1 364 ? -21.983 -5.929 8.156 1.00 98.56 364 GLU A C 1
ATOM 2754 O O . GLU A 1 364 ? -22.363 -5.436 9.216 1.00 98.56 364 GLU A O 1
ATOM 2759 N N . GLU A 1 365 ? -22.295 -7.179 7.806 1.00 98.25 365 GLU A N 1
ATOM 2760 C CA . GLU A 1 365 ? -23.153 -8.075 8.599 1.00 98.25 365 GLU A CA 1
ATOM 2761 C C . GLU A 1 365 ? -22.604 -8.304 10.015 1.00 98.25 365 GLU A C 1
ATOM 2763 O O . GLU A 1 365 ? -23.358 -8.353 10.986 1.00 98.25 365 GLU A O 1
ATOM 2768 N N . ALA A 1 366 ? -21.278 -8.404 10.151 1.00 98.06 366 ALA A N 1
ATOM 2769 C CA . ALA A 1 366 ? -20.600 -8.531 11.438 1.00 98.06 366 ALA A CA 1
ATOM 2770 C C . ALA A 1 366 ? -20.529 -7.212 12.233 1.00 98.06 366 ALA A C 1
ATOM 2772 O O . ALA A 1 366 ? -20.000 -7.198 13.344 1.00 98.06 366 ALA A O 1
ATOM 2773 N N . GLY A 1 367 ? -21.000 -6.092 11.675 1.00 97.94 367 GLY A N 1
ATOM 2774 C CA . GLY A 1 367 ? -20.964 -4.782 12.322 1.00 97.94 367 GLY A CA 1
ATOM 2775 C C . GLY A 1 367 ? -19.555 -4.208 12.489 1.00 97.94 367 GLY A C 1
ATOM 2776 O O . GLY A 1 367 ? -19.353 -3.325 13.316 1.00 97.94 367 GLY A O 1
ATOM 2777 N N . THR A 1 368 ? -18.568 -4.694 11.730 1.00 97.69 368 THR A N 1
ATOM 2778 C CA . THR A 1 368 ? -17.197 -4.136 11.721 1.00 97.69 368 THR A CA 1
ATOM 2779 C C . THR A 1 368 ? -17.069 -2.947 10.765 1.00 97.69 368 THR A C 1
ATOM 2781 O O . THR A 1 368 ? -16.232 -2.058 10.957 1.00 97.69 368 THR A O 1
ATOM 2784 N N . LEU A 1 369 ? -17.940 -2.902 9.757 1.00 98.38 369 LEU A N 1
ATOM 2785 C CA . LEU A 1 369 ? -18.022 -1.883 8.723 1.00 98.38 369 LEU A CA 1
ATOM 2786 C C . LEU A 1 369 ? -19.461 -1.354 8.653 1.00 98.38 369 LEU A C 1
ATOM 2788 O O . LEU A 1 369 ? -20.405 -2.124 8.754 1.00 98.38 369 LEU A O 1
ATOM 2792 N N . VAL A 1 370 ? -19.627 -0.048 8.470 1.00 98.00 370 VAL A N 1
ATOM 2793 C CA . VAL A 1 370 ? -20.928 0.595 8.244 1.00 98.00 370 VAL A CA 1
ATOM 2794 C C . VAL A 1 370 ? -20.956 1.105 6.814 1.00 98.00 370 VAL A C 1
ATOM 2796 O O . VAL A 1 370 ? -20.069 1.878 6.434 1.00 98.00 370 VAL A O 1
ATOM 2799 N N . LEU A 1 371 ? -21.951 0.694 6.028 1.00 97.62 371 LEU A N 1
ATOM 2800 C CA . LEU A 1 371 ? -22.177 1.208 4.679 1.00 97.62 371 LEU A CA 1
ATOM 2801 C C . LEU A 1 371 ? -23.383 2.150 4.650 1.00 97.62 371 LEU A C 1
ATOM 2803 O O . LEU A 1 371 ? -24.322 2.037 5.433 1.00 97.62 371 LEU A O 1
ATOM 2807 N N . TYR A 1 372 ? -23.332 3.108 3.735 1.00 94.44 372 TYR A N 1
ATOM 2808 C CA . TYR A 1 372 ? -24.404 4.058 3.482 1.00 94.44 372 TYR A CA 1
ATOM 2809 C C . TYR A 1 372 ? -25.185 3.635 2.237 1.00 94.44 372 TYR A C 1
ATOM 2811 O O . TYR A 1 372 ? -24.683 3.757 1.116 1.00 94.44 372 TYR A O 1
ATOM 2819 N N . GLU A 1 373 ? -26.422 3.179 2.432 1.00 88.75 373 GLU A N 1
ATOM 2820 C CA . GLU A 1 373 ? -27.317 2.756 1.344 1.00 88.75 373 GLU A CA 1
ATOM 2821 C C . GLU A 1 373 ? -27.667 3.906 0.384 1.00 88.75 373 GLU A C 1
ATOM 2823 O O . GLU A 1 373 ? -27.796 3.710 -0.821 1.00 88.75 373 GLU A O 1
ATOM 2828 N N . ASP A 1 374 ? -27.766 5.136 0.893 1.00 86.25 374 ASP A N 1
ATOM 2829 C CA . ASP A 1 374 ? -28.143 6.334 0.135 1.00 86.25 374 ASP A CA 1
ATOM 2830 C C . ASP A 1 374 ? -26.966 6.986 -0.621 1.00 86.25 374 ASP A C 1
ATOM 2832 O O . ASP A 1 374 ? -27.135 8.022 -1.269 1.00 86.25 374 ASP A O 1
ATOM 2836 N N . ARG A 1 375 ? -25.757 6.408 -0.535 1.00 84.31 375 ARG A N 1
ATOM 2837 C CA . ARG A 1 375 ? -24.505 7.010 -1.044 1.00 84.31 375 ARG A CA 1
ATOM 2838 C C . ARG A 1 375 ? -23.670 6.072 -1.911 1.00 84.31 375 ARG A C 1
ATOM 2840 O O . ARG A 1 375 ? -22.469 6.303 -2.073 1.00 84.31 375 ARG A O 1
ATOM 2847 N N . THR A 1 376 ? -24.275 5.032 -2.476 1.00 85.94 376 THR A N 1
ATOM 2848 C CA . THR A 1 376 ? -23.606 4.109 -3.400 1.00 85.94 376 THR A CA 1
ATOM 2849 C C . THR A 1 376 ? -23.018 4.866 -4.603 1.00 85.94 376 THR A C 1
ATOM 2851 O O . THR A 1 376 ? -23.770 5.490 -5.356 1.00 85.94 376 THR A O 1
ATOM 2854 N N . PRO A 1 377 ? -21.688 4.838 -4.819 1.00 88.94 377 PRO A N 1
ATOM 2855 C CA . PRO A 1 377 ? -21.083 5.595 -5.904 1.00 88.94 377 PRO A CA 1
ATOM 2856 C C . PRO A 1 377 ? -21.179 4.854 -7.241 1.00 88.94 377 PRO A C 1
ATOM 2858 O O . PRO A 1 377 ? -21.122 3.626 -7.307 1.00 88.94 377 PRO A O 1
ATOM 2861 N N . GLY A 1 378 ? -21.271 5.629 -8.322 1.00 88.12 378 GLY A N 1
ATOM 2862 C CA . GLY A 1 378 ? -21.070 5.159 -9.693 1.00 88.12 378 GLY A CA 1
ATOM 2863 C C . GLY A 1 378 ? -19.741 5.649 -10.273 1.00 88.12 378 GLY A C 1
ATOM 2864 O O . GLY A 1 378 ? -19.000 6.404 -9.639 1.00 88.12 378 GLY A O 1
ATOM 2865 N N . PHE A 1 379 ? -19.448 5.276 -11.521 1.00 87.50 379 PHE A N 1
ATOM 2866 C CA . PHE A 1 379 ? -18.211 5.694 -12.191 1.00 87.50 379 PHE A CA 1
ATOM 2867 C C . PHE A 1 379 ? -18.038 7.203 -12.292 1.00 87.50 379 PHE A C 1
ATOM 2869 O O . PHE A 1 379 ? -16.939 7.698 -12.059 1.00 87.50 379 PHE A O 1
ATOM 2876 N N . GLU A 1 380 ? -19.104 7.927 -12.634 1.00 89.00 380 GLU A N 1
ATOM 2877 C CA . GLU A 1 380 ? -19.045 9.383 -12.765 1.00 89.00 380 GLU A CA 1
ATOM 2878 C C . GLU A 1 380 ? -18.707 10.053 -11.436 1.00 89.00 380 GLU A C 1
ATOM 2880 O O . GLU A 1 380 ? -17.936 11.010 -11.411 1.00 89.00 380 GLU A O 1
ATOM 2885 N N . ASP A 1 381 ? -19.180 9.499 -10.319 1.00 90.88 381 ASP A N 1
ATOM 2886 C CA . ASP A 1 381 ? -18.835 10.023 -9.004 1.00 90.88 381 ASP A CA 1
ATOM 2887 C C . ASP A 1 381 ? -17.353 9.743 -8.663 1.00 90.88 381 ASP A C 1
ATOM 2889 O O . ASP A 1 381 ? -16.629 10.657 -8.262 1.00 90.88 381 ASP A O 1
ATOM 2893 N N . ILE A 1 382 ? -16.827 8.547 -8.967 1.00 90.56 382 ILE A N 1
ATOM 2894 C CA . ILE A 1 382 ? -15.382 8.277 -8.831 1.00 90.56 382 ILE A CA 1
ATOM 2895 C C . ILE A 1 382 ? -14.559 9.208 -9.728 1.00 90.56 382 ILE A C 1
ATOM 2897 O O . ILE A 1 382 ? -13.577 9.781 -9.262 1.00 90.56 382 ILE A O 1
ATOM 2901 N N . ARG A 1 383 ? -14.940 9.407 -10.995 1.00 90.62 383 ARG A N 1
ATOM 2902 C CA . ARG A 1 383 ? -14.249 10.326 -11.917 1.00 90.62 383 ARG A CA 1
ATOM 2903 C C . ARG A 1 383 ? -14.269 11.762 -11.393 1.00 90.62 383 ARG A C 1
ATOM 2905 O O . ARG A 1 383 ? -13.242 12.440 -11.440 1.00 90.62 383 ARG A O 1
ATOM 2912 N N . PHE A 1 384 ? -15.405 12.198 -10.850 1.00 91.62 384 PHE A N 1
ATOM 2913 C CA . PHE A 1 384 ? -15.570 13.511 -10.236 1.00 91.62 384 PHE A CA 1
ATOM 2914 C C . PHE A 1 384 ? -14.704 13.687 -8.987 1.00 91.62 384 PHE A C 1
ATOM 2916 O O . PHE A 1 384 ? -14.126 14.754 -8.794 1.00 91.62 384 PHE A O 1
ATOM 2923 N N . ARG A 1 385 ? -14.577 12.659 -8.143 1.00 91.00 385 ARG A N 1
ATOM 2924 C CA . ARG A 1 385 ? -13.778 12.707 -6.906 1.00 91.00 385 ARG A CA 1
ATOM 2925 C C . ARG A 1 385 ? -12.306 12.399 -7.111 1.00 91.00 385 ARG A C 1
ATOM 2927 O O . ARG A 1 385 ? -11.494 12.751 -6.263 1.00 91.00 385 ARG A O 1
ATOM 2934 N N . GLN A 1 386 ? -11.946 11.782 -8.232 1.00 90.31 386 GLN A N 1
ATOM 2935 C CA . GLN A 1 386 ? -10.584 11.385 -8.585 1.00 90.31 386 GLN A CA 1
ATOM 2936 C C . GLN A 1 386 ? -10.142 11.965 -9.951 1.00 90.31 386 GLN A C 1
ATOM 2938 O O . GLN A 1 386 ? -9.593 11.236 -10.784 1.00 90.31 386 GLN A O 1
ATOM 2943 N N . PRO A 1 387 ? -10.300 13.279 -10.229 1.00 89.75 387 PRO A N 1
ATOM 2944 C CA . PRO A 1 387 ? -10.000 13.859 -11.544 1.00 89.75 387 PRO A CA 1
ATOM 2945 C C . PRO A 1 387 ? -8.516 13.750 -11.919 1.00 89.75 387 PRO A C 1
ATOM 2947 O O . PRO A 1 387 ? -8.154 13.651 -13.093 1.00 89.75 387 PRO A O 1
ATOM 2950 N N . HIS A 1 388 ? -7.626 13.711 -10.925 1.00 85.75 388 HIS A N 1
ATOM 2951 C CA . HIS A 1 388 ? -6.203 13.476 -11.153 1.00 85.75 388 HIS A CA 1
ATOM 2952 C C . HIS A 1 388 ? -5.927 12.070 -11.713 1.00 85.75 388 HIS A C 1
ATOM 2954 O O . HIS A 1 388 ? -5.006 11.910 -12.520 1.00 85.75 388 HIS A O 1
ATOM 2960 N N . GLN A 1 389 ? -6.743 11.080 -11.336 1.00 87.75 389 GLN A N 1
ATOM 2961 C CA . GLN A 1 389 ? -6.686 9.718 -11.860 1.00 87.75 389 GLN A CA 1
ATOM 2962 C C . GLN A 1 389 ? -7.214 9.646 -13.286 1.00 87.75 389 GLN A C 1
ATOM 2964 O O . GLN A 1 389 ? -6.557 9.054 -14.138 1.00 87.75 389 GLN A O 1
ATOM 2969 N N . VAL A 1 390 ? -8.319 10.342 -13.573 1.00 87.62 390 VAL A N 1
ATOM 2970 C CA . VAL A 1 390 ? -8.851 10.507 -14.936 1.00 87.62 390 VAL A CA 1
ATOM 2971 C C . VAL A 1 390 ? -7.781 11.095 -15.855 1.00 87.62 390 VAL A C 1
ATOM 2973 O O . VAL A 1 390 ? -7.433 10.508 -16.877 1.00 87.62 390 VAL A O 1
ATOM 2976 N N . ARG A 1 391 ? -7.173 12.219 -15.457 1.00 86.56 391 ARG A N 1
ATOM 2977 C CA . ARG A 1 391 ? -6.098 12.857 -16.227 1.00 86.56 391 ARG A CA 1
ATOM 2978 C C . ARG A 1 391 ? -4.911 11.920 -16.430 1.00 86.56 391 ARG A C 1
ATOM 2980 O O . ARG A 1 391 ? -4.320 11.913 -17.509 1.00 86.56 391 ARG A O 1
ATOM 2987 N N . ARG A 1 392 ? -4.534 11.139 -15.411 1.00 84.44 392 ARG A N 1
ATOM 2988 C CA . ARG A 1 392 ? -3.465 10.146 -15.558 1.00 84.44 392 ARG A CA 1
ATOM 2989 C C . ARG A 1 392 ? -3.850 9.096 -16.594 1.00 84.44 392 ARG A C 1
ATOM 2991 O O . ARG A 1 392 ? -3.063 8.909 -17.511 1.00 84.44 392 ARG A O 1
ATOM 2998 N N . ALA A 1 393 ? -5.033 8.495 -16.487 1.00 83.19 393 ALA A N 1
ATOM 2999 C CA . ALA A 1 393 ? -5.556 7.505 -17.429 1.00 83.19 393 ALA A CA 1
ATOM 3000 C C . ALA A 1 393 ? -5.449 7.984 -18.884 1.00 83.19 393 ALA A C 1
ATOM 3002 O O . ALA A 1 393 ? -4.842 7.319 -19.720 1.00 83.19 393 ALA A O 1
ATOM 3003 N N . LEU A 1 394 ? -5.960 9.191 -19.150 1.00 83.38 394 LEU A N 1
ATOM 3004 C CA . LEU A 1 394 ? -6.019 9.786 -20.487 1.00 83.38 394 LEU A CA 1
ATOM 3005 C C . LEU A 1 394 ? -4.639 10.181 -21.035 1.00 83.38 394 LEU A C 1
ATOM 3007 O O . LEU A 1 394 ? -4.448 10.232 -22.244 1.00 83.38 394 LEU A O 1
ATOM 3011 N N . THR A 1 395 ? -3.659 10.443 -20.164 1.00 85.19 395 THR A N 1
ATOM 3012 C CA . THR A 1 395 ? -2.306 10.868 -20.572 1.00 85.19 395 THR A CA 1
ATOM 3013 C C . THR A 1 395 ? -1.265 9.749 -20.527 1.00 85.19 395 THR A C 1
ATOM 3015 O O . THR A 1 395 ? -0.094 9.997 -20.807 1.00 85.19 395 THR A O 1
ATOM 3018 N N . GLN A 1 396 ? -1.643 8.507 -20.203 1.00 80.31 396 GLN A N 1
ATOM 3019 C CA . GLN A 1 396 ? -0.668 7.414 -20.104 1.00 80.31 396 GLN A CA 1
ATOM 3020 C C . GLN A 1 396 ? 0.054 7.143 -21.414 1.00 80.31 396 GLN A C 1
ATOM 3022 O O . GLN A 1 396 ? 1.253 6.877 -21.404 1.00 80.31 396 GLN A O 1
ATOM 3027 N N . TRP A 1 397 ? -0.669 7.185 -22.533 1.00 78.62 397 TRP A N 1
ATOM 3028 C CA . TRP A 1 397 ? -0.091 6.893 -23.839 1.00 78.62 397 TRP A CA 1
ATOM 3029 C C . TRP A 1 397 ? 1.053 7.855 -24.168 1.00 78.62 397 TRP A C 1
ATOM 3031 O O . TRP A 1 397 ? 2.186 7.420 -24.368 1.00 78.62 397 TRP A O 1
ATOM 3041 N N . SER A 1 398 ? 0.785 9.162 -24.115 1.00 83.19 398 SER A N 1
ATOM 3042 C CA . SER A 1 398 ? 1.780 10.196 -24.409 1.00 83.19 398 SER A CA 1
ATOM 3043 C C . SER A 1 398 ? 2.958 10.164 -23.436 1.00 83.19 398 SER A C 1
ATOM 3045 O O . SER A 1 398 ? 4.105 10.285 -23.856 1.00 83.19 398 SER A O 1
ATOM 3047 N N . ARG A 1 399 ? 2.712 9.917 -22.143 1.00 84.81 399 ARG A N 1
ATOM 3048 C CA . ARG A 1 399 ? 3.788 9.783 -21.146 1.00 84.81 399 ARG A CA 1
ATOM 3049 C C . ARG A 1 399 ? 4.691 8.578 -21.406 1.00 84.81 399 ARG A C 1
ATOM 3051 O O . ARG A 1 399 ? 5.899 8.671 -21.204 1.00 84.81 399 ARG A O 1
ATOM 3058 N N . ARG A 1 400 ? 4.122 7.447 -21.832 1.00 80.81 400 ARG A N 1
ATOM 3059 C CA . ARG A 1 400 ? 4.889 6.236 -22.164 1.00 80.81 400 ARG A CA 1
ATOM 3060 C C . ARG A 1 400 ? 5.699 6.419 -23.440 1.00 80.81 400 ARG A C 1
ATOM 3062 O O . ARG A 1 400 ? 6.860 6.025 -23.449 1.00 80.81 400 ARG A O 1
ATOM 3069 N N . LEU A 1 401 ? 5.116 7.054 -24.456 1.00 80.06 401 LEU A N 1
ATOM 3070 C CA . LEU A 1 401 ? 5.816 7.393 -25.692 1.00 80.06 401 LEU A CA 1
ATOM 3071 C C . LEU A 1 401 ? 7.020 8.302 -25.403 1.00 80.06 401 LEU A C 1
ATOM 3073 O O . LEU A 1 401 ? 8.147 7.927 -25.714 1.00 80.06 401 LEU A O 1
ATOM 3077 N N . ALA A 1 402 ? 6.805 9.405 -24.681 1.00 84.12 402 ALA A N 1
ATOM 3078 C CA . ALA A 1 402 ? 7.873 10.330 -24.299 1.00 84.12 402 ALA A CA 1
ATOM 3079 C C . ALA A 1 402 ? 8.984 9.653 -23.472 1.00 84.12 402 ALA A C 1
ATOM 3081 O O . ALA A 1 402 ? 10.164 9.955 -23.636 1.00 84.12 402 ALA A O 1
ATOM 3082 N N . HIS A 1 403 ? 8.631 8.706 -22.593 1.00 84.19 403 HIS A N 1
ATOM 3083 C CA . HIS A 1 403 ? 9.635 7.931 -21.860 1.00 84.19 403 HIS A CA 1
ATOM 3084 C C . HIS A 1 403 ? 10.467 7.034 -22.790 1.00 84.19 403 HIS A C 1
ATOM 3086 O O . HIS A 1 403 ? 11.682 6.962 -22.631 1.00 84.19 403 HIS A O 1
ATOM 3092 N N . SER A 1 404 ? 9.829 6.392 -23.774 1.00 79.12 404 SER A N 1
ATOM 3093 C CA . SER A 1 404 ? 10.501 5.492 -24.719 1.00 79.12 404 SER A CA 1
ATOM 3094 C C . SER A 1 404 ? 11.467 6.208 -25.671 1.00 79.12 404 SER A C 1
ATOM 3096 O O . SER A 1 404 ? 12.519 5.667 -25.999 1.00 79.12 404 SER A O 1
ATOM 3098 N N . GLU A 1 405 ? 11.167 7.453 -26.054 1.00 81.19 405 GLU A N 1
ATOM 3099 C CA . GLU A 1 405 ? 12.042 8.277 -26.906 1.00 81.19 405 GLU A CA 1
ATOM 3100 C C . GLU A 1 405 ? 13.359 8.654 -26.211 1.00 81.19 405 GLU A C 1
ATOM 3102 O O . GLU A 1 405 ? 14.362 8.921 -26.867 1.00 81.19 405 GLU A O 1
ATOM 3107 N N . SER A 1 406 ? 13.399 8.593 -24.878 1.00 76.00 406 SER A N 1
ATOM 3108 C CA . SER A 1 406 ? 14.610 8.825 -24.080 1.00 76.00 406 SER A CA 1
ATOM 3109 C C . SER A 1 406 ? 15.526 7.589 -23.989 1.00 76.00 406 SER A C 1
ATOM 3111 O O . SER A 1 406 ? 16.349 7.505 -23.083 1.00 76.00 406 SER A O 1
ATOM 3113 N N . SER A 1 407 ? 15.386 6.613 -24.900 1.00 64.19 407 SER A N 1
ATOM 3114 C CA . SER A 1 407 ? 16.119 5.329 -24.907 1.00 64.19 407 SER A CA 1
ATOM 3115 C C . SER A 1 407 ? 15.935 4.477 -23.643 1.00 64.19 407 SER A C 1
ATOM 3117 O O . SER A 1 407 ? 16.738 3.591 -23.357 1.00 64.19 407 SER A O 1
ATOM 3119 N N . HIS A 1 408 ? 14.866 4.725 -22.887 1.00 75.31 408 HIS A N 1
ATOM 3120 C CA . HIS A 1 408 ? 14.472 3.892 -21.760 1.00 75.31 408 HIS A CA 1
ATOM 3121 C C . HIS A 1 408 ? 13.510 2.782 -22.220 1.00 75.31 408 HIS A C 1
ATOM 3123 O O . HIS A 1 408 ? 12.717 3.003 -23.142 1.00 75.31 408 HIS A O 1
ATOM 3129 N N . PRO A 1 409 ? 13.523 1.597 -21.577 1.00 75.25 409 PRO A N 1
ATOM 3130 C CA . PRO A 1 409 ? 12.521 0.568 -21.799 1.00 75.25 409 PRO A CA 1
ATOM 3131 C C . PRO A 1 409 ? 11.120 1.126 -21.572 1.00 75.25 409 PRO A C 1
ATOM 3133 O O . PRO A 1 409 ? 10.879 1.983 -20.714 1.00 75.25 409 PRO A O 1
ATOM 3136 N N . VAL A 1 410 ? 10.163 0.600 -22.329 1.00 72.06 410 VAL A N 1
ATOM 3137 C CA . VAL A 1 410 ? 8.789 1.076 -22.228 1.00 72.06 410 VAL A CA 1
ATOM 3138 C C . VAL A 1 410 ? 8.219 0.705 -20.863 1.00 72.06 410 VAL A C 1
ATOM 3140 O O . VAL A 1 410 ? 8.351 -0.445 -20.430 1.00 72.06 410 VAL A O 1
ATOM 3143 N N . PRO A 1 411 ? 7.522 1.639 -20.191 1.00 66.56 411 PRO A N 1
ATOM 3144 C CA . PRO A 1 411 ? 6.887 1.355 -18.917 1.00 66.56 411 PRO A CA 1
ATOM 3145 C C . PRO A 1 411 ? 5.882 0.205 -19.067 1.00 66.56 411 PRO A C 1
ATOM 3147 O O . PRO A 1 411 ? 5.310 0.029 -20.155 1.00 66.56 411 PRO A O 1
ATOM 3150 N N . PRO A 1 412 ? 5.619 -0.540 -17.980 1.00 61.28 412 PRO A N 1
ATOM 3151 C CA . PRO A 1 412 ? 4.800 -1.748 -17.983 1.00 61.28 412 PRO A CA 1
ATOM 3152 C C . PRO A 1 412 ? 3.490 -1.532 -18.743 1.00 61.28 412 PRO A C 1
ATOM 3154 O O . PRO A 1 412 ? 2.781 -0.539 -18.557 1.00 61.28 412 PRO A O 1
ATOM 3157 N N . ARG A 1 413 ? 3.196 -2.459 -19.655 1.00 60.50 413 ARG A N 1
ATOM 3158 C CA . ARG A 1 413 ? 2.005 -2.418 -20.504 1.00 60.50 413 ARG A CA 1
ATOM 3159 C C . ARG A 1 413 ? 0.781 -2.774 -19.666 1.00 60.50 413 ARG A C 1
ATOM 3161 O O . ARG A 1 413 ? 0.702 -3.910 -19.237 1.00 60.50 413 ARG A O 1
ATOM 3168 N N . VAL A 1 414 ? -0.189 -1.862 -19.520 1.00 51.62 414 VAL A N 1
ATOM 3169 C CA . VAL A 1 414 ? -1.581 -2.298 -19.295 1.00 51.62 414 VAL A CA 1
ATOM 3170 C C . VAL A 1 414 ? -1.982 -3.040 -20.560 1.00 51.62 414 VAL A C 1
ATOM 3172 O O . VAL A 1 414 ? -1.853 -2.495 -21.665 1.00 51.62 414 VAL A O 1
ATOM 3175 N N . PHE A 1 415 ? -2.428 -4.279 -20.428 1.00 43.94 415 PHE A N 1
ATOM 3176 C CA . PHE A 1 415 ? -3.062 -4.969 -21.539 1.00 43.94 415 PHE A CA 1
ATOM 3177 C C . PHE A 1 415 ? -4.302 -4.159 -22.008 1.00 43.94 415 PHE A C 1
ATOM 3179 O O . PHE A 1 415 ? -4.889 -3.379 -21.262 1.00 43.94 415 PHE A O 1
ATOM 3186 N N . ARG A 1 416 ? -4.572 -4.201 -23.316 1.00 43.91 416 ARG A N 1
ATOM 3187 C CA . ARG A 1 416 ? -5.283 -3.181 -24.119 1.00 43.91 416 ARG A CA 1
ATOM 3188 C C . ARG A 1 416 ? -6.574 -2.602 -23.500 1.00 43.91 416 ARG A C 1
ATOM 3190 O O . ARG A 1 416 ? -7.624 -3.220 -23.601 1.00 43.91 416 ARG A O 1
ATOM 3197 N N . TRP A 1 417 ? -6.532 -1.330 -23.095 1.00 41.38 417 TRP A N 1
ATOM 3198 C CA . TRP A 1 417 ? -7.725 -0.456 -23.050 1.00 41.38 417 TRP A CA 1
ATOM 3199 C C . TRP A 1 417 ? -7.666 0.704 -24.060 1.00 41.38 417 TRP A C 1
ATOM 3201 O O . TRP A 1 417 ? -8.698 1.253 -24.433 1.00 41.38 417 TRP A O 1
ATOM 3211 N N . GLY A 1 418 ? -6.474 1.018 -24.587 1.00 36.47 418 GLY A N 1
ATOM 3212 C CA . GLY A 1 418 ? -6.267 2.093 -25.569 1.00 36.47 418 GLY A CA 1
ATOM 3213 C C . GLY A 1 418 ? -6.586 1.734 -27.027 1.00 36.47 418 GLY A C 1
ATOM 3214 O O . GLY A 1 418 ? -6.854 2.626 -27.816 1.00 36.47 418 GLY A O 1
ATOM 3215 N N . GLU A 1 419 ? -6.624 0.453 -27.410 1.00 34.75 419 GLU A N 1
ATOM 3216 C CA . GLU A 1 419 ? -6.932 0.081 -28.808 1.00 34.75 419 GLU A CA 1
ATOM 3217 C C . GLU A 1 419 ? -8.441 0.064 -29.129 1.00 34.75 419 GLU A C 1
ATOM 3219 O O . GLU A 1 419 ? -8.826 -0.030 -30.290 1.00 34.75 419 GLU A O 1
ATOM 3224 N N . ARG A 1 420 ? -9.312 0.179 -28.115 1.00 35.09 420 ARG A N 1
ATOM 3225 C CA . ARG A 1 420 ? -10.779 0.253 -28.275 1.00 35.09 420 ARG A CA 1
ATOM 3226 C C . ARG A 1 420 ? -11.367 1.629 -27.941 1.00 35.09 420 ARG A C 1
ATOM 3228 O O . ARG A 1 420 ? -12.578 1.742 -27.784 1.00 35.09 420 ARG A O 1
ATOM 3235 N N . GLN A 1 421 ? -10.556 2.684 -27.859 1.00 40.19 421 GLN A N 1
ATOM 3236 C CA . GLN A 1 421 ? -11.073 4.042 -27.626 1.00 40.19 421 GLN A CA 1
ATOM 3237 C C . GLN A 1 421 ? -11.781 4.667 -28.842 1.00 40.19 421 GLN A C 1
ATOM 3239 O O . GLN A 1 421 ? -12.345 5.744 -28.715 1.00 40.19 421 GLN A O 1
ATOM 3244 N N . SER A 1 422 ? -11.865 3.982 -29.988 1.00 33.50 422 SER A N 1
ATOM 3245 C CA . SER A 1 422 ? -12.553 4.494 -31.183 1.00 33.50 422 SER A CA 1
ATOM 3246 C C . SER A 1 422 ? -14.089 4.511 -31.107 1.00 33.50 422 SER A C 1
ATOM 3248 O O . SER A 1 422 ? -14.727 4.807 -32.115 1.00 33.50 422 SER A O 1
ATOM 3250 N N . ARG A 1 423 ? -14.719 4.138 -29.978 1.00 30.42 423 ARG A N 1
ATOM 3251 C CA . ARG A 1 423 ? -16.187 3.959 -29.905 1.00 30.42 423 ARG A CA 1
ATOM 3252 C C . ARG A 1 423 ? -16.813 4.230 -28.528 1.00 30.42 423 ARG A C 1
ATOM 3254 O O . ARG A 1 423 ? -17.513 3.365 -28.005 1.00 30.42 423 ARG A O 1
ATOM 3261 N N . LEU A 1 424 ? -16.614 5.409 -27.937 1.00 34.00 424 LEU A N 1
ATOM 3262 C CA . LEU A 1 424 ? -17.497 5.875 -26.853 1.00 34.00 424 LEU A CA 1
ATOM 3263 C C . LEU A 1 424 ? -18.461 6.949 -27.387 1.00 34.00 424 LEU A C 1
ATOM 3265 O O . LEU A 1 424 ? -18.013 7.874 -28.060 1.00 34.00 424 LEU A O 1
ATOM 3269 N N . PRO A 1 425 ? -19.780 6.846 -27.134 1.00 29.11 425 PRO A N 1
ATOM 3270 C CA . PRO A 1 425 ? -20.738 7.834 -27.612 1.00 29.11 425 PRO A CA 1
ATOM 3271 C C . PRO A 1 425 ? -20.588 9.161 -26.854 1.00 29.11 425 PRO A C 1
ATOM 3273 O O . PRO A 1 425 ? -20.505 9.197 -25.627 1.00 29.11 425 PRO A O 1
ATOM 3276 N N . LYS A 1 426 ? -20.582 10.256 -27.620 1.00 32.22 426 LYS A N 1
ATOM 3277 C CA . LYS A 1 426 ? -20.514 11.648 -27.159 1.00 32.22 426 LYS A CA 1
ATOM 3278 C C . LYS A 1 426 ? -21.638 11.943 -26.152 1.00 32.22 426 LYS A C 1
ATOM 3280 O O . LYS A 1 426 ? -22.789 12.081 -26.556 1.00 32.22 426 LYS A O 1
ATOM 3285 N N . GLN A 1 427 ? -21.323 12.119 -24.868 1.00 30.92 427 GLN A N 1
ATOM 3286 C CA . GLN A 1 427 ? -22.201 12.845 -23.941 1.00 30.92 427 GLN A CA 1
ATOM 3287 C C . GLN A 1 427 ? -21.618 14.235 -23.681 1.00 30.92 427 GLN A C 1
ATOM 3289 O O . GLN A 1 427 ? -20.470 14.394 -23.273 1.00 30.92 427 GLN A O 1
ATOM 3294 N N . HIS A 1 428 ? -22.414 15.248 -24.018 1.00 29.25 428 HIS A N 1
ATOM 3295 C CA . HIS A 1 428 ? -22.088 16.663 -23.898 1.00 29.25 428 HIS A CA 1
ATOM 3296 C C . HIS A 1 428 ? -21.937 17.068 -22.423 1.00 29.25 428 HIS A C 1
ATOM 3298 O O . HIS A 1 428 ? -22.934 17.300 -21.747 1.00 29.25 428 HIS A O 1
ATOM 3304 N N . CYS A 1 429 ? -20.706 17.245 -21.947 1.00 28.97 429 CYS A N 1
ATOM 3305 C CA . CYS A 1 429 ? -20.437 18.046 -20.753 1.00 28.97 429 CYS A CA 1
ATOM 3306 C C . CYS A 1 429 ? -20.034 19.457 -21.189 1.00 28.97 429 CYS A C 1
ATOM 3308 O O . CYS A 1 429 ? -18.883 19.724 -21.531 1.00 28.97 429 CYS A O 1
ATOM 3310 N N . GLY A 1 430 ? -21.013 20.361 -21.214 1.00 27.17 430 GLY A N 1
ATOM 3311 C CA . GLY A 1 430 ? -20.777 21.791 -21.365 1.00 27.17 430 GLY A CA 1
ATOM 3312 C C . GLY A 1 430 ? -20.194 22.377 -20.079 1.00 27.17 430 GLY A C 1
ATOM 3313 O O . GLY A 1 430 ? -20.792 22.261 -19.016 1.00 27.17 430 GLY A O 1
ATOM 3314 N N . GLY A 1 431 ? -19.041 23.035 -20.180 1.00 25.98 431 GLY A N 1
ATOM 3315 C CA . GLY A 1 431 ? -18.459 23.793 -19.073 1.00 25.98 431 GLY A CA 1
ATOM 3316 C C . GLY A 1 431 ? -17.028 24.211 -19.375 1.00 25.98 431 GLY A C 1
ATOM 3317 O O . GLY A 1 431 ? -16.129 23.381 -19.402 1.00 25.98 431 GLY A O 1
ATOM 3318 N N . ARG A 1 432 ? -16.833 25.503 -19.651 1.00 26.88 432 ARG A N 1
ATOM 3319 C CA . ARG A 1 432 ? -15.555 26.121 -20.035 1.00 26.88 432 ARG A CA 1
ATOM 3320 C C . ARG A 1 432 ? -14.518 25.960 -18.917 1.00 26.88 432 ARG A C 1
ATOM 3322 O O . ARG A 1 432 ? -14.797 26.331 -17.782 1.00 26.88 432 ARG A O 1
ATOM 3329 N N . ILE A 1 433 ? -13.328 25.476 -19.261 1.00 28.44 433 ILE A N 1
ATOM 3330 C CA . ILE A 1 433 ? -12.132 25.521 -18.413 1.00 28.44 433 ILE A CA 1
ATOM 3331 C C . ILE A 1 433 ? -11.173 26.515 -19.079 1.00 28.44 433 ILE A C 1
ATOM 3333 O O . ILE A 1 433 ? -10.788 26.309 -20.231 1.00 28.44 433 ILE A O 1
ATOM 3337 N N . CYS A 1 434 ? -10.874 27.610 -18.376 1.00 26.97 434 CYS A N 1
ATOM 3338 C CA . CYS A 1 434 ? -9.714 28.465 -18.633 1.00 26.97 434 CYS A CA 1
ATOM 3339 C C . CYS A 1 434 ? -8.495 27.901 -17.907 1.00 26.97 434 CYS A C 1
ATOM 3341 O O . CYS A 1 434 ? -8.692 27.331 -16.807 1.00 26.97 434 CYS A O 1
#

Foldseek 3Di:
DDDPDPDDPVVVQPPPDPFPAFFDQFLVLLVVLLLAPLQQQLCLLPPVCAWDFAQDPDQRFGGIDGNDDDDSVSRVLQLLLQLQRAFEFCPVCPPQFPDQDLQQGTFNFKFKWAFLPLVCLQFAQFRNVVLLLQQLCLVVVVFQWEWEWAQDPVPPFQLAIEIDIDRDNVSSSNRHYDRQAHYNSCNCVNVVQVVLTQYEYEDALSNLSSVVSPPPHSSNSRNHQFYEYEQALFHFTHCLVVVVCVVVVHDRVQWPHWHCAGSWVNHWGIWTAGPVRDIDTDWPVCSCCVPPNVCHVNPGGRPSRLLNQDRQSLSGQKYKYFQDFQLDDDTQVDDDPVCVVSRSGMIMMTGNGPSSVVSVVVSVVVSRMPTDPVDGDDPVSCCRRPVSSVVSSSCNVVSQSVSVVVVRRGGHDHPDPSVPPPDDDDDDDDDDDD

Sequence (434 aa):
MEKKEPCDIEDLLVQSAAMPSRGPESLEEVVSSGLCSSCGACEAVLGSEAVSMQFQEPHSRLRPCFHRRLTPEEQKKVLKICPGAFVGGQEGMAGMVHTNDPVVGGYVSMHCGHAADPGVRHKAAAGGGLTALALHLLESGEVQCIVHANPSVYYRDLTSSGSRVSRTKEELLGGMGSRYARTAVLQGISDVICSGELFALIGKPCDINAMVNGLGSVWKGANCRYLLSISCGMYPDGTTPDKFLQMHKIESEDVETFQWRGNGCPGDCPGVVTKSGKSFAMDYVDFWTVPPRNHSILHTWQWRCKLCPDYLGMQADVVVMDCWPRSEPEHRDSMTPSRAGERDGWVYIVARTPQGSGLVQRAEEAGTLVLYEDRTPGFEDIRFRQPHQVRRALTQWSRRLAHSESSHPVPPRVFRWGERQSRLPKQHCGGRIC

Mean predicted aligned error: 8.49 Å

Solvent-accessible surface area (backbone atoms only — not comparable to full-atom values): 23325 Å² total; per-residue (Å²): 134,82,78,80,74,80,81,56,74,67,70,79,66,68,77,75,70,82,70,78,84,48,53,50,85,38,68,65,51,24,48,78,60,39,29,56,80,30,35,29,53,58,25,39,75,61,35,65,79,38,22,34,74,38,74,37,82,98,43,39,31,45,38,80,42,73,73,50,87,73,52,75,67,53,33,54,56,42,44,60,23,30,42,35,40,42,36,83,61,62,74,91,47,70,90,65,33,84,51,75,43,94,70,76,44,52,32,51,40,56,37,21,31,21,22,50,50,64,69,53,10,32,45,14,37,29,6,20,51,66,58,24,51,52,46,40,33,47,76,71,57,77,20,61,31,38,38,25,57,23,66,14,80,88,69,80,33,64,72,33,29,19,41,36,79,22,68,48,70,67,53,46,62,76,31,63,36,53,76,72,34,33,47,23,47,32,38,60,45,50,58,51,34,71,69,57,46,36,22,30,40,45,37,50,25,59,40,41,39,27,50,59,55,16,53,83,66,74,40,61,72,50,39,67,73,45,40,35,20,34,49,48,83,72,53,45,32,31,45,40,57,58,53,54,31,56,75,71,72,49,58,79,86,43,54,67,44,63,42,50,20,14,69,23,26,56,24,30,22,44,31,36,32,30,75,86,71,50,75,50,70,35,48,39,53,52,55,78,42,35,75,53,78,92,59,26,91,59,72,41,68,38,65,27,49,78,60,49,74,56,40,60,15,73,81,22,23,30,21,37,29,82,64,36,63,61,62,56,73,64,46,79,92,69,51,49,85,95,51,49,74,47,41,60,23,48,26,34,39,39,11,41,29,72,68,26,35,51,50,54,51,51,24,37,76,70,55,35,29,42,74,41,87,92,51,55,57,54,70,68,53,50,43,48,20,33,41,71,56,42,54,45,56,75,42,43,64,63,54,38,51,59,45,34,75,70,78,31,53,30,57,27,55,57,59,84,67,75,86,65,64,92,75,72,85,90,74,89,80,86,77,92,81,132

pLDDT: mean 82.94, std 18.24, range [25.98, 98.75]

Nearest PDB structures (foldseek):
  8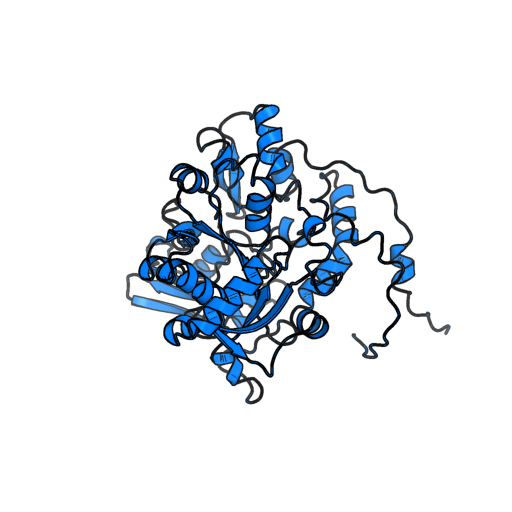riu-assembly1_E  TM=8.018E-01  e=3.372E-25  Candidatus Methanoperedenaceae archaeon GB50
  8rja-assembly2_E  TM=7.087E-01  e=4.527E-20  Candidatus Methanoperedenaceae archaeon GB50
  6qgr-assembly1_B  TM=7.612E-01  e=3.638E-17  Methanosarcina barkeri MS
  6qii-assembly1_B  TM=7.597E-01  e=4.086E-17  Methanosarcina barkeri MS
  7bkb-assembly1_E  TM=7.016E-01  e=2.853E-15  Methanospirillum hungatei JF-1

Organism: NCBI:txid1169474